Protein 7UJD (pdb70)

GO terms:
  GO:0000502 proteasome complex (C, TAS)
  GO:0005838 proteasome regulatory particle (C, TAS)
  GO:1904813 ficolin-1-rich granule lumen (C, TAS)
  GO:0034774 secretory granule lumen (C, TAS)
  GO:0005576 extracellular region (C, TAS)
  GO:0005654 nucleoplasm (C, TAS)
  GO:0005829 cytosol (C, TAS)
  GO:0005515 protein binding (F, IPI)
  GO:0000502 proteasome complex (C, IDA)
  GO:0070062 extracellular exosome (C, HDA)
  GO:0016020 membrane (C, HDA)

Radius of gyration: 24.97 Å; Cα contacts (8 Å, |Δi|>4): 1275; chains: 6; bounding box: 68×55×77 Å

B-factor: mean 35.27, std 7.43, range [24.41, 61.48]

Organism: Homo sapiens (NCBI:txid9606)

Secondary structure (DSSP, 8-state):
--HHHHHHHHHHHT-HHHHHHHHTT---HHHHHHHHHHHHHHT------TTSTTHHHHHHHHTTTTHHHHHHHHHHHHT--S---HHHH--HHHHHHHHHHHHHHTTTS---SSS-S--HHHHTTS-THHHHHHHHHHHHHTTT-HHHHHHHHGGGGG-SSHHHHHHHHHHHHHTTTTT--TT-HHHHHHTTSTT-SSHHHHHHHHHHHHHHT-SS--HHHHHHHGGGGT-TT--HHHHHHHHHHHHHHTTTS--HHHHHHHHHHHHHS-TTTTTSGGGGHHHHHHHHHTTT-GGGGHHHHHHGGGS-HHHHHHHHHHHHHHHTTTT--HHHHHHH--HHHHHHHHHHHHTTSHHHHHHHHHHHHHHHHHS-TTGGGGHHHHHHHHTTT---HHHHHHHHHHTT-SSHHHHHHHHHHHHHHTTT---HHHHHHHHHHHHHTTT-HHHHHHHHHHHHHHTGGGGTEE--SEETTTTEE-HHHHHHHHHHHHHHTTTTTIIIII-GGGGGGGGGG-EE-EEEEE-TTS-B---EEEEE---EEEESSEE--TT-EEEESSTT-EESSS--SSEEEEE--/-------SS-------TTS--/---B---EEGGGTEE---S-TTT---/--SB---TTT--BTTT--/--S-B--EETTTTEE--BTTB--/-----------S--

Solvent-accessible surface area: 28420 Å² total

Sequence (679 aa):
SRFPEALRLALMLNDMELVEDIFTSCKDVVVQKQMAFMLGRHGVFLELSEDVEEYEDLTEIMSNVQLNSNFLALARELDIMEPKVPDDIYSARMNLASSFVNGFVNAAFGQDKLLTDDGNKWLYKNKDHGMLSAAASLGMILLWDVDGGLTQIDKYLYSSEDYIKSGALLACGIVNSGVRNECDPALALLSDFVLHNSNTMRLGSIFGLGLAYAGSNREDVLTLLLPVMGDSKSSMEVAGVTALACGMIAVGSCNGDVTSTILQTIMEKSETELKDTYARWLPLGLGLNHLGKGEAIEAILAALEVVSEPFRSFANTLVDVCAYAGSGNVLKVQQLLHQGVAVLGIALIAMGEEIGAEMALRTFGHLLRYGEPTLRRAVPLALALISVSNPRLNILDTLSKFSHDADPEVSYNSIFAMGMVGSGTNNARLAAMLRQLAQYHAKDPNNLFMVRLAQGLTHLGKGTLTLCPYHSDRQLMSQVAVAGLLTVLVSFLDVRNIILGKSHYVLYGLVAAMQPRMLVTFDEELRPLPVSVRVGQAFQTHTTPVLLAHGERAELATEEFLPVTPILEGFVILRKNSDISQSVSSAVQQYYSYYYPVYYSIHASIYPYYSYTSRYQSSSYGYGSVSSAVYSASSYYYSSSLSSYSMHYIYPYSSYTYKYQWRGAFPDVLHRYWGWDCG

InterPro domains:
  IPR002015 Proteasome/cyclosome repeat [PF01851] (443-478)
  IPR002015 Proteasome/cyclosome repeat [PF01851] (480-512)
  IPR011989 Armadillo-like helical [G3DSA:1.25.10.10] (361-809)
  IPR016024 Armadillo-type fold [SSF48371] (48-773)
  IPR016643 26S proteasome regulatory complex, non-ATPase subcomplex, Rpn1 subunit [PIRSF015965] (23-907)
  IPR040892 RPN1, N-terminal [PF17781] (56-354)
  IPR041433 26S proteasome non-ATPase regulatory subunit RPN1, C-terminal [PF18051] (853-906)

Nearest PDB structures (foldseek):
  7ujd-assembly1_F  TM=1.045E+00  e=1.354E-02  Homo sapiens
  7uih-assembly1_F  TM=1.027E+00  e=3.552E-02  Homo sapiens
  7uih-assembly1_E  TM=1.049E+00  e=1.467E-01  Homo sapiens
  7ujd-assembly1_E  TM=1.059E+00  e=1.467E-01  Homo sapiens
  7ujd-assembly1_C  TM=1.050E+00  e=4.273E-02  Homo sapiens

CATH classification: 1.25.10.10

Foldseek 3Di:
DFLVVQLVVCLLVVPVVVNVVSLPPPPDVLLNLVVLLVQLVLLHDDDDDPPPPCNPNSNQSNLCLCVLVVVVVVCVVVVPLDADFLVVLAVQLVLLLRLLLRLQQLFSRLDGDQLHLPNPVSLVVHDDLSSLLSLLSNLRNLACVLVVSCVSLVVQCPDPDLSNNLSSLLSNLRNLASRNDPPPPNCVSLLVQCVPLDQSSVLSSLLSLLRNQLRAQDPVSCVSLLCSLVDPSHDLLSNLSSLLSNLSNLFQPLDPSSLVSLLVSQVPDDPVRCVPLSVLSSLLSVLRNQAQQPPVCVVVLVSLPVGDDVSNLSSNLQSRLRNQQQPLDPVLLVVLCVVLSSLLSQLSNNLNDVVSLVVNVVVLLCCCVPNDPLNNLNSLLSVLSSQFQNDDPVNLVSLLVQCPPPPVSSNLSSLLSLLRNLFLALDPVSSVSLNVQCVVCPVPSRSNSSSSSSSSRNCGNPNFKGLRQADDQRSRGRSLSVSLSCQVSSLSSPCVDQCVHSPVSSPSSSSSRIDGQWFFEAESVRHGDWFKKAKAACGDIDIPRDGDGDRIAIDGPDPQWDWSDPGRTHYIYIYGD/DQDVPDAPPQDVHPRDPPYDD/DAWDDCIADVVVRDHNRFPDRVPRND/DVAACPVNVVVAHVPVRD/DQDAPPPADPVVRDDVPPRPDND/DDQDVVRRGDDPVD

Structure (mmCIF, N/CA/C/O backbone):
data_7UJD
#
_entry.id   7UJD
#
_cell.length_a   1.00
_cell.length_b   1.00
_cell.length_c   1.00
_cell.angle_alpha   90.00
_cell.angle_beta   90.00
_cell.angle_gamma   90.00
#
_symmetry.space_group_name_H-M   'P 1'
#
loop_
_entity.id
_entity.type
_entity.pdbx_description
1 polymer '26S proteasome non-ATPase regulatory subunit 2'
2 polymer 'Fab 14 LC CDRs'
3 polymer 'Fab 14 HC CDRs'
4 polymer 'Fab 8 LC CDRs'
5 polymer 'Fab 8 HC CDRs'
6 polymer ACY-PHE-PRO-ASP-VAL-SAR-LEU-HIS-ARG-TYR-TRP-GLY-TRP-ASP-CYS-GLY-NH2
#
loop_
_atom_site.group_PDB
_atom_site.id
_atom_site.type_symbol
_atom_site.label_atom_id
_atom_site.label_alt_id
_atom_site.label_comp_id
_atom_site.label_asym_id
_atom_site.label_entity_id
_atom_site.label_seq_id
_atom_site.pdbx_PDB_ins_code
_atom_site.Cartn_x
_atom_site.Cartn_y
_atom_site.Cartn_z
_atom_site.occupancy
_atom_site.B_iso_or_equiv
_atom_site.auth_seq_id
_atom_site.auth_comp_id
_atom_site.auth_asym_id
_atom_site.auth_atom_id
_atom_site.pdbx_PDB_model_num
ATOM 1 N N . SER A 1 1 ? 241.473 226.361 189.026 1.00 56.94 260 SER A N 1
ATOM 2 C CA . SER A 1 1 ? 240.601 225.609 188.132 1.00 56.94 260 SER A CA 1
ATOM 3 C C . SER A 1 1 ? 239.920 224.473 188.880 1.00 56.94 260 SER A C 1
ATOM 4 O O . SER A 1 1 ? 240.491 223.392 189.018 1.00 56.94 260 SER A O 1
ATOM 7 N N . ARG A 1 2 ? 238.691 224.709 189.363 1.00 54.16 261 ARG A N 1
ATOM 8 C CA . ARG A 1 2 ? 237.902 223.670 190.005 1.00 54.16 261 ARG A CA 1
ATOM 9 C C . ARG A 1 2 ? 236.445 223.930 189.608 1.00 54.16 261 ARG A C 1
ATOM 10 O O . ARG A 1 2 ? 235.629 224.426 190.379 1.00 54.16 261 ARG A O 1
ATOM 18 N N . PHE A 1 3 ? 236.119 223.581 188.368 1.00 49.63 262 PHE A N 1
ATOM 19 C CA . PHE A 1 3 ? 234.747 223.693 187.892 1.00 49.63 262 PHE A CA 1
ATOM 20 C C . PHE A 1 3 ? 233.704 222.914 188.688 1.00 49.63 262 PHE A C 1
ATOM 21 O O . PHE A 1 3 ? 232.561 223.392 188.754 1.00 49.63 262 PHE A O 1
ATOM 29 N N . PRO A 1 4 ? 233.979 221.744 189.266 1.00 46.99 263 PRO A N 1
ATOM 30 C CA . PRO A 1 4 ? 232.947 221.115 190.108 1.00 46.99 263 PRO A CA 1
ATOM 31 C C . PRO A 1 4 ? 232.609 221.910 191.360 1.00 46.99 263 PRO A C 1
ATOM 32 O O . PRO A 1 4 ? 231.444 221.916 191.783 1.00 46.99 263 PRO A O 1
ATOM 36 N N . GLU A 1 5 ? 233.540 222.723 191.857 1.00 49.37 264 GLU A N 1
ATOM 37 C CA . GLU A 1 5 ? 233.222 223.621 192.961 1.00 49.37 264 GLU A CA 1
ATOM 38 C C . GLU A 1 5 ? 232.310 224.742 192.490 1.00 49.37 264 GLU A C 1
ATOM 39 O O . GLU A 1 5 ? 231.268 225.016 193.105 1.00 49.37 264 GLU A O 1
ATOM 45 N N . ALA A 1 6 ? 232.703 225.424 191.416 1.00 48.22 265 ALA A N 1
ATOM 46 C CA . ALA A 1 6 ? 231.887 226.514 190.910 1.00 48.22 265 ALA A CA 1
ATOM 47 C C . ALA A 1 6 ? 230.490 226.012 190.579 1.00 48.22 265 ALA A C 1
ATOM 48 O O . ALA A 1 6 ? 229.495 226.691 190.853 1.00 48.22 265 ALA A O 1
ATOM 50 N N . LEU A 1 7 ? 230.400 224.830 189.968 1.00 46.18 266 LEU A N 1
ATOM 51 C CA . LEU A 1 7 ? 229.098 224.270 189.627 1.00 46.18 266 LEU A CA 1
ATOM 52 C C . LEU A 1 7 ? 228.268 224.005 190.874 1.00 46.18 266 LEU A C 1
ATOM 53 O O . LEU A 1 7 ? 227.055 224.247 190.877 1.00 46.18 266 LEU A O 1
ATOM 58 N N . ARG A 1 8 ? 228.894 223.523 191.952 1.00 44.61 267 ARG A N 1
ATOM 59 C CA . ARG A 1 8 ? 228.116 223.303 193.167 1.00 44.61 267 ARG A CA 1
ATOM 60 C C . ARG A 1 8 ? 227.582 224.617 193.716 1.00 44.61 267 ARG A C 1
ATOM 61 O O . ARG A 1 8 ? 226.423 224.694 194.140 1.00 44.61 267 ARG A O 1
ATOM 69 N N . LEU A 1 9 ? 228.406 225.667 193.709 1.00 48.35 268 LEU A N 1
ATOM 70 C CA . LEU A 1 9 ? 227.926 226.960 194.198 1.00 48.35 268 LEU A CA 1
ATOM 71 C C . LEU A 1 9 ? 226.785 227.486 193.334 1.00 48.35 268 LEU A C 1
ATOM 72 O O . LEU A 1 9 ? 225.780 227.989 193.853 1.00 48.35 268 LEU A O 1
ATOM 77 N N . ALA A 1 10 ? 226.912 227.363 192.013 1.00 47.99 269 ALA A N 1
ATOM 78 C CA . ALA A 1 10 ? 225.839 227.798 191.128 1.00 47.99 269 ALA A CA 1
ATOM 79 C C . ALA A 1 10 ? 224.552 227.035 191.411 1.00 47.99 269 ALA A C 1
ATOM 80 O O . ALA A 1 10 ? 223.465 227.622 191.422 1.00 47.99 269 ALA A O 1
ATOM 82 N N . LEU A 1 11 ? 224.649 225.725 191.643 1.00 45.23 270 LEU A N 1
ATOM 83 C CA . LEU A 1 11 ? 223.453 224.952 191.961 1.00 45.23 270 LEU A CA 1
ATOM 84 C C . LEU A 1 11 ? 222.851 225.399 193.285 1.00 45.23 270 LEU A C 1
ATOM 85 O O . LEU A 1 11 ? 221.626 225.419 193.440 1.00 45.23 270 LEU A O 1
ATOM 90 N N . MET A 1 12 ? 223.695 225.751 194.256 1.00 48.64 271 MET A N 1
ATOM 91 C CA . MET A 1 12 ? 223.180 226.331 195.493 1.00 48.64 271 MET A CA 1
ATOM 92 C C . MET A 1 12 ? 222.387 227.601 195.212 1.00 48.64 271 MET A C 1
ATOM 93 O O . MET A 1 12 ? 221.305 227.804 195.775 1.00 48.64 271 MET A O 1
ATOM 98 N N . LEU A 1 13 ? 222.905 228.466 194.338 1.00 50.87 272 LEU A N 1
ATOM 99 C CA . LEU A 1 13 ? 222.177 229.668 193.945 1.00 50.87 272 LEU A CA 1
ATOM 100 C C . LEU A 1 13 ? 220.960 229.383 193.071 1.00 50.87 272 LEU A C 1
ATOM 101 O O . LEU A 1 13 ? 220.122 230.274 192.905 1.00 50.87 272 LEU A O 1
ATOM 106 N N . ASN A 1 14 ? 220.835 228.179 192.518 1.00 51.16 273 ASN A N 1
ATOM 107 C CA . ASN A 1 14 ? 219.760 227.864 191.574 1.00 51.16 273 ASN A CA 1
ATOM 108 C C . ASN A 1 14 ? 219.711 228.876 190.431 1.00 51.16 273 ASN A C 1
ATOM 109 O O . ASN A 1 14 ? 218.645 229.342 190.029 1.00 51.16 273 ASN A O 1
ATOM 114 N N . ASP A 1 15 ? 220.883 229.232 189.912 1.00 53.78 274 ASP A N 1
ATOM 115 C CA . ASP A 1 15 ? 221.028 230.248 188.871 1.00 53.78 274 ASP A CA 1
ATOM 116 C C . ASP A 1 15 ? 221.468 229.536 187.593 1.00 53.78 274 ASP A C 1
ATOM 117 O O . ASP A 1 15 ? 222.649 229.497 187.252 1.00 53.78 274 ASP A O 1
ATOM 122 N N . MET A 1 16 ? 220.494 228.965 186.880 1.00 52.39 275 MET A N 1
ATOM 123 C CA . MET A 1 16 ? 220.804 228.054 185.784 1.00 52.39 275 MET A CA 1
ATOM 124 C C . MET A 1 16 ? 221.552 228.725 184.639 1.00 52.39 275 MET A C 1
ATOM 125 O O . MET A 1 16 ? 222.240 228.033 183.881 1.00 52.39 275 MET A O 1
ATOM 130 N N . GLU A 1 17 ? 221.455 230.047 184.494 1.00 54.23 276 GLU A N 1
ATOM 131 C CA . GLU A 1 17 ? 222.268 230.727 183.490 1.00 54.23 276 GLU A CA 1
ATOM 132 C C . GLU A 1 17 ? 223.751 230.560 183.791 1.00 54.23 276 GLU A C 1
ATOM 133 O O . GLU A 1 17 ? 224.554 230.267 182.894 1.00 54.23 276 GLU A O 1
ATOM 139 N N . LEU A 1 18 ? 224.112 230.611 185.071 1.00 51.29 277 LEU A N 1
ATOM 140 C CA . LEU A 1 18 ? 225.503 230.429 185.453 1.00 51.29 277 LEU A CA 1
ATOM 141 C C . LEU A 1 18 ? 225.882 228.958 185.465 1.00 51.29 277 LEU A C 1
ATOM 142 O O . LEU A 1 18 ? 227.035 228.618 185.193 1.00 51.29 277 LEU A O 1
ATOM 147 N N . VAL A 1 19 ? 224.936 228.073 185.773 1.00 49.30 278 VAL A N 1
ATOM 148 C CA . VAL A 1 19 ? 225.214 226.644 185.698 1.00 49.30 278 VAL A CA 1
ATOM 149 C C . VAL A 1 19 ? 225.580 226.260 184.271 1.00 49.30 278 VAL A C 1
ATOM 150 O O . VAL A 1 19 ? 226.574 225.564 184.027 1.00 49.30 278 VAL A O 1
ATOM 154 N N . GLU A 1 20 ? 224.784 226.722 183.304 1.00 50.85 279 GLU A N 1
ATOM 155 C CA . GLU A 1 20 ? 225.074 226.443 181.903 1.00 50.85 279 GLU A CA 1
ATOM 156 C C . GLU A 1 20 ? 226.338 227.148 181.429 1.00 50.85 279 GLU A C 1
ATOM 157 O O . GLU A 1 20 ? 227.039 226.624 180.558 1.00 50.85 279 GLU A O 1
ATOM 163 N N . ASP A 1 21 ? 226.646 228.332 181.966 1.00 52.13 280 ASP A N 1
ATOM 164 C CA . ASP A 1 21 ? 227.880 229.002 181.571 1.00 52.13 280 ASP A CA 1
ATOM 165 C C . ASP A 1 21 ? 229.121 228.358 182.186 1.00 52.13 280 ASP A C 1
ATOM 166 O O . ASP A 1 21 ? 230.211 228.475 181.618 1.00 52.13 280 ASP A O 1
ATOM 171 N N . ILE A 1 22 ? 228.980 227.665 183.316 1.00 49.26 281 ILE A N 1
ATOM 172 C CA . ILE A 1 22 ? 230.112 226.956 183.903 1.00 49.26 281 ILE A CA 1
ATOM 173 C C . ILE A 1 22 ? 230.296 225.574 183.285 1.00 49.26 281 ILE A C 1
ATOM 174 O O . ILE A 1 22 ? 231.431 225.110 183.135 1.00 49.26 281 ILE A O 1
ATOM 179 N N . PHE A 1 23 ? 229.210 224.891 182.919 1.00 46.90 282 PHE A N 1
ATOM 180 C CA . PHE A 1 23 ? 229.359 223.568 182.322 1.00 46.90 282 PHE A CA 1
ATOM 181 C C . PHE A 1 23 ? 230.052 223.650 180.970 1.00 46.90 282 PHE A C 1
ATOM 182 O O . PHE A 1 23 ? 230.906 222.817 180.654 1.00 46.90 282 PHE A O 1
ATOM 190 N N . THR A 1 24 ? 229.691 224.636 180.159 1.00 50.60 283 THR A N 1
ATOM 191 C CA . THR A 1 24 ? 230.486 224.983 178.994 1.00 50.60 283 THR A CA 1
ATOM 192 C C . THR A 1 24 ? 231.781 225.663 179.432 1.00 50.60 283 THR A C 1
ATOM 193 O O . THR A 1 24 ? 231.911 226.143 180.560 1.00 50.60 283 THR A O 1
ATOM 197 N N . SER A 1 25 ? 232.746 225.710 178.520 1.00 51.09 284 SER A N 1
ATOM 198 C CA . SER A 1 25 ? 234.069 226.276 178.759 1.00 51.09 284 SER A CA 1
ATOM 199 C C . SER A 1 25 ? 234.903 225.462 179.738 1.00 51.09 284 SER A C 1
ATOM 200 O O . SER A 1 25 ? 235.922 225.959 180.227 1.00 51.09 284 SER A O 1
ATOM 203 N N . CYS A 1 26 ? 234.506 224.230 180.041 1.00 49.50 285 CYS A N 1
ATOM 204 C CA . CYS A 1 26 ? 235.386 223.248 180.663 1.00 49.50 285 CYS A CA 1
ATOM 205 C C . CYS A 1 26 ? 235.952 222.361 179.560 1.00 49.50 285 CYS A C 1
ATOM 206 O O . CYS A 1 26 ? 235.211 221.612 178.917 1.00 49.50 285 CYS A O 1
ATOM 209 N N . LYS A 1 27 ? 237.262 222.453 179.332 1.00 51.53 286 LYS A N 1
ATOM 210 C CA . LYS A 1 27 ? 237.871 221.734 178.222 1.00 51.53 286 LYS A CA 1
ATOM 211 C C . LYS A 1 27 ? 238.116 220.262 178.533 1.00 51.53 286 LYS A C 1
ATOM 212 O O . LYS A 1 27 ? 238.185 219.450 177.604 1.00 51.53 286 LYS A O 1
ATOM 218 N N . ASP A 1 28 ? 238.244 219.898 179.806 1.00 48.07 287 ASP A N 1
ATOM 219 C CA . ASP A 1 28 ? 238.524 218.520 180.190 1.00 48.07 287 ASP A CA 1
ATOM 220 C C . ASP A 1 28 ? 237.246 217.687 180.134 1.00 48.07 287 ASP A C 1
ATOM 221 O O . ASP A 1 28 ? 236.272 217.984 180.832 1.00 48.07 287 ASP A O 1
ATOM 226 N N . VAL A 1 29 ? 237.251 216.650 179.296 1.00 48.10 288 VAL A N 1
ATOM 227 C CA . VAL A 1 29 ? 236.063 215.819 179.106 1.00 48.10 288 VAL A CA 1
ATOM 228 C C . VAL A 1 29 ? 235.646 215.138 180.406 1.00 48.10 288 VAL A C 1
ATOM 229 O O . VAL A 1 29 ? 234.466 215.143 180.771 1.00 48.10 288 VAL A O 1
ATOM 233 N N . VAL A 1 30 ? 236.596 214.528 181.117 1.00 44.02 289 VAL A N 1
ATOM 234 C CA . VAL A 1 30 ? 236.210 213.711 182.267 1.00 44.02 289 VAL A CA 1
ATOM 235 C C . VAL A 1 30 ? 235.658 214.580 183.388 1.00 44.02 289 VAL A C 1
ATOM 236 O O . VAL A 1 30 ? 234.780 214.148 184.150 1.00 44.02 289 VAL A O 1
ATOM 240 N N . VAL A 1 31 ? 236.113 215.829 183.478 1.00 44.37 290 VAL A N 1
ATOM 241 C CA . VAL A 1 31 ? 235.516 216.764 184.423 1.00 44.37 290 VAL A CA 1
ATOM 242 C C . VAL A 1 31 ? 234.063 217.023 184.057 1.00 44.37 290 VAL A C 1
ATOM 243 O O . VAL A 1 31 ? 233.192 217.104 184.930 1.00 44.37 290 VAL A O 1
ATOM 247 N N . GLN A 1 32 ? 233.780 217.168 182.763 1.00 44.86 291 GLN A N 1
ATOM 248 C CA . GLN A 1 32 ? 232.401 217.326 182.316 1.00 44.86 291 GLN A CA 1
ATOM 249 C C . GLN A 1 32 ? 231.559 216.092 182.604 1.00 44.86 291 GLN A C 1
ATOM 250 O O . GLN A 1 32 ? 230.379 216.213 182.929 1.00 44.86 291 GLN A O 1
ATOM 256 N N . LYS A 1 33 ? 232.126 214.897 182.460 1.00 43.24 292 LYS A N 1
ATOM 257 C CA . LYS A 1 33 ? 231.391 213.694 182.847 1.00 43.24 292 LYS A CA 1
ATOM 258 C C . LYS A 1 33 ? 231.066 213.687 184.339 1.00 43.24 292 LYS A C 1
ATOM 259 O O . LYS A 1 33 ? 229.960 213.304 184.746 1.00 43.24 292 LYS A O 1
ATOM 265 N N . GLN A 1 34 ? 232.001 214.142 185.170 1.00 41.04 293 GLN A N 1
ATOM 266 C CA . GLN A 1 34 ? 231.723 214.222 186.601 1.00 41.04 293 GLN A CA 1
ATOM 267 C C . GLN A 1 34 ? 230.627 215.246 186.888 1.00 41.04 293 GLN A C 1
ATOM 268 O O . GLN A 1 34 ? 229.692 214.984 187.659 1.00 41.04 293 GLN A O 1
ATOM 274 N N . MET A 1 35 ? 230.719 216.417 186.260 1.00 43.75 294 MET A N 1
ATOM 275 C CA . MET A 1 35 ? 229.692 217.436 186.435 1.00 43.75 294 MET A CA 1
ATOM 276 C C . MET A 1 35 ? 228.343 216.956 185.922 1.00 43.75 294 MET A C 1
ATOM 277 O O . MET A 1 35 ? 227.304 217.326 186.474 1.00 43.75 294 MET A O 1
ATOM 282 N N . ALA A 1 36 ? 228.336 216.161 184.852 1.00 41.69 295 ALA A N 1
ATOM 283 C CA . ALA A 1 36 ? 227.098 215.569 184.361 1.00 41.69 295 ALA A CA 1
ATOM 284 C C . ALA A 1 36 ? 226.493 214.617 185.380 1.00 41.69 295 ALA A C 1
ATOM 285 O O . ALA A 1 36 ? 225.272 214.583 185.551 1.00 41.69 295 ALA A O 1
ATOM 287 N N . PHE A 1 37 ? 227.326 213.838 186.075 1.00 39.70 296 PHE A N 1
ATOM 288 C CA . PHE A 1 37 ? 226.788 213.012 187.156 1.00 39.70 296 PHE A CA 1
ATOM 289 C C . PHE A 1 37 ? 226.192 213.873 188.261 1.00 39.70 296 PHE A C 1
ATOM 290 O O . PHE A 1 37 ? 225.126 213.556 188.806 1.00 39.70 296 PHE A O 1
ATOM 298 N N . MET A 1 38 ? 226.844 214.988 188.579 1.00 42.59 297 MET A N 1
ATOM 299 C CA . MET A 1 38 ? 226.298 215.878 189.600 1.00 42.59 297 MET A CA 1
ATOM 300 C C . MET A 1 38 ? 224.946 216.443 189.175 1.00 42.59 297 MET A C 1
ATOM 301 O O . MET A 1 38 ? 223.977 216.412 189.944 1.00 42.59 297 MET A O 1
ATOM 306 N N . LEU A 1 39 ? 224.855 216.942 187.941 1.00 41.71 298 LEU A N 1
ATOM 307 C CA . LEU A 1 39 ? 223.592 217.483 187.444 1.00 41.71 298 LEU A CA 1
ATOM 308 C C . LEU A 1 39 ? 222.504 216.417 187.399 1.00 41.71 298 LEU A C 1
ATOM 309 O O . LEU A 1 39 ? 221.351 216.687 187.747 1.00 41.71 298 LEU A O 1
ATOM 314 N N . GLY A 1 40 ? 222.844 215.204 186.969 1.00 39.04 299 GLY A N 1
ATOM 315 C CA . GLY A 1 40 ? 221.854 214.142 186.946 1.00 39.04 299 GLY A CA 1
ATOM 316 C C . GLY A 1 40 ? 221.332 213.831 188.332 1.00 39.04 299 GLY A C 1
ATOM 317 O O . GLY A 1 40 ? 220.140 213.580 188.516 1.00 39.04 299 GLY A O 1
ATOM 318 N N . ARG A 1 41 ? 222.221 213.833 189.327 1.00 35.12 300 ARG A N 1
ATOM 319 C CA . ARG A 1 41 ? 221.787 213.623 190.704 1.00 35.12 300 ARG A CA 1
ATOM 320 C C . ARG A 1 41 ? 220.891 214.757 191.178 1.00 35.12 300 ARG A C 1
ATOM 321 O O . ARG A 1 41 ? 219.920 214.528 191.907 1.00 35.12 300 ARG A O 1
ATOM 329 N N . HIS A 1 42 ? 221.198 215.987 190.777 1.00 38.38 301 HIS A N 1
ATOM 330 C CA . HIS A 1 42 ? 220.405 217.136 191.190 1.00 38.38 301 HIS A CA 1
ATOM 331 C C . HIS A 1 42 ? 219.109 217.285 190.402 1.00 38.38 301 HIS A C 1
ATOM 332 O O . HIS A 1 42 ? 218.281 218.125 190.765 1.00 38.38 301 HIS A O 1
ATOM 339 N N . GLY A 1 43 ? 218.908 216.500 189.348 1.00 38.58 302 GLY A N 1
ATOM 340 C CA . GLY A 1 43 ? 217.693 216.588 188.565 1.00 38.58 302 GLY A CA 1
ATOM 341 C C . GLY A 1 43 ? 217.640 217.761 187.617 1.00 38.58 302 GLY A C 1
ATOM 342 O O . GLY A 1 43 ? 216.548 218.182 187.228 1.00 38.58 302 GLY A O 1
ATOM 343 N N . VAL A 1 44 ? 218.790 218.302 187.232 1.00 40.71 303 VAL A N 1
ATOM 344 C CA . VAL A 1 44 ? 218.892 219.342 186.218 1.00 40.71 303 VAL A CA 1
ATOM 345 C C . VAL A 1 44 ? 219.328 218.688 184.917 1.00 40.71 303 VAL A C 1
ATOM 346 O O . VAL A 1 44 ? 220.338 217.975 184.880 1.00 40.71 303 VAL A O 1
ATOM 350 N N . PHE A 1 45 ? 218.570 218.918 183.851 1.00 42.53 304 PHE A N 1
ATOM 351 C CA . PHE A 1 45 ? 218.947 218.495 182.508 1.00 42.53 304 PHE A CA 1
ATOM 352 C C . PHE A 1 45 ? 219.136 219.741 181.661 1.00 42.53 304 PHE A C 1
ATOM 353 O O . PHE A 1 45 ? 218.204 220.538 181.519 1.00 42.53 304 PHE A O 1
ATOM 361 N N . LEU A 1 46 ? 220.330 219.909 181.100 1.00 46.69 305 LEU A N 1
ATOM 362 C CA . LEU A 1 46 ? 220.627 221.040 180.233 1.00 46.69 305 LEU A CA 1
ATOM 363 C C . LEU A 1 46 ? 220.865 220.563 178.807 1.00 46.69 305 LEU A C 1
ATOM 364 O O . LEU A 1 46 ? 221.570 219.577 178.583 1.00 46.69 305 LEU A O 1
ATOM 369 N N . GLU A 1 47 ? 220.221 221.240 177.859 1.00 51.11 306 GLU A N 1
ATOM 370 C CA . GLU A 1 47 ? 220.299 220.902 176.443 1.00 51.11 306 GLU A CA 1
ATOM 371 C C . GLU A 1 47 ? 221.615 221.404 175.856 1.00 51.11 306 GLU A C 1
ATOM 372 O O . GLU A 1 47 ? 221.986 222.564 176.054 1.00 51.11 306 GLU A O 1
ATOM 378 N N . LEU A 1 48 ? 222.317 220.537 175.131 1.00 52.31 307 LEU A N 1
ATOM 379 C CA . LEU A 1 48 ? 223.602 220.873 174.534 1.00 52.31 307 LEU A CA 1
ATOM 380 C C . LEU A 1 48 ? 223.515 220.769 173.019 1.00 52.31 307 LEU A C 1
ATOM 381 O O . LEU A 1 48 ? 222.749 219.969 172.479 1.00 52.31 307 LEU A O 1
ATOM 386 N N . SER A 1 49 ? 224.310 221.587 172.336 1.00 58.76 308 SER A N 1
ATOM 387 C CA . SER A 1 49 ? 224.423 221.469 170.890 1.00 58.76 308 SER A CA 1
ATOM 388 C C . SER A 1 49 ? 225.138 220.176 170.529 1.00 58.76 308 SER A C 1
ATOM 389 O O . SER A 1 49 ? 226.105 219.779 171.182 1.00 58.76 308 SER A O 1
ATOM 392 N N . GLU A 1 50 ? 224.673 219.532 169.462 1.00 60.24 309 GLU A N 1
ATOM 393 C CA . GLU A 1 50 ? 225.205 218.231 169.085 1.00 60.24 309 GLU A CA 1
ATOM 394 C C . GLU A 1 50 ? 226.649 218.315 168.600 1.00 60.24 309 GLU A C 1
ATOM 395 O O . GLU A 1 50 ? 227.272 217.272 168.375 1.00 60.24 309 GLU A O 1
ATOM 401 N N . ASP A 1 51 ? 227.197 219.520 168.449 1.00 61.48 310 ASP A N 1
ATOM 402 C CA . ASP A 1 51 ? 228.593 219.719 168.079 1.00 61.48 310 ASP A CA 1
ATOM 403 C C . ASP A 1 51 ? 229.543 219.849 169.265 1.00 61.48 310 ASP A C 1
ATOM 404 O O . ASP A 1 51 ? 230.745 220.031 169.045 1.00 61.48 310 ASP A O 1
ATOM 409 N N . VAL A 1 52 ? 229.061 219.778 170.509 1.00 56.91 311 VAL A N 1
ATOM 410 C CA . VAL A 1 52 ? 230.007 219.714 171.621 1.00 56.91 311 VAL A CA 1
ATOM 411 C C . VAL A 1 52 ? 230.764 218.388 171.578 1.00 56.91 311 VAL A C 1
ATOM 412 O O . VAL A 1 52 ? 230.319 217.392 170.996 1.00 56.91 311 VAL A O 1
ATOM 416 N N . GLU A 1 53 ? 231.933 218.387 172.215 1.00 56.87 312 GLU A N 1
ATOM 417 C CA . GLU A 1 53 ? 232.933 217.357 171.951 1.00 56.87 312 GLU A CA 1
ATOM 418 C C . GLU A 1 53 ? 232.413 215.947 172.225 1.00 56.87 312 GLU A C 1
ATOM 419 O O . GLU A 1 53 ? 232.756 215.006 171.501 1.00 56.87 312 GLU A O 1
ATOM 425 N N . GLU A 1 54 ? 231.600 215.772 173.265 1.00 54.03 313 GLU A N 1
ATOM 426 C CA . GLU A 1 54 ? 231.109 214.449 173.645 1.00 54.03 313 GLU A CA 1
ATOM 427 C C . GLU A 1 54 ? 229.622 214.490 173.960 1.00 54.03 313 GLU A C 1
ATOM 428 O O . GLU A 1 54 ? 229.159 213.870 174.921 1.00 54.03 313 GLU A O 1
ATOM 434 N N . TYR A 1 55 ? 228.858 215.228 173.161 1.00 55.60 314 TYR A N 1
ATOM 435 C CA . TYR A 1 55 ? 227.418 215.361 173.350 1.00 55.60 314 TYR A CA 1
ATOM 436 C C . TYR A 1 55 ? 226.722 214.045 173.687 1.00 55.60 314 TYR A C 1
ATOM 437 O O . TYR A 1 55 ? 225.901 213.988 174.609 1.00 55.60 314 TYR A O 1
ATOM 446 N N . GLU A 1 56 ? 227.061 212.978 172.959 1.00 54.57 315 GLU A N 1
ATOM 447 C CA . GLU A 1 56 ? 226.355 211.712 173.127 1.00 54.57 315 GLU A CA 1
ATOM 448 C C . GLU A 1 56 ? 226.499 211.168 174.542 1.00 54.57 315 GLU A C 1
ATOM 449 O O . GLU A 1 56 ? 225.503 210.808 175.186 1.00 54.57 315 GLU A O 1
ATOM 455 N N . ASP A 1 57 ? 227.711 211.212 175.091 1.00 50.43 316 ASP A N 1
ATOM 456 C CA . ASP A 1 57 ? 227.936 210.617 176.402 1.00 50.43 316 ASP A CA 1
ATOM 457 C C . ASP A 1 57 ? 227.488 211.542 177.520 1.00 50.43 316 ASP A C 1
ATOM 458 O O . ASP A 1 57 ? 226.961 211.073 178.531 1.00 50.43 316 ASP A O 1
ATOM 463 N N . LEU A 1 58 ? 227.715 212.848 177.385 1.00 47.08 317 LEU A N 1
ATOM 464 C CA . LEU A 1 58 ? 227.258 213.760 178.425 1.00 47.08 317 LEU A CA 1
ATOM 465 C C . LEU A 1 58 ? 225.741 213.725 178.546 1.00 47.08 317 LEU A C 1
ATOM 466 O O . LEU A 1 58 ? 225.197 213.716 179.656 1.00 47.08 317 LEU A O 1
ATOM 471 N N . THR A 1 59 ? 225.042 213.677 177.411 1.00 47.78 318 THR A N 1
ATOM 472 C CA . THR A 1 59 ? 223.594 213.502 177.437 1.00 47.78 318 THR A CA 1
ATOM 473 C C . THR A 1 59 ? 223.207 212.165 178.054 1.00 47.78 318 THR A C 1
ATOM 474 O O . THR A 1 59 ? 222.267 212.092 178.852 1.00 47.78 318 THR A O 1
ATOM 478 N N . GLU A 1 60 ? 223.916 211.094 177.693 1.00 46.37 319 GLU A N 1
ATOM 479 C CA . GLU A 1 60 ? 223.580 209.775 178.216 1.00 46.37 319 GLU A CA 1
ATOM 480 C C . GLU A 1 60 ? 223.753 209.712 179.733 1.00 46.37 319 GLU A C 1
ATOM 481 O O . GLU A 1 60 ? 222.984 209.039 180.427 1.00 46.37 319 GLU A O 1
ATOM 487 N N . ILE A 1 61 ? 224.768 210.397 180.259 1.00 42.94 320 ILE A N 1
ATOM 488 C CA . ILE A 1 61 ? 224.970 210.478 181.706 1.00 42.94 320 ILE A CA 1
ATOM 489 C C . ILE A 1 61 ? 223.885 211.320 182.371 1.00 42.94 320 ILE A C 1
ATOM 490 O O . ILE A 1 61 ? 223.290 210.911 183.373 1.00 42.94 320 ILE A O 1
ATOM 495 N N . MET A 1 62 ? 223.618 212.513 181.832 1.00 43.21 321 MET A N 1
ATOM 496 C CA . MET A 1 62 ? 222.661 213.420 182.464 1.00 43.21 321 MET A CA 1
ATOM 497 C C . MET A 1 62 ? 221.276 212.803 182.625 1.00 43.21 321 MET A C 1
ATOM 498 O O . MET A 1 62 ? 220.551 213.156 183.560 1.00 43.21 321 MET A O 1
ATOM 503 N N . SER A 1 63 ? 220.877 211.911 181.726 1.00 40.29 322 SER A N 1
ATOM 504 C CA . SER A 1 63 ? 219.556 211.299 181.776 1.00 40.29 322 SER A CA 1
ATOM 505 C C . SER A 1 63 ? 219.478 210.034 182.631 1.00 40.29 322 SER A C 1
ATOM 506 O O . SER A 1 63 ? 218.453 209.350 182.590 1.00 40.29 322 SER A O 1
ATOM 509 N N . ASN A 1 64 ? 220.509 209.711 183.412 1.00 36.39 323 ASN A N 1
ATOM 510 C CA . ASN A 1 64 ? 220.457 208.588 184.356 1.00 36.39 323 ASN A CA 1
ATOM 511 C C . ASN A 1 64 ? 220.125 207.263 183.678 1.00 36.39 323 ASN A C 1
ATOM 512 O O . ASN A 1 64 ? 219.503 206.390 184.284 1.00 36.39 323 ASN A O 1
ATOM 517 N N . VAL A 1 65 ? 220.505 207.095 182.412 1.00 39.65 324 VAL A N 1
ATOM 518 C CA . VAL A 1 65 ? 220.138 205.877 181.692 1.00 39.65 324 VAL A CA 1
ATOM 519 C C . VAL A 1 65 ? 220.777 204.650 182.335 1.00 39.65 324 VAL A C 1
ATOM 520 O O . VAL A 1 65 ? 220.164 203.578 182.400 1.00 39.65 324 VAL A O 1
ATOM 524 N N . GLN A 1 66 ? 222.016 204.775 182.802 1.00 37.48 325 GLN A N 1
ATOM 525 C CA . GLN A 1 66 ? 222.743 203.656 183.390 1.00 37.48 325 GLN A CA 1
ATOM 526 C C . GLN A 1 66 ? 222.449 203.445 184.869 1.00 37.48 325 GLN A C 1
ATOM 527 O O . GLN A 1 66 ? 222.982 202.502 185.457 1.00 37.48 325 GLN A O 1
ATOM 533 N N . LEU A 1 67 ? 221.635 204.300 185.484 1.00 32.51 326 LEU A N 1
ATOM 534 C CA . LEU A 1 67 ? 221.392 204.202 186.920 1.00 32.51 326 LEU A CA 1
ATOM 535 C C . LEU A 1 67 ? 220.878 202.816 187.302 1.00 32.51 326 LEU A C 1
ATOM 536 O O . LEU A 1 67 ? 221.342 202.210 188.276 1.00 32.51 326 LEU A O 1
ATOM 541 N N . ASN A 1 68 ? 219.925 202.296 186.533 1.00 30.57 327 ASN A N 1
ATOM 542 C CA . ASN A 1 68 ? 219.343 200.989 186.823 1.00 30.57 327 ASN A CA 1
ATOM 543 C C . ASN A 1 68 ? 220.391 199.882 186.833 1.00 30.57 327 ASN A C 1
ATOM 544 O O . ASN A 1 68 ? 220.396 199.027 187.727 1.00 30.57 327 ASN A O 1
ATOM 549 N N . SER A 1 69 ? 221.272 199.861 185.830 1.00 32.61 328 SER A N 1
ATOM 550 C CA . SER A 1 69 ? 222.265 198.796 185.733 1.00 32.61 328 SER A CA 1
ATOM 551 C C . SER A 1 69 ? 223.272 198.826 186.878 1.00 32.61 328 SER A C 1
ATOM 552 O O . SER A 1 69 ? 223.623 197.776 187.425 1.00 32.61 328 SER A O 1
ATOM 555 N N . ASN A 1 70 ? 223.727 200.012 187.280 1.00 33.39 329 ASN A N 1
ATOM 556 C CA . ASN A 1 70 ? 224.646 200.087 188.410 1.00 33.39 329 ASN A CA 1
ATOM 557 C C . ASN A 1 70 ? 223.951 199.715 189.711 1.00 33.39 329 ASN A C 1
ATOM 558 O O . ASN A 1 70 ? 224.545 199.069 190.589 1.00 33.39 329 ASN A O 1
ATOM 563 N N . PHE A 1 71 ? 222.680 200.082 189.839 1.00 29.45 330 PHE A N 1
ATOM 564 C CA . PHE A 1 71 ? 221.926 199.719 191.029 1.00 29.45 330 PHE A CA 1
ATOM 565 C C . PHE A 1 71 ? 221.779 198.203 191.134 1.00 29.45 330 PHE A C 1
ATOM 566 O O . PHE A 1 71 ? 221.996 197.616 192.201 1.00 29.45 330 PHE A O 1
ATOM 574 N N . LEU A 1 72 ? 221.436 197.548 190.026 1.00 30.89 331 LEU A N 1
ATOM 575 C CA . LEU A 1 72 ? 221.319 196.092 190.033 1.00 30.89 331 LEU A CA 1
ATOM 576 C C . LEU A 1 72 ? 222.668 195.408 190.224 1.00 30.89 331 LEU A C 1
ATOM 577 O O . LEU A 1 72 ? 222.735 194.328 190.823 1.00 30.89 331 LEU A O 1
ATOM 582 N N . ALA A 1 73 ? 223.756 196.020 189.754 1.00 31.31 332 ALA A N 1
ATOM 583 C CA . ALA A 1 73 ? 225.078 195.466 190.024 1.00 31.31 332 ALA A CA 1
ATOM 584 C C . ALA A 1 73 ? 225.376 195.461 191.517 1.00 31.31 332 ALA A C 1
ATOM 585 O O . ALA A 1 73 ? 225.799 194.440 192.079 1.00 31.31 332 ALA A O 1
ATOM 587 N N . LEU A 1 74 ? 225.136 196.588 192.190 1.00 31.82 333 LEU A N 1
ATOM 588 C CA . LEU A 1 74 ? 225.314 196.597 193.639 1.00 31.82 333 LEU A CA 1
ATOM 589 C C . LEU A 1 74 ? 224.381 195.601 194.315 1.00 31.82 333 LEU A C 1
ATOM 590 O O . LEU A 1 74 ? 224.751 194.975 195.312 1.00 31.82 333 LEU A O 1
ATOM 595 N N . ALA A 1 75 ? 223.171 195.431 193.787 1.00 31.49 334 ALA A N 1
ATOM 596 C CA . ALA A 1 75 ? 222.279 194.416 194.336 1.00 31.49 334 ALA A CA 1
ATOM 597 C C . ALA A 1 75 ? 222.852 193.014 194.178 1.00 31.49 334 ALA A C 1
ATOM 598 O O . ALA A 1 75 ? 222.540 192.122 194.975 1.00 31.49 334 ALA A O 1
ATOM 600 N N . ARG A 1 76 ? 223.675 192.795 193.151 1.00 32.77 335 ARG A N 1
ATOM 601 C CA . ARG A 1 76 ? 224.336 191.501 192.998 1.00 32.77 335 ARG A CA 1
ATOM 602 C C . ARG A 1 76 ? 225.526 191.338 193.935 1.00 32.77 335 ARG A C 1
ATOM 603 O O . ARG A 1 76 ? 225.813 190.218 194.369 1.00 32.77 335 ARG A O 1
ATOM 611 N N . GLU A 1 77 ? 226.233 192.423 194.248 1.00 34.04 336 GLU A N 1
ATOM 612 C CA . GLU A 1 77 ? 227.300 192.331 195.243 1.00 34.04 336 GLU A CA 1
ATOM 613 C C . GLU A 1 77 ? 226.765 191.973 196.627 1.00 34.04 336 GLU A C 1
ATOM 614 O O . GLU A 1 77 ? 227.392 191.199 197.358 1.00 34.04 336 GLU A O 1
ATOM 620 N N . LEU A 1 78 ? 225.622 192.537 197.017 1.00 32.12 337 LEU A N 1
ATOM 621 C CA . LEU A 1 78 ? 225.034 192.247 198.321 1.00 32.12 337 LEU A CA 1
ATOM 622 C C . LEU A 1 78 ? 224.299 190.913 198.384 1.00 32.12 337 LEU A C 1
ATOM 623 O O . LEU A 1 78 ? 223.988 190.457 199.486 1.00 32.12 337 LEU A O 1
ATOM 628 N N . ASP A 1 79 ? 224.016 190.279 197.249 1.00 33.76 338 ASP A N 1
ATOM 629 C CA . ASP A 1 79 ? 223.252 189.029 197.206 1.00 33.76 338 ASP A CA 1
ATOM 630 C C . ASP A 1 79 ? 221.839 189.191 197.777 1.00 33.76 338 ASP A C 1
ATOM 631 O O . ASP A 1 79 ? 221.377 188.388 198.588 1.00 33.76 338 ASP A O 1
ATOM 636 N N . ILE A 1 80 ? 221.144 190.240 197.339 1.00 31.66 339 ILE A N 1
ATOM 637 C CA . ILE A 1 80 ? 219.825 190.588 197.857 1.00 31.66 339 ILE A CA 1
ATOM 638 C C . ILE A 1 80 ? 218.762 190.610 196.754 1.00 31.66 339 ILE A C 1
ATOM 639 O O . ILE A 1 80 ? 217.729 191.238 196.909 1.00 31.66 339 ILE A O 1
ATOM 644 N N . MET A 1 81 ? 219.015 189.948 195.625 1.00 33.74 340 MET A N 1
ATOM 645 C CA . MET A 1 81 ? 218.062 189.956 194.520 1.00 33.74 340 MET A CA 1
ATOM 646 C C . MET A 1 81 ? 216.791 189.160 194.794 1.00 33.74 340 MET A C 1
ATOM 647 O O . MET A 1 81 ? 215.808 189.334 194.068 1.00 33.74 340 MET A O 1
ATOM 652 N N . GLU A 1 82 ? 216.780 188.291 195.790 1.00 35.06 341 GLU A N 1
ATOM 653 C CA . GLU A 1 82 ? 215.594 187.482 196.042 1.00 35.06 341 GLU A CA 1
ATOM 654 C C . GLU A 1 82 ? 214.416 188.363 196.464 1.00 35.06 341 GLU A C 1
ATOM 655 O O . GLU A 1 82 ? 214.587 189.257 197.303 1.00 35.06 341 GLU A O 1
ATOM 661 N N . PRO A 1 83 ? 213.227 188.172 195.892 1.00 33.71 342 PRO A N 1
ATOM 662 C CA . PRO A 1 83 ? 212.060 188.942 196.343 1.00 33.71 342 PRO A CA 1
ATOM 663 C C . PRO A 1 83 ? 211.621 188.573 197.754 1.00 33.71 342 PRO A C 1
ATOM 664 O O . PRO A 1 83 ? 211.741 187.427 198.192 1.00 33.71 342 PRO A O 1
ATOM 668 N N . LYS A 1 84 ? 211.086 189.567 198.457 1.00 32.12 343 LYS A N 1
ATOM 669 C CA . LYS A 1 84 ? 210.456 189.392 199.759 1.00 32.12 343 LYS A CA 1
ATOM 670 C C . LYS A 1 84 ? 208.952 189.596 199.626 1.00 32.12 343 LYS A C 1
ATOM 671 O O . LYS A 1 84 ? 208.513 190.592 199.047 1.00 32.12 343 LYS A O 1
ATOM 677 N N . VAL A 1 85 ? 208.162 188.662 200.149 1.00 32.87 344 VAL A N 1
ATOM 678 C CA . VAL A 1 85 ? 206.714 188.864 200.224 1.00 32.87 344 VAL A CA 1
ATOM 679 C C . VAL A 1 85 ? 206.363 189.654 201.481 1.00 32.87 344 VAL A C 1
ATOM 680 O O . VAL A 1 85 ? 207.148 189.679 202.437 1.00 32.87 344 VAL A O 1
ATOM 684 N N . PRO A 1 86 ? 205.203 190.313 201.527 1.00 31.40 345 PRO A N 1
ATOM 685 C CA . PRO A 1 86 ? 204.890 191.167 202.685 1.00 31.40 345 PRO A CA 1
ATOM 686 C C . PRO A 1 86 ? 204.890 190.440 204.018 1.00 31.40 345 PRO A C 1
ATOM 687 O O . PRO A 1 86 ? 205.308 191.022 205.025 1.00 31.40 345 PRO A O 1
ATOM 691 N N . ASP A 1 87 ? 204.465 189.177 204.053 1.00 34.64 346 ASP A N 1
ATOM 692 C CA . ASP A 1 87 ? 204.407 188.442 205.311 1.00 34.64 346 ASP A CA 1
ATOM 693 C C . ASP A 1 87 ? 205.783 188.253 205.932 1.00 34.64 346 ASP A C 1
ATOM 694 O O . ASP A 1 87 ? 205.880 188.048 207.145 1.00 34.64 346 ASP A O 1
ATOM 699 N N . ASP A 1 88 ? 206.844 188.296 205.129 1.00 33.35 347 ASP A N 1
ATOM 700 C CA . ASP A 1 88 ? 208.189 188.217 205.683 1.00 33.35 347 ASP A CA 1
ATOM 701 C C . ASP A 1 88 ? 208.465 189.399 206.597 1.00 33.35 347 ASP A C 1
ATOM 702 O O . ASP A 1 88 ? 209.161 189.260 207.608 1.00 33.35 347 ASP A O 1
ATOM 707 N N . ILE A 1 89 ? 207.943 190.575 206.252 1.00 29.98 348 ILE A N 1
ATOM 708 C CA . ILE A 1 89 ? 208.179 191.756 207.071 1.00 29.98 348 ILE A CA 1
ATOM 709 C C . ILE A 1 89 ? 207.384 191.671 208.367 1.00 29.98 348 ILE A C 1
ATOM 710 O O . ILE A 1 89 ? 207.853 192.103 209.425 1.00 29.98 348 ILE A O 1
ATOM 715 N N . TYR A 1 90 ? 206.176 191.123 208.310 1.00 29.27 349 TYR A N 1
ATOM 716 C CA . TYR A 1 90 ? 205.344 190.994 209.500 1.00 29.27 349 TYR A CA 1
ATOM 717 C C . TYR A 1 90 ? 205.980 190.037 210.499 1.00 29.27 349 TYR A C 1
ATOM 718 O O . TYR A 1 90 ? 205.479 188.936 210.723 1.00 29.27 349 TYR A O 1
ATOM 727 N N . SER A 1 108 ? 190.295 191.140 204.212 1.00 31.38 367 SER A N 1
ATOM 728 C CA . SER A 1 108 ? 189.583 192.392 203.992 1.00 31.38 367 SER A CA 1
ATOM 729 C C . SER A 1 108 ? 190.336 193.281 203.010 1.00 31.38 367 SER A C 1
ATOM 730 O O . SER A 1 108 ? 191.531 193.113 202.797 1.00 31.38 367 SER A O 1
ATOM 733 N N . ALA A 1 109 ? 189.615 194.229 202.412 1.00 29.96 368 ALA A N 1
ATOM 734 C CA . ALA A 1 109 ? 190.232 195.150 201.466 1.00 29.96 368 ALA A CA 1
ATOM 735 C C . ALA A 1 109 ? 191.338 195.975 202.113 1.00 29.96 368 ALA A C 1
ATOM 736 O O . ALA A 1 109 ? 192.364 196.257 201.479 1.00 29.96 368 ALA A O 1
ATOM 738 N N . ARG A 1 110 ? 191.156 196.366 203.374 1.00 29.97 369 ARG A N 1
ATOM 739 C CA . ARG A 1 110 ? 192.148 197.203 204.040 1.00 29.97 369 ARG A CA 1
ATOM 740 C C . ARG A 1 110 ? 193.504 196.514 204.143 1.00 29.97 369 ARG A C 1
ATOM 741 O O . ARG A 1 110 ? 194.543 197.123 203.852 1.00 29.97 369 ARG A O 1
ATOM 749 N N . MET A 1 111 ? 193.521 195.227 204.482 1.00 30.59 370 MET A N 1
ATOM 750 C CA . MET A 1 111 ? 194.806 194.563 204.648 1.00 30.59 370 MET A CA 1
ATOM 751 C C . MET A 1 111 ? 195.427 194.145 203.324 1.00 30.59 370 MET A C 1
ATOM 752 O O . MET A 1 111 ? 196.654 194.124 203.214 1.00 30.59 370 MET A O 1
ATOM 757 N N . ASN A 1 112 ? 194.627 193.835 202.306 1.00 29.22 371 ASN A N 1
ATOM 758 C CA . ASN A 1 112 ? 195.206 193.610 200.987 1.00 29.22 371 ASN A CA 1
ATOM 759 C C . ASN A 1 112 ? 195.815 194.888 200.425 1.00 29.22 371 ASN A C 1
ATOM 760 O O . ASN A 1 112 ? 196.872 194.849 199.787 1.00 29.22 371 ASN A O 1
ATOM 765 N N . LEU A 1 113 ? 195.179 196.033 200.664 1.00 27.93 372 LEU A N 1
ATOM 766 C CA . LEU A 1 113 ? 195.779 197.308 200.282 1.00 27.93 372 LEU A CA 1
ATOM 767 C C . LEU A 1 113 ? 197.101 197.529 201.010 1.00 27.93 372 LEU A C 1
ATOM 768 O O . LEU A 1 113 ? 198.106 197.942 200.408 1.00 27.93 372 LEU A O 1
ATOM 773 N N . ALA A 1 114 ? 197.110 197.286 202.322 1.00 27.64 373 ALA A N 1
ATOM 774 C CA . ALA A 1 114 ? 198.349 197.381 203.085 1.00 27.64 373 ALA A CA 1
ATOM 775 C C . ALA A 1 114 ? 199.435 196.490 202.493 1.00 27.64 373 ALA A C 1
ATOM 776 O O . ALA A 1 114 ? 200.584 196.914 202.336 1.00 27.64 373 ALA A O 1
ATOM 778 N N . SER A 1 115 ? 199.091 195.237 202.184 1.00 28.15 374 SER A N 1
ATOM 779 C CA . SER A 1 115 ? 200.063 194.312 201.613 1.00 28.15 374 SER A CA 1
ATOM 780 C C . SER A 1 115 ? 200.588 194.793 200.270 1.00 28.15 374 SER A C 1
ATOM 781 O O . SER A 1 115 ? 201.774 194.638 199.976 1.00 28.15 374 SER A O 1
ATOM 784 N N . SER A 1 116 ? 199.729 195.385 199.443 1.00 27.79 375 SER A N 1
ATOM 785 C CA . SER A 1 116 ? 200.192 195.882 198.151 1.00 27.79 375 SER A CA 1
ATOM 786 C C . SER A 1 116 ? 201.199 197.009 198.323 1.00 27.79 375 SER A C 1
ATOM 787 O O . SER A 1 116 ? 202.251 197.025 197.669 1.00 27.79 375 SER A O 1
ATOM 790 N N . PHE A 1 117 ? 200.906 197.959 199.213 1.00 26.36 376 PHE A N 1
ATOM 791 C CA . PHE A 1 117 ? 201.861 199.044 199.421 1.00 26.36 376 PHE A CA 1
ATOM 792 C C . PHE A 1 117 ? 203.165 198.543 200.031 1.00 26.36 376 PHE A C 1
ATOM 793 O O . PHE A 1 117 ? 204.247 198.987 199.632 1.00 26.36 376 PHE A O 1
ATOM 801 N N . VAL A 1 118 ? 203.088 197.619 200.990 1.00 27.17 377 VAL A N 1
ATOM 802 C CA . VAL A 1 118 ? 204.298 197.024 201.559 1.00 27.17 377 VAL A CA 1
ATOM 803 C C . VAL A 1 118 ? 205.126 196.349 200.473 1.00 27.17 377 VAL A C 1
ATOM 804 O O . VAL A 1 118 ? 206.340 196.560 200.369 1.00 27.17 377 VAL A O 1
ATOM 808 N N . ASN A 1 119 ? 204.479 195.519 199.654 1.00 28.75 378 ASN A N 1
ATOM 809 C CA . ASN A 1 119 ? 205.182 194.799 198.601 1.00 28.75 378 ASN A CA 1
ATOM 810 C C . ASN A 1 119 ? 205.881 195.756 197.654 1.00 28.75 378 ASN A C 1
ATOM 811 O O . ASN A 1 119 ? 207.035 195.532 197.275 1.00 28.75 378 ASN A O 1
ATOM 816 N N . GLY A 1 120 ? 205.200 196.828 197.255 1.00 27.16 379 GLY A N 1
ATOM 817 C CA . GLY A 1 120 ? 205.839 197.797 196.383 1.00 27.16 379 GLY A CA 1
ATOM 818 C C . GLY A 1 120 ? 207.009 198.506 197.037 1.00 27.16 379 GLY A C 1
ATOM 819 O O . GLY A 1 120 ? 208.045 198.716 196.406 1.00 27.16 379 GLY A O 1
ATOM 820 N N . PHE A 1 121 ? 206.858 198.898 198.306 1.00 27.11 380 PHE A N 1
ATOM 821 C CA . PHE A 1 121 ? 207.933 199.605 199.000 1.00 27.11 380 PHE A CA 1
ATOM 822 C C . PHE A 1 121 ? 209.178 198.742 199.167 1.00 27.11 380 PHE A C 1
ATOM 823 O O . PHE A 1 121 ? 210.298 199.219 198.964 1.00 27.11 380 PHE A O 1
ATOM 831 N N . VAL A 1 122 ? 209.013 197.480 199.561 1.00 27.55 381 VAL A N 1
ATOM 832 C CA . VAL A 1 122 ? 210.186 196.671 199.880 1.00 27.55 381 VAL A CA 1
ATOM 833 C C . VAL A 1 122 ? 210.949 196.300 198.615 1.00 27.55 381 VAL A C 1
ATOM 834 O O . VAL A 1 122 ? 212.182 196.347 198.584 1.00 27.55 381 VAL A O 1
ATOM 838 N N . ASN A 1 123 ? 210.238 195.938 197.557 1.00 28.37 382 ASN A N 1
ATOM 839 C CA . ASN A 1 123 ? 210.839 195.463 196.321 1.00 28.37 382 ASN A CA 1
ATOM 840 C C . ASN A 1 123 ? 211.099 196.590 195.331 1.00 28.37 382 ASN A C 1
ATOM 841 O O . ASN A 1 123 ? 211.377 196.323 194.161 1.00 28.37 382 ASN A O 1
ATOM 846 N N . ALA A 1 124 ? 211.007 197.836 195.780 1.00 26.72 383 ALA A N 1
ATOM 847 C CA . ALA A 1 124 ? 211.227 198.990 194.923 1.00 26.72 383 ALA A CA 1
ATOM 848 C C . ALA A 1 124 ? 212.631 198.998 194.334 1.00 26.72 383 ALA A C 1
ATOM 849 O O . ALA A 1 124 ? 213.622 198.863 195.056 1.00 26.72 383 ALA A O 1
ATOM 851 N N . ALA A 1 125 ? 212.708 199.162 193.013 1.00 27.56 384 ALA A N 1
ATOM 852 C CA . ALA A 1 125 ? 213.910 199.304 192.200 1.00 27.56 384 ALA A CA 1
ATOM 853 C C . ALA A 1 125 ? 214.557 197.967 191.840 1.00 27.56 384 ALA A C 1
ATOM 854 O O . ALA A 1 125 ? 215.513 197.961 191.070 1.00 27.56 384 ALA A O 1
ATOM 856 N N . PHE A 1 126 ? 214.084 196.844 192.361 1.00 30.45 385 PHE A N 1
ATOM 857 C CA . PHE A 1 126 ? 214.459 195.525 191.870 1.00 30.45 385 PHE A CA 1
ATOM 858 C C . PHE A 1 126 ? 213.249 194.986 191.131 1.00 30.45 385 PHE A C 1
ATOM 859 O O . PHE A 1 126 ? 212.187 194.814 191.735 1.00 30.45 385 PHE A O 1
ATOM 867 N N . GLY A 1 127 ? 213.403 194.697 189.842 1.00 29.96 386 GLY A N 1
ATOM 868 C CA . GLY A 1 127 ? 212.231 194.336 189.071 1.00 29.96 386 GLY A CA 1
ATOM 869 C C . GLY A 1 127 ? 211.870 192.881 189.234 1.00 29.96 386 GLY A C 1
ATOM 870 O O . GLY A 1 127 ? 211.918 192.103 188.280 1.00 29.96 386 GLY A O 1
ATOM 871 N N . GLN A 1 128 ? 211.474 192.514 190.445 1.00 32.84 387 GLN A N 1
ATOM 872 C CA . GLN A 1 128 ? 211.107 191.147 190.768 1.00 32.84 387 GLN A CA 1
ATOM 873 C C . GLN A 1 128 ? 210.006 191.199 191.813 1.00 32.84 387 GLN A C 1
ATOM 874 O O . GLN A 1 128 ? 209.937 192.140 192.605 1.00 32.84 387 GLN A O 1
ATOM 880 N N . ASP A 1 129 ? 209.150 190.185 191.821 1.00 33.72 388 ASP A N 1
ATOM 881 C CA . ASP A 1 129 ? 208.033 190.198 192.750 1.00 33.72 388 ASP A CA 1
ATOM 882 C C . ASP A 1 129 ? 207.378 188.826 192.744 1.00 33.72 388 ASP A C 1
ATOM 883 O O . ASP A 1 129 ? 207.415 188.121 191.734 1.00 33.72 388 ASP A O 1
ATOM 888 N N . LYS A 1 130 ? 206.786 188.448 193.878 1.00 35.12 389 LYS A N 1
ATOM 889 C CA . LYS A 1 130 ? 206.013 187.215 193.965 1.00 35.12 389 LYS A CA 1
ATOM 890 C C . LYS A 1 130 ? 204.503 187.430 193.958 1.00 35.12 389 LYS A C 1
ATOM 891 O O . LYS A 1 130 ? 203.757 186.446 193.971 1.00 35.12 389 LYS A O 1
ATOM 897 N N . LEU A 1 131 ? 204.030 188.677 193.947 1.00 33.59 390 LEU A N 1
ATOM 898 C CA . LEU A 1 131 ? 202.600 188.965 193.867 1.00 33.59 390 LEU A CA 1
ATOM 899 C C . LEU A 1 131 ? 202.214 189.320 192.436 1.00 33.59 390 LEU A C 1
ATOM 900 O O . LEU A 1 131 ? 201.352 188.676 191.832 1.00 33.59 390 LEU A O 1
ATOM 905 N N . LEU A 1 132 ? 202.855 190.345 191.882 1.00 32.78 391 LEU A N 1
ATOM 906 C CA . LEU A 1 132 ? 202.683 190.740 190.487 1.00 32.78 391 LEU A CA 1
ATOM 907 C C . LEU A 1 132 ? 203.635 189.873 189.665 1.00 32.78 391 LEU A C 1
ATOM 908 O O . LEU A 1 132 ? 204.723 190.280 189.248 1.00 32.78 391 LEU A O 1
ATOM 913 N N . THR A 1 133 ? 203.189 188.647 189.431 1.00 39.56 392 THR A N 1
ATOM 914 C CA . THR A 1 133 ? 203.953 187.591 188.787 1.00 39.56 392 THR A CA 1
ATOM 915 C C . THR A 1 133 ? 203.793 187.785 187.276 1.00 39.56 392 THR A C 1
ATOM 916 O O . THR A 1 133 ? 203.549 188.905 186.820 1.00 39.56 392 THR A O 1
ATOM 920 N N . ASP A 1 134 ? 203.968 186.739 186.469 1.00 42.12 393 ASP A N 1
ATOM 921 C CA . ASP A 1 134 ? 203.667 186.882 185.050 1.00 42.12 393 ASP A CA 1
ATOM 922 C C . ASP A 1 134 ? 202.206 187.263 184.873 1.00 42.12 393 ASP A C 1
ATOM 923 O O . ASP A 1 134 ? 201.882 188.143 184.067 1.00 42.12 393 ASP A O 1
ATOM 928 N N . ASP A 1 135 ? 201.312 186.625 185.625 1.00 40.34 394 ASP A N 1
ATOM 929 C CA . ASP A 1 135 ? 199.900 186.983 185.630 1.00 40.34 394 ASP A CA 1
ATOM 930 C C . ASP A 1 135 ? 199.616 187.623 186.985 1.00 40.34 394 ASP A C 1
ATOM 931 O O . ASP A 1 135 ? 199.671 186.955 188.023 1.00 40.34 394 ASP A O 1
ATOM 936 N N . GLY A 1 136 ? 199.311 188.916 186.966 1.00 35.28 395 GLY A N 1
ATOM 937 C CA . GLY A 1 136 ? 198.940 189.693 188.127 1.00 35.28 395 GLY A CA 1
ATOM 938 C C . GLY A 1 136 ? 197.464 189.801 188.408 1.00 35.28 395 GLY A C 1
ATOM 939 O O . GLY A 1 136 ? 197.080 190.373 189.429 1.00 35.28 395 GLY A O 1
ATOM 940 N N . ASN A 1 137 ? 196.614 189.268 187.534 1.00 34.80 396 ASN A N 1
ATOM 941 C CA . ASN A 1 137 ? 195.176 189.336 187.763 1.00 34.80 396 ASN A CA 1
ATOM 942 C C . ASN A 1 137 ? 194.780 188.662 189.069 1.00 34.80 396 ASN A C 1
ATOM 943 O O . ASN A 1 137 ? 193.892 189.145 189.779 1.00 34.80 396 ASN A O 1
ATOM 948 N N . LYS A 1 138 ? 195.437 187.554 189.414 1.00 35.35 397 LYS A N 1
ATOM 949 C CA . LYS A 1 138 ? 195.109 186.859 190.654 1.00 35.35 397 LYS A CA 1
ATOM 950 C C . LYS A 1 138 ? 195.250 187.760 191.874 1.00 35.35 397 LYS A C 1
ATOM 951 O O . LYS A 1 138 ? 194.490 187.614 192.836 1.00 35.35 397 LYS A O 1
ATOM 957 N N . TRP A 1 139 ? 196.206 188.690 191.866 1.00 31.95 398 TRP A N 1
ATOM 958 C CA . TRP A 1 139 ? 196.295 189.661 192.953 1.00 31.95 398 TRP A CA 1
ATOM 959 C C . TRP A 1 139 ? 195.371 190.851 192.740 1.00 31.95 398 TRP A C 1
ATOM 960 O O . TRP A 1 139 ? 194.736 191.320 193.689 1.00 31.95 398 TRP A O 1
ATOM 971 N N . LEU A 1 140 ? 195.305 191.376 191.520 1.00 31.17 399 LEU A N 1
ATOM 972 C CA . LEU A 1 140 ? 194.518 192.580 191.286 1.00 31.17 399 LEU A CA 1
ATOM 973 C C . LEU A 1 140 ? 193.048 192.367 191.627 1.00 31.17 399 LEU A C 1
ATOM 974 O O . LEU A 1 140 ? 192.425 193.225 192.260 1.00 31.17 399 LEU A O 1
ATOM 979 N N . TYR A 1 141 ? 192.471 191.238 191.220 1.00 32.64 400 TYR A N 1
ATOM 980 C CA . TYR A 1 141 ? 191.068 190.961 191.512 1.00 32.64 400 TYR A CA 1
ATOM 981 C C . TYR A 1 141 ? 190.797 190.483 192.934 1.00 32.64 400 TYR A C 1
ATOM 982 O O . TYR A 1 141 ? 189.633 190.223 193.252 1.00 32.64 400 TYR A O 1
ATOM 991 N N . LYS A 1 142 ? 191.798 190.355 193.802 1.00 32.16 401 LYS A N 1
ATOM 992 C CA . LYS A 1 142 ? 191.474 190.246 195.220 1.00 32.16 401 LYS A CA 1
ATOM 993 C C . LYS A 1 142 ? 191.266 191.605 195.864 1.00 32.16 401 LYS A C 1
ATOM 994 O O . LYS A 1 142 ? 190.870 191.671 197.031 1.00 32.16 401 LYS A O 1
ATOM 1000 N N . ASN A 1 143 ? 191.528 192.677 195.132 1.00 31.59 402 ASN A N 1
ATOM 1001 C CA . ASN A 1 143 ? 191.277 194.046 195.544 1.00 31.59 402 ASN A CA 1
ATOM 1002 C C . ASN A 1 143 ? 190.003 194.537 194.871 1.00 31.59 402 ASN A C 1
ATOM 1003 O O . ASN A 1 143 ? 189.503 193.924 193.927 1.00 31.59 402 ASN A O 1
ATOM 1008 N N . LYS A 1 144 ? 189.458 195.636 195.384 1.00 33.75 403 LYS A N 1
ATOM 1009 C CA . LYS A 1 144 ? 188.250 196.214 194.815 1.00 33.75 403 LYS A CA 1
ATOM 1010 C C . LYS A 1 144 ? 188.400 197.723 194.720 1.00 33.75 403 LYS A C 1
ATOM 1011 O O . LYS A 1 144 ? 189.044 198.357 195.558 1.00 33.75 403 LYS A O 1
ATOM 1017 N N . ASP A 1 145 ? 187.788 198.284 193.677 1.00 32.93 404 ASP A N 1
ATOM 1018 C CA . ASP A 1 145 ? 187.678 199.729 193.446 1.00 32.93 404 ASP A CA 1
ATOM 1019 C C . ASP A 1 145 ? 189.071 200.360 193.483 1.00 32.93 404 ASP A C 1
ATOM 1020 O O . ASP A 1 145 ? 189.967 199.895 192.768 1.00 32.93 404 ASP A O 1
ATOM 1025 N N . HIS A 1 146 ? 189.287 201.409 194.275 1.00 30.87 405 HIS A N 1
ATOM 1026 C CA . HIS A 1 146 ? 190.534 202.164 194.255 1.00 30.87 405 HIS A CA 1
ATOM 1027 C C . HIS A 1 146 ? 191.723 201.352 194.749 1.00 30.87 405 HIS A C 1
ATOM 1028 O O . HIS A 1 146 ? 192.865 201.631 194.363 1.00 30.87 405 HIS A O 1
ATOM 1035 N N . GLY A 1 147 ? 191.502 200.417 195.664 1.00 30.20 406 GLY A N 1
ATOM 1036 C CA . GLY A 1 147 ? 192.602 199.585 196.102 1.00 30.20 406 GLY A CA 1
ATOM 1037 C C . GLY A 1 147 ? 193.195 198.801 194.953 1.00 30.20 406 GLY A C 1
ATOM 1038 O O . GLY A 1 147 ? 194.403 198.570 194.909 1.00 30.20 406 GLY A O 1
ATOM 1039 N N . MET A 1 148 ? 192.365 198.448 193.976 1.00 30.30 407 MET A N 1
ATOM 1040 C CA . MET A 1 148 ? 192.835 197.800 192.759 1.00 30.30 407 MET A CA 1
ATOM 1041 C C . MET A 1 148 ? 193.606 198.769 191.867 1.00 30.30 407 MET A C 1
ATOM 1042 O O . MET A 1 148 ? 194.573 198.369 191.205 1.00 30.30 407 MET A O 1
ATOM 1047 N N . LEU A 1 149 ? 193.254 200.053 191.903 1.00 27.21 408 LEU A N 1
ATOM 1048 C CA . LEU A 1 149 ? 194.035 201.061 191.194 1.00 27.21 408 LEU A CA 1
ATOM 1049 C C . LEU A 1 149 ? 195.435 201.180 191.789 1.00 27.21 408 LEU A C 1
ATOM 1050 O O . LEU A 1 149 ? 196.436 201.161 191.064 1.00 27.21 408 LEU A O 1
ATOM 1055 N N . SER A 1 150 ? 195.526 201.306 193.112 1.00 26.67 409 SER A N 1
ATOM 1056 C CA . SER A 1 150 ? 196.840 201.387 193.753 1.00 26.67 409 SER A CA 1
ATOM 1057 C C . SER A 1 150 ? 197.624 200.079 193.648 1.00 26.67 409 SER A C 1
ATOM 1058 O O . SER A 1 150 ? 198.860 200.102 193.548 1.00 26.67 409 SER A O 1
ATOM 1061 N N . ALA A 1 151 ? 196.940 198.937 193.626 1.00 27.55 410 ALA A N 1
ATOM 1062 C CA . ALA A 1 151 ? 197.629 197.680 193.376 1.00 27.55 410 ALA A CA 1
ATOM 1063 C C . ALA A 1 151 ? 198.286 197.692 192.005 1.00 27.55 410 ALA A C 1
ATOM 1064 O O . ALA A 1 151 ? 199.470 197.370 191.867 1.00 27.55 410 ALA A O 1
ATOM 1066 N N . ALA A 1 152 ? 197.529 198.057 190.971 1.00 26.45 411 ALA A N 1
ATOM 1067 C CA . ALA A 1 152 ? 198.119 198.133 189.643 1.00 26.45 411 ALA A CA 1
ATOM 1068 C C . ALA A 1 152 ? 199.245 199.158 189.580 1.00 26.45 411 ALA A C 1
ATOM 1069 O O . ALA A 1 152 ? 200.222 198.957 188.856 1.00 26.45 411 ALA A O 1
ATOM 1071 N N . ALA A 1 153 ? 199.130 200.255 190.328 1.00 25.07 412 ALA A N 1
ATOM 1072 C CA . ALA A 1 153 ? 200.196 201.253 190.346 1.00 25.07 412 ALA A CA 1
ATOM 1073 C C . ALA A 1 153 ? 201.471 200.739 191.004 1.00 25.07 412 ALA A C 1
ATOM 1074 O O . ALA A 1 153 ? 202.562 201.218 190.684 1.00 25.07 412 ALA A O 1
ATOM 1076 N N . SER A 1 154 ? 201.363 199.784 191.928 1.00 26.64 413 SER A N 1
ATOM 1077 C CA . SER A 1 154 ? 202.562 199.318 192.624 1.00 26.64 413 SER A CA 1
ATOM 1078 C C . SER A 1 154 ? 203.528 198.594 191.689 1.00 26.64 413 SER A C 1
ATOM 1079 O O . SER A 1 154 ? 204.747 198.593 191.929 1.00 26.64 413 SER A O 1
ATOM 1082 N N . LEU A 1 155 ? 203.008 197.992 190.618 1.00 27.43 414 LEU A N 1
ATOM 1083 C CA . LEU A 1 155 ? 203.863 197.329 189.643 1.00 27.43 414 LEU A CA 1
ATOM 1084 C C . LEU A 1 155 ? 204.920 198.279 189.102 1.00 27.43 414 LEU A C 1
ATOM 1085 O O . LEU A 1 155 ? 206.088 197.905 188.962 1.00 27.43 414 LEU A O 1
ATOM 1090 N N . GLY A 1 156 ? 204.531 199.514 188.789 1.00 26.08 415 GLY A N 1
ATOM 1091 C CA . GLY A 1 156 ? 205.483 200.488 188.291 1.00 26.08 415 GLY A CA 1
ATOM 1092 C C . GLY A 1 156 ? 206.487 200.945 189.321 1.00 26.08 415 GLY A C 1
ATOM 1093 O O . GLY A 1 156 ? 207.564 201.420 188.954 1.00 26.08 415 GLY A O 1
ATOM 1094 N N . MET A 1 157 ? 206.156 200.827 190.601 1.00 26.83 416 MET A N 1
ATOM 1095 C CA . MET A 1 157 ? 207.125 201.133 191.642 1.00 26.83 416 MET A CA 1
ATOM 1096 C C . MET A 1 157 ? 208.154 200.026 191.810 1.00 26.83 416 MET A C 1
ATOM 1097 O O . MET A 1 157 ? 209.312 200.305 192.131 1.00 26.83 416 MET A O 1
ATOM 1102 N N . ILE A 1 158 ? 207.752 198.773 191.624 1.00 27.79 417 ILE A N 1
ATOM 1103 C CA . ILE A 1 158 ? 208.726 197.688 191.657 1.00 27.79 417 ILE A CA 1
ATOM 1104 C C . ILE A 1 158 ? 209.714 197.804 190.497 1.00 27.79 417 ILE A C 1
ATOM 1105 O O . ILE A 1 158 ? 210.904 197.511 190.648 1.00 27.79 417 ILE A O 1
ATOM 1110 N N . LEU A 1 159 ? 209.241 198.223 189.324 1.00 27.61 418 LEU A N 1
ATOM 1111 C CA . LEU A 1 159 ? 210.058 198.360 188.125 1.00 27.61 418 LEU A CA 1
ATOM 1112 C C . LEU A 1 159 ? 210.680 199.746 187.965 1.00 27.61 418 LEU A C 1
ATOM 1113 O O . LEU A 1 159 ? 210.984 200.146 186.839 1.00 27.61 418 LEU A O 1
ATOM 1118 N N . LEU A 1 160 ? 210.874 200.480 189.054 1.00 26.53 419 LEU A N 1
ATOM 1119 C CA . LEU A 1 160 ? 211.389 201.844 188.982 1.00 26.53 419 LEU A CA 1
ATOM 1120 C C . LEU A 1 160 ? 212.721 201.928 188.236 1.00 26.53 419 LEU A C 1
ATOM 1121 O O . LEU A 1 160 ? 213.600 201.080 188.394 1.00 26.53 419 LEU A O 1
ATOM 1126 N N . TRP A 1 161 ? 212.858 202.975 187.417 1.00 27.97 420 TRP A N 1
ATOM 1127 C CA . TRP A 1 161 ? 214.029 203.253 186.582 1.00 27.97 420 TRP A CA 1
ATOM 1128 C C . TRP A 1 161 ? 214.320 202.235 185.484 1.00 27.97 420 TRP A C 1
ATOM 1129 O O . TRP A 1 161 ? 215.268 202.423 184.718 1.00 27.97 420 TRP A O 1
ATOM 1140 N N . ASP A 1 162 ? 213.543 201.160 185.388 1.00 29.64 421 ASP A N 1
ATOM 1141 C CA . ASP A 1 162 ? 213.657 200.224 184.269 1.00 29.64 421 ASP A CA 1
ATOM 1142 C C . ASP A 1 162 ? 212.557 200.558 183.263 1.00 29.64 421 ASP A C 1
ATOM 1143 O O . ASP A 1 162 ? 211.483 199.959 183.251 1.00 29.64 421 ASP A O 1
ATOM 1148 N N . VAL A 1 163 ? 212.834 201.542 182.407 1.00 30.40 422 VAL A N 1
ATOM 1149 C CA . VAL A 1 163 ? 211.809 202.035 181.490 1.00 30.40 422 VAL A CA 1
ATOM 1150 C C . VAL A 1 163 ? 211.411 200.960 180.488 1.00 30.40 422 VAL A C 1
ATOM 1151 O O . VAL A 1 163 ? 210.225 200.660 180.317 1.00 30.40 422 VAL A O 1
ATOM 1155 N N . ASP A 1 164 ? 212.391 200.363 179.810 1.00 31.19 423 ASP A N 1
ATOM 1156 C CA . ASP A 1 164 ? 212.084 199.376 178.778 1.00 31.19 423 ASP A CA 1
ATOM 1157 C C . ASP A 1 164 ? 211.399 198.147 179.367 1.00 31.19 423 ASP A C 1
ATOM 1158 O O . ASP A 1 164 ? 210.302 197.768 178.940 1.00 31.19 423 ASP A O 1
ATOM 1163 N N . GLY A 1 165 ? 212.014 197.533 180.379 1.00 29.47 424 GLY A N 1
ATOM 1164 C CA . GLY A 1 165 ? 211.411 196.372 181.008 1.00 29.47 424 GLY A CA 1
ATOM 1165 C C . GLY A 1 165 ? 210.145 196.706 181.765 1.00 29.47 424 GLY A C 1
ATOM 1166 O O . GLY A 1 165 ? 209.194 195.916 181.782 1.00 29.47 424 GLY A O 1
ATOM 1167 N N . GLY A 1 166 ? 210.095 197.890 182.363 1.00 28.51 425 GLY A N 1
ATOM 1168 C CA . GLY A 1 166 ? 208.893 198.349 183.016 1.00 28.51 425 GLY A CA 1
ATOM 1169 C C . GLY A 1 166 ? 207.716 198.401 182.071 1.00 28.51 425 GLY A C 1
ATOM 1170 O O . GLY A 1 166 ? 206.677 197.800 182.349 1.00 28.51 425 GLY A O 1
ATOM 1171 N N . LEU A 1 167 ? 207.853 199.129 180.962 1.00 29.06 426 LEU A N 1
ATOM 1172 C CA . LEU A 1 167 ? 206.762 199.210 179.999 1.00 29.06 426 LEU A CA 1
ATOM 1173 C C . LEU A 1 167 ? 206.435 197.846 179.409 1.00 29.06 426 LEU A C 1
ATOM 1174 O O . LEU A 1 167 ? 205.261 197.517 179.213 1.00 29.06 426 LEU A O 1
ATOM 1179 N N . THR A 1 168 ? 207.450 197.026 179.136 1.00 30.51 427 THR A N 1
ATOM 1180 C CA . THR A 1 168 ? 207.173 195.683 178.639 1.00 30.51 427 THR A CA 1
ATOM 1181 C C . THR A 1 168 ? 206.300 194.896 179.602 1.00 30.51 427 THR A C 1
ATOM 1182 O O . THR A 1 168 ? 205.482 194.079 179.170 1.00 30.51 427 THR A O 1
ATOM 1186 N N . GLN A 1 169 ? 206.460 195.114 180.905 1.00 29.30 428 GLN A N 1
ATOM 1187 C CA . GLN A 1 169 ? 205.624 194.400 181.864 1.00 29.30 428 GLN A CA 1
ATOM 1188 C C . GLN A 1 169 ? 204.247 195.039 182.022 1.00 29.30 428 GLN A C 1
ATOM 1189 O O . GLN A 1 169 ? 203.248 194.333 182.181 1.00 29.30 428 GLN A O 1
ATOM 1195 N N . ILE A 1 170 ? 204.184 196.370 182.002 1.00 28.10 429 ILE A N 1
ATOM 1196 C CA . ILE A 1 170 ? 202.930 197.083 182.236 1.00 28.10 429 ILE A CA 1
ATOM 1197 C C . ILE A 1 170 ? 201.969 196.956 181.057 1.00 28.10 429 ILE A C 1
ATOM 1198 O O . ILE A 1 170 ? 200.749 196.943 181.246 1.00 28.10 429 ILE A O 1
ATOM 1203 N N . ASP A 1 171 ? 202.493 196.868 179.832 1.00 30.70 430 ASP A N 1
ATOM 1204 C CA . ASP A 1 171 ? 201.684 197.077 178.633 1.00 30.70 430 ASP A CA 1
ATOM 1205 C C . ASP A 1 171 ? 200.415 196.228 178.592 1.00 30.70 430 ASP A C 1
ATOM 1206 O O . ASP A 1 171 ? 199.387 196.678 178.081 1.00 30.70 430 ASP A O 1
ATOM 1211 N N . LYS A 1 172 ? 200.455 195.001 179.111 1.00 32.70 431 LYS A N 1
ATOM 1212 C CA . LYS A 1 172 ? 199.261 194.161 179.032 1.00 32.70 431 LYS A CA 1
ATOM 1213 C C . LYS A 1 172 ? 198.066 194.776 179.755 1.00 32.70 431 LYS A C 1
ATOM 1214 O O . LYS A 1 172 ? 196.923 194.580 179.332 1.00 32.70 431 LYS A O 1
ATOM 1220 N N . TYR A 1 173 ? 198.300 195.514 180.840 1.00 30.29 432 TYR A N 1
ATOM 1221 C CA . TYR A 1 173 ? 197.211 196.076 181.630 1.00 30.29 432 TYR A CA 1
ATOM 1222 C C . TYR A 1 173 ? 196.643 197.368 181.057 1.00 30.29 432 TYR A C 1
ATOM 1223 O O . TYR A 1 173 ? 195.540 197.763 181.445 1.00 30.29 432 TYR A O 1
ATOM 1232 N N . LEU A 1 174 ? 197.356 198.033 180.148 1.00 29.30 433 LEU A N 1
ATOM 1233 C CA . LEU A 1 174 ? 196.804 199.215 179.497 1.00 29.30 433 LEU A CA 1
ATOM 1234 C C . LEU A 1 174 ? 195.592 198.910 178.636 1.00 29.30 433 LEU A C 1
ATOM 1235 O O . LEU A 1 174 ? 194.933 199.848 178.181 1.00 29.30 433 LEU A O 1
ATOM 1240 N N . TYR A 1 175 ? 195.294 197.640 178.377 1.00 33.36 434 TYR A N 1
ATOM 1241 C CA . TYR A 1 175 ? 194.179 197.253 177.528 1.00 33.36 434 TYR A CA 1
ATOM 1242 C C . TYR A 1 175 ? 193.088 196.553 178.324 1.00 33.36 434 TYR A C 1
ATOM 1243 O O . TYR A 1 175 ? 192.233 195.879 177.747 1.00 33.36 434 TYR A O 1
ATOM 1252 N N . SER A 1 176 ? 193.109 196.707 179.643 1.00 31.46 435 SER A N 1
ATOM 1253 C CA . SER A 1 176 ? 192.148 196.052 180.517 1.00 31.46 435 SER A CA 1
ATOM 1254 C C . SER A 1 176 ? 190.758 196.665 180.386 1.00 31.46 435 SER A C 1
ATOM 1255 O O . SER A 1 176 ? 190.605 197.872 180.189 1.00 31.46 435 SER A O 1
ATOM 1258 N N . SER A 1 177 ? 189.740 195.810 180.484 1.00 31.90 436 SER A N 1
ATOM 1259 C CA . SER A 1 177 ? 188.357 196.272 180.455 1.00 31.90 436 SER A CA 1
ATOM 1260 C C . SER A 1 177 ? 187.981 196.996 181.743 1.00 31.90 436 SER A C 1
ATOM 1261 O O . SER A 1 177 ? 187.058 197.817 181.745 1.00 31.90 436 SER A O 1
ATOM 1264 N N . GLU A 1 178 ? 188.666 196.690 182.843 1.00 31.03 437 GLU A N 1
ATOM 1265 C CA . GLU A 1 178 ? 188.417 197.313 184.138 1.00 31.03 437 GLU A CA 1
ATOM 1266 C C . GLU A 1 178 ? 189.122 198.664 184.195 1.00 31.03 437 GLU A C 1
ATOM 1267 O O . GLU A 1 178 ? 190.343 198.742 184.038 1.00 31.03 437 GLU A O 1
ATOM 1273 N N . ASP A 1 179 ? 188.348 199.729 184.427 1.00 31.54 438 ASP A N 1
ATOM 1274 C CA . ASP A 1 179 ? 188.884 201.088 184.394 1.00 31.54 438 ASP A CA 1
ATOM 1275 C C . ASP A 1 179 ? 189.840 201.395 185.542 1.00 31.54 438 ASP A C 1
ATOM 1276 O O . ASP A 1 179 ? 190.793 202.158 185.352 1.00 31.54 438 ASP A O 1
ATOM 1281 N N . TYR A 1 180 ? 189.614 200.842 186.732 1.00 29.86 439 TYR A N 1
ATOM 1282 C CA . TYR A 1 180 ? 190.553 201.080 187.827 1.00 29.86 439 TYR A CA 1
ATOM 1283 C C . TYR A 1 180 ? 191.916 200.458 187.547 1.00 29.86 439 TYR A C 1
ATOM 1284 O O . TYR A 1 180 ? 192.953 201.077 187.813 1.00 29.86 439 TYR A O 1
ATOM 1293 N N . ILE A 1 181 ? 191.940 199.253 186.979 1.00 28.67 440 ILE A N 1
ATOM 1294 C CA . ILE A 1 181 ? 193.214 198.634 186.626 1.00 28.67 440 ILE A CA 1
ATOM 1295 C C . ILE A 1 181 ? 193.921 199.441 185.545 1.00 28.67 440 ILE A C 1
ATOM 1296 O O . ILE A 1 181 ? 195.140 199.627 185.594 1.00 28.67 440 ILE A O 1
ATOM 1301 N N . LYS A 1 182 ? 193.184 199.906 184.539 1.00 27.78 441 LYS A N 1
ATOM 1302 C CA . LYS A 1 182 ? 193.794 200.718 183.490 1.00 27.78 441 LYS A CA 1
ATOM 1303 C C . LYS A 1 182 ? 194.341 202.031 184.038 1.00 27.78 441 LYS A C 1
ATOM 1304 O O . LYS A 1 182 ? 195.418 202.481 183.630 1.00 27.78 441 LYS A O 1
ATOM 1310 N N . SER A 1 183 ? 193.617 202.662 184.964 1.00 27.39 442 SER A N 1
ATOM 1311 C CA . SER A 1 183 ? 194.107 203.892 185.581 1.00 27.39 442 SER A CA 1
ATOM 1312 C C . SER A 1 183 ? 195.375 203.642 186.382 1.00 27.39 442 SER A C 1
ATOM 1313 O O . SER A 1 183 ? 196.317 204.448 186.348 1.00 27.39 442 SER A O 1
ATOM 1316 N N . GLY A 1 184 ? 195.432 202.514 187.088 1.00 24.68 443 GLY A N 1
ATOM 1317 C CA . GLY A 1 184 ? 196.634 202.193 187.831 1.00 24.68 443 GLY A CA 1
ATOM 1318 C C . GLY A 1 184 ? 197.809 201.883 186.926 1.00 24.68 443 GLY A C 1
ATOM 1319 O O . GLY A 1 184 ? 198.948 202.226 187.237 1.00 24.68 443 GLY A O 1
ATOM 1320 N N . ALA A 1 185 ? 197.549 201.227 185.797 1.00 26.01 444 ALA A N 1
ATOM 1321 C CA . ALA A 1 185 ? 198.599 201.001 184.812 1.00 26.01 444 ALA A CA 1
ATOM 1322 C C . ALA A 1 185 ? 199.105 202.305 184.209 1.00 26.01 444 ALA A C 1
ATOM 1323 O O . ALA A 1 185 ? 200.303 202.450 183.958 1.00 26.01 444 ALA A O 1
ATOM 1325 N N . LEU A 1 186 ? 198.215 203.269 183.971 1.00 25.41 445 LEU A N 1
ATOM 1326 C CA . LEU A 1 186 ? 198.659 204.588 183.522 1.00 25.41 445 LEU A CA 1
ATOM 1327 C C . LEU A 1 186 ? 199.568 205.257 184.547 1.00 25.41 445 LEU A C 1
ATOM 1328 O O . LEU A 1 186 ? 200.633 205.793 184.209 1.00 25.41 445 LEU A O 1
ATOM 1333 N N . LEU A 1 187 ? 199.179 205.209 185.818 1.00 25.13 446 LEU A N 1
ATOM 1334 C CA . LEU A 1 187 ? 200.027 205.785 186.855 1.00 25.13 446 LEU A CA 1
ATOM 1335 C C . LEU A 1 187 ? 201.368 205.059 186.956 1.00 25.13 446 LEU A C 1
ATOM 1336 O O . LEU A 1 187 ? 202.411 205.700 187.095 1.00 25.13 446 LEU A O 1
ATOM 1341 N N . ALA A 1 188 ? 201.358 203.726 186.921 1.00 25.17 447 ALA A N 1
ATOM 1342 C CA . ALA A 1 188 ? 202.598 202.950 186.904 1.00 25.17 447 ALA A CA 1
ATOM 1343 C C . ALA A 1 188 ? 203.503 203.339 185.738 1.00 25.17 447 ALA A C 1
ATOM 1344 O O . ALA A 1 188 ? 204.725 203.474 185.895 1.00 25.17 447 ALA A O 1
ATOM 1346 N N . CYS A 1 189 ? 202.924 203.452 184.543 1.00 27.40 448 CYS A N 1
ATOM 1347 C CA . CYS A 1 189 ? 203.677 203.879 183.373 1.00 27.40 448 CYS A CA 1
ATOM 1348 C C . CYS A 1 189 ? 204.318 205.237 183.590 1.00 27.40 448 CYS A C 1
ATOM 1349 O O . CYS A 1 189 ? 205.426 205.493 183.108 1.00 27.40 448 CYS A O 1
ATOM 1352 N N . GLY A 1 190 ? 203.634 206.128 184.302 1.00 25.64 449 GLY A N 1
ATOM 1353 C CA . GLY A 1 190 ? 204.278 207.368 184.706 1.00 25.64 449 GLY A CA 1
ATOM 1354 C C . GLY A 1 190 ? 205.397 207.176 185.718 1.00 25.64 449 GLY A C 1
ATOM 1355 O O . GLY A 1 190 ? 206.451 207.806 185.615 1.00 25.64 449 GLY A O 1
ATOM 1356 N N . ILE A 1 191 ? 205.177 206.317 186.714 1.00 25.83 450 ILE A N 1
ATOM 1357 C CA . ILE A 1 191 ? 206.157 206.120 187.785 1.00 25.83 450 ILE A CA 1
ATOM 1358 C C . ILE A 1 191 ? 207.480 205.604 187.233 1.00 25.83 450 ILE A C 1
ATOM 1359 O O . ILE A 1 191 ? 208.556 206.071 187.621 1.00 25.83 450 ILE A O 1
ATOM 1364 N N . VAL A 1 192 ? 207.426 204.612 186.343 1.00 26.40 451 VAL A N 1
ATOM 1365 C CA . VAL A 1 192 ? 208.663 204.041 185.813 1.00 26.40 451 VAL A CA 1
ATOM 1366 C C . VAL A 1 192 ? 209.494 205.051 185.035 1.00 26.40 451 VAL A C 1
ATOM 1367 O O . VAL A 1 192 ? 210.668 204.794 184.761 1.00 26.40 451 VAL A O 1
ATOM 1371 N N . ASN A 1 193 ? 208.918 206.182 184.648 1.00 27.45 452 ASN A N 1
ATOM 1372 C CA . ASN A 1 193 ? 209.643 207.220 183.930 1.00 27.45 452 ASN A CA 1
ATOM 1373 C C . ASN A 1 193 ? 210.191 208.318 184.831 1.00 27.45 452 ASN A C 1
ATOM 1374 O O . ASN A 1 193 ? 210.823 209.249 184.332 1.00 27.45 452 ASN A O 1
ATOM 1379 N N . SER A 1 194 ? 209.947 208.246 186.134 1.00 26.91 453 SER A N 1
ATOM 1380 C CA . SER A 1 194 ? 210.459 209.246 187.059 1.00 26.91 453 SER A CA 1
ATOM 1381 C C . SER A 1 194 ? 211.979 209.173 187.168 1.00 26.91 453 SER A C 1
ATOM 1382 O O . SER A 1 194 ? 212.552 208.093 187.316 1.00 26.91 453 SER A O 1
ATOM 1385 N N . GLY A 1 195 ? 212.630 210.333 187.110 1.00 30.71 454 GLY A N 1
ATOM 1386 C CA . GLY A 1 195 ? 214.061 210.446 187.294 1.00 30.71 454 GLY A CA 1
ATOM 1387 C C . GLY A 1 195 ? 214.948 209.960 186.168 1.00 30.71 454 GLY A C 1
ATOM 1388 O O . GLY A 1 195 ? 216.159 210.194 186.227 1.00 30.71 454 GLY A O 1
ATOM 1389 N N . VAL A 1 196 ? 214.412 209.293 185.146 1.00 33.27 455 VAL A N 1
ATOM 1390 C CA . VAL A 1 196 ? 215.238 208.609 184.156 1.00 33.27 455 VAL A CA 1
ATOM 1391 C C . VAL A 1 196 ? 215.222 209.282 182.790 1.00 33.27 455 VAL A C 1
ATOM 1392 O O . VAL A 1 196 ? 215.972 208.858 181.902 1.00 33.27 455 VAL A O 1
ATOM 1396 N N . ARG A 1 197 ? 214.422 210.323 182.598 1.00 38.30 456 ARG A N 1
ATOM 1397 C CA . ARG A 1 197 ? 214.577 211.278 181.492 1.00 38.30 456 ARG A CA 1
ATOM 1398 C C . ARG A 1 197 ? 214.896 210.590 180.159 1.00 38.30 456 ARG A C 1
ATOM 1399 O O . ARG A 1 197 ? 215.777 211.007 179.408 1.00 38.30 456 ARG A O 1
ATOM 1407 N N . ASN A 1 198 ? 214.167 209.517 179.866 1.00 37.72 457 ASN A N 1
ATOM 1408 C CA . ASN A 1 198 ? 214.436 208.709 178.679 1.00 37.72 457 ASN A CA 1
ATOM 1409 C C . ASN A 1 198 ? 214.118 209.484 177.400 1.00 37.72 457 ASN A C 1
ATOM 1410 O O . ASN A 1 198 ? 213.037 210.063 177.269 1.00 37.72 457 ASN A O 1
ATOM 1415 N N . GLU A 1 199 ? 215.057 209.492 176.449 1.00 44.58 458 GLU A N 1
ATOM 1416 C CA . GLU A 1 199 ? 214.934 210.313 175.240 1.00 44.58 458 GLU A CA 1
ATOM 1417 C C . GLU A 1 199 ? 213.997 209.688 174.201 1.00 44.58 458 GLU A C 1
ATOM 1418 O O . GLU A 1 199 ? 214.374 209.406 173.066 1.00 44.58 458 GLU A O 1
ATOM 1424 N N . CYS A 1 200 ? 212.740 209.503 174.589 1.00 39.21 459 CYS A N 1
ATOM 1425 C CA . CYS A 1 200 ? 211.757 208.964 173.654 1.00 39.21 459 CYS A CA 1
ATOM 1426 C C . CYS A 1 200 ? 210.367 209.520 173.951 1.00 39.21 459 CYS A C 1
ATOM 1427 O O . CYS A 1 200 ? 209.475 209.463 173.099 1.00 39.21 459 CYS A O 1
ATOM 1430 N N . ASP A 1 201 ? 210.184 210.087 175.141 1.00 33.13 460 ASP A N 1
ATOM 1431 C CA . ASP A 1 201 ? 208.885 210.529 175.629 1.00 33.13 460 ASP A CA 1
ATOM 1432 C C . ASP A 1 201 ? 207.811 209.445 175.487 1.00 33.13 460 ASP A C 1
ATOM 1433 O O . ASP A 1 201 ? 206.705 209.719 175.017 1.00 33.13 460 ASP A O 1
ATOM 1438 N N . PRO A 1 202 ? 208.103 208.206 175.883 1.00 31.57 461 PRO A N 1
ATOM 1439 C CA . PRO A 1 202 ? 207.069 207.170 175.793 1.00 31.57 461 PRO A CA 1
ATOM 1440 C C . PRO A 1 202 ? 205.877 207.435 176.692 1.00 31.57 461 PRO A C 1
ATOM 1441 O O . PRO A 1 202 ? 204.747 207.072 176.338 1.00 31.57 461 PRO A O 1
ATOM 1445 N N . ALA A 1 203 ? 206.097 208.067 177.847 1.00 29.15 462 ALA A N 1
ATOM 1446 C CA . ALA A 1 203 ? 204.999 208.385 178.754 1.00 29.15 462 ALA A CA 1
ATOM 1447 C C . ALA A 1 203 ? 204.031 209.395 178.149 1.00 29.15 462 ALA A C 1
ATOM 1448 O O . ALA A 1 203 ? 202.813 209.245 178.282 1.00 29.15 462 ALA A O 1
ATOM 1450 N N . LEU A 1 204 ? 204.541 210.439 177.499 1.00 29.27 463 LEU A N 1
ATOM 1451 C CA . LEU A 1 204 ? 203.645 211.413 176.885 1.00 29.27 463 LEU A CA 1
ATOM 1452 C C . LEU A 1 204 ? 202.812 210.775 175.784 1.00 29.27 463 LEU A C 1
ATOM 1453 O O . LEU A 1 204 ? 201.621 211.072 175.643 1.00 29.27 463 LEU A O 1
ATOM 1458 N N . ALA A 1 205 ? 203.426 209.909 174.981 1.00 31.05 464 ALA A N 1
ATOM 1459 C CA . ALA A 1 205 ? 202.689 209.202 173.940 1.00 31.05 464 ALA A CA 1
ATOM 1460 C C . ALA A 1 205 ? 201.639 208.261 174.519 1.00 31.05 464 ALA A C 1
ATOM 1461 O O . ALA A 1 205 ? 200.544 208.133 173.963 1.00 31.05 464 ALA A O 1
ATOM 1463 N N . LEU A 1 206 ? 201.943 207.593 175.631 1.00 29.01 465 LEU A N 1
ATOM 1464 C CA . LEU A 1 206 ? 201.004 206.601 176.151 1.00 29.01 465 LEU A CA 1
ATOM 1465 C C . LEU A 1 206 ? 199.870 207.220 176.960 1.00 29.01 465 LEU A C 1
ATOM 1466 O O . LEU A 1 206 ? 198.734 206.742 176.891 1.00 29.01 465 LEU A O 1
ATOM 1471 N N . LEU A 1 207 ? 200.151 208.254 177.748 1.00 26.67 466 LEU A N 1
ATOM 1472 C CA . LEU A 1 207 ? 199.185 208.777 178.708 1.00 26.67 466 LEU A CA 1
ATOM 1473 C C . LEU A 1 207 ? 198.322 209.916 178.185 1.00 26.67 466 LEU A C 1
ATOM 1474 O O . LEU A 1 207 ? 197.228 210.130 178.713 1.00 26.67 466 LEU A O 1
ATOM 1479 N N . SER A 1 208 ? 198.782 210.651 177.174 1.00 28.67 467 SER A N 1
ATOM 1480 C CA . SER A 1 208 ? 198.183 211.937 176.825 1.00 28.67 467 SER A CA 1
ATOM 1481 C C . SER A 1 208 ? 196.770 211.852 176.254 1.00 28.67 467 SER A C 1
ATOM 1482 O O . SER A 1 208 ? 196.096 212.882 176.188 1.00 28.67 467 SER A O 1
ATOM 1485 N N . ASP A 1 209 ? 196.300 210.684 175.820 1.00 30.15 468 ASP A N 1
ATOM 1486 C CA . ASP A 1 209 ? 194.915 210.579 175.363 1.00 30.15 468 ASP A CA 1
ATOM 1487 C C . ASP A 1 209 ? 193.880 210.509 176.478 1.00 30.15 468 ASP A C 1
ATOM 1488 O O . ASP A 1 209 ? 192.688 210.648 176.187 1.00 30.15 468 ASP A O 1
ATOM 1493 N N . PHE A 1 210 ? 194.271 210.282 177.727 1.00 27.31 469 PHE A N 1
ATOM 1494 C CA . PHE A 1 210 ? 193.295 210.119 178.797 1.00 27.31 469 PHE A CA 1
ATOM 1495 C C . PHE A 1 210 ? 193.147 211.341 179.690 1.00 27.31 469 PHE A C 1
ATOM 1496 O O . PHE A 1 210 ? 192.316 211.320 180.599 1.00 27.31 469 PHE A O 1
ATOM 1504 N N . VAL A 1 211 ? 193.914 212.406 179.460 1.00 27.75 470 VAL A N 1
ATOM 1505 C CA . VAL A 1 211 ? 193.808 213.563 180.341 1.00 27.75 470 VAL A CA 1
ATOM 1506 C C . VAL A 1 211 ? 192.440 214.230 180.228 1.00 27.75 470 VAL A C 1
ATOM 1507 O O . VAL A 1 211 ? 191.986 214.879 181.175 1.00 27.75 470 VAL A O 1
ATOM 1511 N N . LEU A 1 212 ? 191.755 214.081 179.095 1.00 28.43 471 LEU A N 1
ATOM 1512 C CA . LEU A 1 212 ? 190.370 214.519 178.9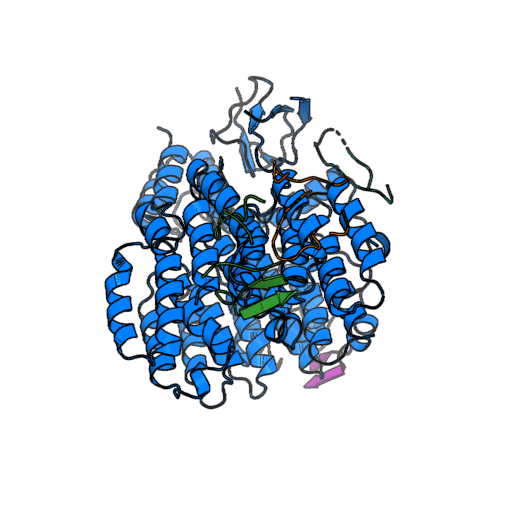54 1.00 28.43 471 LEU A CA 1
ATOM 1513 C C . LEU A 1 212 ? 189.438 213.346 178.673 1.00 28.43 471 LEU A C 1
ATOM 1514 O O . LEU A 1 212 ? 188.417 213.501 178.007 1.00 28.43 471 LEU A O 1
ATOM 1519 N N . HIS A 1 213 ? 189.772 212.170 179.189 1.00 30.84 472 HIS A N 1
ATOM 1520 C CA . HIS A 1 213 ? 188.889 211.024 179.072 1.00 30.84 472 HIS A CA 1
ATOM 1521 C C . HIS A 1 213 ? 187.562 211.306 179.769 1.00 30.84 472 HIS A C 1
ATOM 1522 O O . HIS A 1 213 ? 187.451 212.183 180.627 1.00 30.84 472 HIS A O 1
ATOM 1529 N N . ASN A 1 214 ? 186.537 210.550 179.373 1.00 33.69 473 ASN A N 1
ATOM 1530 C CA . ASN A 1 214 ? 185.212 210.714 179.962 1.00 33.69 473 ASN A CA 1
ATOM 1531 C C . ASN A 1 214 ? 185.198 210.315 181.435 1.00 33.69 473 ASN A C 1
ATOM 1532 O O . ASN A 1 214 ? 184.548 210.972 182.255 1.00 33.69 473 ASN A O 1
ATOM 1537 N N . SER A 1 215 ? 185.906 209.246 181.788 1.00 31.97 474 SER A N 1
ATOM 1538 C CA . SER A 1 215 ? 186.025 208.805 183.174 1.00 31.97 474 SER A CA 1
ATOM 1539 C C . SER A 1 215 ? 187.007 209.680 183.946 1.00 31.97 474 SER A C 1
ATOM 1540 O O . SER A 1 215 ? 188.148 209.872 183.518 1.00 31.97 474 SER A O 1
ATOM 1543 N N . ASN A 1 216 ? 186.559 210.214 185.087 1.00 30.54 475 ASN A N 1
ATOM 1544 C CA . ASN A 1 216 ? 187.445 211.011 185.931 1.00 30.54 475 ASN A CA 1
ATOM 1545 C C . ASN A 1 216 ? 188.560 210.179 186.553 1.00 30.54 475 ASN A C 1
ATOM 1546 O O . ASN A 1 216 ? 189.651 210.704 186.800 1.00 30.54 475 ASN A O 1
ATOM 1551 N N . THR A 1 217 ? 188.314 208.897 186.828 1.00 29.30 476 THR A N 1
ATOM 1552 C CA . THR A 1 217 ? 189.372 208.066 187.395 1.00 29.30 476 THR A CA 1
ATOM 1553 C C . THR A 1 217 ? 190.523 207.924 186.413 1.00 29.30 476 THR A C 1
ATOM 1554 O O . THR A 1 217 ? 191.703 207.953 186.800 1.00 29.30 476 THR A O 1
ATOM 1558 N N . MET A 1 218 ? 190.196 207.823 185.128 1.00 29.50 477 MET A N 1
ATOM 1559 C CA . MET A 1 218 ? 191.238 207.758 184.122 1.00 29.50 477 MET A CA 1
ATOM 1560 C C . MET A 1 218 ? 192.016 209.058 184.104 1.00 29.50 477 MET A C 1
ATOM 1561 O O . MET A 1 218 ? 193.239 209.058 183.925 1.00 29.50 477 MET A O 1
ATOM 1566 N N . ARG A 1 219 ? 191.314 210.180 184.273 1.00 29.71 478 ARG A N 1
ATOM 1567 C CA . ARG A 1 219 ? 191.977 211.475 184.283 1.00 29.71 478 ARG A CA 1
ATOM 1568 C C . ARG A 1 219 ? 192.951 211.566 185.439 1.00 29.71 478 ARG A C 1
ATOM 1569 O O . ARG A 1 219 ? 194.070 212.058 185.277 1.00 29.71 478 ARG A O 1
ATOM 1577 N N . LEU A 1 220 ? 192.553 211.070 186.610 1.00 28.23 479 LEU A N 1
ATOM 1578 C CA . LEU A 1 220 ? 193.449 211.114 187.755 1.00 28.23 479 LEU A CA 1
ATOM 1579 C C . LEU A 1 220 ? 194.697 210.298 187.484 1.00 28.23 479 LEU A C 1
ATOM 1580 O O . LEU A 1 220 ? 195.820 210.764 187.712 1.00 28.23 479 LEU A O 1
ATOM 1585 N N . GLY A 1 221 ? 194.524 209.086 186.956 1.00 25.97 480 GLY A N 1
ATOM 1586 C CA . GLY A 1 221 ? 195.689 208.247 186.727 1.00 25.97 480 GLY A CA 1
ATOM 1587 C C . GLY A 1 221 ? 196.637 208.846 185.708 1.00 25.97 480 GLY A C 1
ATOM 1588 O O . GLY A 1 221 ? 197.843 208.950 185.948 1.00 25.97 480 GLY A O 1
ATOM 1589 N N . SER A 1 222 ? 196.090 209.326 184.592 1.00 26.99 481 SER A N 1
ATOM 1590 C CA . SER A 1 222 ? 196.921 209.901 183.542 1.00 26.99 481 SER A CA 1
ATOM 1591 C C . SER A 1 222 ? 197.617 211.173 184.004 1.00 26.99 481 SER A C 1
ATOM 1592 O O . SER A 1 222 ? 198.803 211.372 183.721 1.00 26.99 481 SER A O 1
ATOM 1595 N N . ILE A 1 223 ? 196.919 212.031 184.746 1.00 27.25 482 ILE A N 1
ATOM 1596 C CA . ILE A 1 223 ? 197.501 213.314 185.117 1.00 27.25 482 ILE A CA 1
ATOM 1597 C C . ILE A 1 223 ? 198.545 213.142 186.207 1.00 27.25 482 ILE A C 1
ATOM 1598 O O . ILE A 1 223 ? 199.607 213.767 186.160 1.00 27.25 482 ILE A O 1
ATOM 1603 N N . PHE A 1 224 ? 198.287 212.289 187.198 1.00 25.32 483 PHE A N 1
ATOM 1604 C CA . PHE A 1 224 ? 199.292 212.064 188.229 1.00 25.32 483 PHE A CA 1
ATOM 1605 C C . PHE A 1 224 ? 200.517 211.356 187.652 1.00 25.32 483 PHE A C 1
ATOM 1606 O O . PHE A 1 224 ? 201.657 211.695 187.999 1.00 25.32 483 PHE A O 1
ATOM 1614 N N . GLY A 1 225 ? 200.306 210.395 186.744 1.00 24.91 484 GLY A N 1
ATOM 1615 C CA . GLY A 1 225 ? 201.426 209.776 186.051 1.00 24.91 484 GLY A CA 1
ATOM 1616 C C . GLY A 1 225 ? 202.267 210.755 185.253 1.00 24.91 484 GLY A C 1
ATOM 1617 O O . GLY A 1 225 ? 203.495 210.731 185.323 1.00 24.91 484 GLY A O 1
ATOM 1618 N N . LEU A 1 226 ? 201.620 211.621 184.468 1.00 25.82 485 LEU A N 1
ATOM 1619 C CA . LEU A 1 226 ? 202.364 212.630 183.719 1.00 25.82 485 LEU A CA 1
ATOM 1620 C C . LEU A 1 226 ? 203.086 213.600 184.640 1.00 25.82 485 LEU A C 1
ATOM 1621 O O . LEU A 1 226 ? 204.195 214.044 184.333 1.00 25.82 485 LEU A O 1
ATOM 1626 N N . GLY A 1 227 ? 202.466 213.965 185.761 1.00 25.71 486 GLY A N 1
ATOM 1627 C CA . GLY A 1 227 ? 203.137 214.825 186.720 1.00 25.71 486 GLY A CA 1
ATOM 1628 C C . GLY A 1 227 ? 204.392 214.208 187.305 1.00 25.71 486 GLY A C 1
ATOM 1629 O O . GLY A 1 227 ? 205.396 214.893 187.500 1.00 25.71 486 GLY A O 1
ATOM 1630 N N . LEU A 1 228 ? 204.346 212.913 187.613 1.00 25.46 487 LEU A N 1
ATOM 1631 C CA . LEU A 1 228 ? 205.532 212.247 188.145 1.00 25.46 487 LEU A CA 1
ATOM 1632 C C . LEU A 1 228 ? 206.588 212.004 187.070 1.00 25.46 487 LEU A C 1
ATOM 1633 O O . LEU A 1 228 ? 207.789 212.087 187.348 1.00 25.46 487 LEU A O 1
ATOM 1638 N N . ALA A 1 229 ? 206.169 211.702 185.841 1.00 25.05 488 ALA A N 1
ATOM 1639 C CA . ALA A 1 229 ? 207.132 211.440 184.778 1.00 25.05 488 ALA A CA 1
ATOM 1640 C C . ALA A 1 229 ? 207.903 212.683 184.360 1.00 25.05 488 ALA A C 1
ATOM 1641 O O . ALA A 1 229 ? 209.022 212.566 183.855 1.00 25.05 488 ALA A O 1
ATOM 1643 N N . TYR A 1 230 ? 207.330 213.873 184.533 1.00 26.81 489 TYR A N 1
ATOM 1644 C CA . TYR A 1 230 ? 207.940 215.104 184.043 1.00 26.81 489 TYR A CA 1
ATOM 1645 C C . TYR A 1 230 ? 208.210 216.113 185.152 1.00 26.81 489 TYR A C 1
ATOM 1646 O O . TYR A 1 230 ? 208.316 217.310 184.881 1.00 26.81 489 TYR A O 1
ATOM 1655 N N . ALA A 1 231 ? 208.344 215.653 186.393 1.00 26.06 490 ALA A N 1
ATOM 1656 C CA . ALA A 1 231 ? 208.492 216.573 187.513 1.00 26.06 490 ALA A CA 1
ATOM 1657 C C . ALA A 1 231 ? 209.741 217.436 187.399 1.00 26.06 490 ALA A C 1
ATOM 1658 O O . ALA A 1 231 ? 209.776 218.548 187.934 1.00 26.06 490 ALA A O 1
ATOM 1660 N N . GLY A 1 232 ? 210.767 216.967 186.698 1.00 30.07 491 GLY A N 1
ATOM 1661 C CA . GLY A 1 232 ? 212.009 217.720 186.660 1.00 30.07 491 GLY A CA 1
ATOM 1662 C C . GLY A 1 232 ? 211.893 219.047 185.933 1.00 30.07 491 GLY A C 1
ATOM 1663 O O . GLY A 1 232 ? 212.224 220.099 186.483 1.00 30.07 491 GLY A O 1
ATOM 1664 N N . SER A 1 233 ? 211.399 219.023 184.700 1.00 32.73 492 SER A N 1
ATOM 1665 C CA . SER A 1 233 ? 211.501 220.164 183.807 1.00 32.73 492 SER A CA 1
ATOM 1666 C C . SER A 1 233 ? 210.124 220.705 183.484 1.00 32.73 492 SER A C 1
ATOM 1667 O O . SER A 1 233 ? 209.161 219.949 183.352 1.00 32.73 492 SER A O 1
ATOM 1670 N N . ASN A 1 234 ? 210.048 222.025 183.333 1.00 31.21 493 ASN A N 1
ATOM 1671 C CA . ASN A 1 234 ? 208.800 222.681 182.962 1.00 31.21 493 ASN A CA 1
ATOM 1672 C C . ASN A 1 234 ? 208.649 222.620 181.446 1.00 31.21 493 ASN A C 1
ATOM 1673 O O . ASN A 1 234 ? 208.847 223.593 180.715 1.00 31.21 493 ASN A O 1
ATOM 1678 N N . ARG A 1 235 ? 208.282 221.435 180.972 1.00 30.82 494 ARG A N 1
ATOM 1679 C CA . ARG A 1 235 ? 208.046 221.236 179.554 1.00 30.82 494 ARG A CA 1
ATOM 1680 C C . ARG A 1 235 ? 206.857 222.079 179.126 1.00 30.82 494 ARG A C 1
ATOM 1681 O O . ARG A 1 235 ? 205.800 222.043 179.759 1.00 30.82 494 ARG A O 1
ATOM 1689 N N . GLU A 1 236 ? 207.022 222.837 178.042 1.00 33.16 495 GLU A N 1
ATOM 1690 C CA . GLU A 1 236 ? 205.928 223.687 177.594 1.00 33.16 495 GLU A CA 1
ATOM 1691 C C . GLU A 1 236 ? 204.800 222.875 176.974 1.00 33.16 495 GLU A C 1
ATOM 1692 O O . GLU A 1 236 ? 203.629 223.234 177.122 1.00 33.16 495 GLU A O 1
ATOM 1698 N N . ASP A 1 237 ? 205.123 221.782 176.285 1.00 32.14 496 ASP A N 1
ATOM 1699 C CA . ASP A 1 237 ? 204.079 220.967 175.674 1.00 32.14 496 ASP A CA 1
ATOM 1700 C C . ASP A 1 237 ? 203.262 220.218 176.721 1.00 32.14 496 ASP A C 1
ATOM 1701 O O . ASP A 1 237 ? 202.032 220.161 176.626 1.00 32.14 496 ASP A O 1
ATOM 1706 N N . VAL A 1 238 ? 203.916 219.631 177.723 1.00 28.90 497 VAL A N 1
ATOM 1707 C CA . VAL A 1 238 ? 203.177 218.905 178.753 1.00 28.90 497 VAL A CA 1
ATOM 1708 C C . VAL A 1 238 ? 202.296 219.858 179.554 1.00 28.90 497 VAL A C 1
ATOM 1709 O O . VAL A 1 238 ? 201.151 219.536 179.894 1.00 28.90 497 VAL A O 1
ATOM 1713 N N . LEU A 1 239 ? 202.802 221.056 179.844 1.00 30.00 498 LEU A N 1
ATOM 1714 C CA . LEU A 1 239 ? 201.999 222.055 180.541 1.00 30.00 498 LEU A CA 1
ATOM 1715 C C . LEU A 1 239 ? 200.840 222.552 179.688 1.00 30.00 498 LEU A C 1
ATOM 1716 O O . LEU A 1 239 ? 199.733 222.740 180.197 1.00 30.00 498 LEU A O 1
ATOM 1721 N N . THR A 1 240 ? 201.065 222.794 178.397 1.00 30.48 499 THR A N 1
ATOM 1722 C CA . THR A 1 240 ? 199.955 223.187 177.536 1.00 30.48 499 THR A CA 1
ATOM 1723 C C . THR A 1 240 ? 198.907 222.088 177.430 1.00 30.48 499 THR A C 1
ATOM 1724 O O . THR A 1 240 ? 197.711 222.379 177.331 1.00 30.48 499 THR A O 1
ATOM 1728 N N . LEU A 1 241 ? 199.332 220.825 177.451 1.00 28.15 500 LEU A N 1
ATOM 1729 C CA . LEU A 1 241 ? 198.388 219.714 177.478 1.00 28.15 500 LEU A CA 1
ATOM 1730 C C . L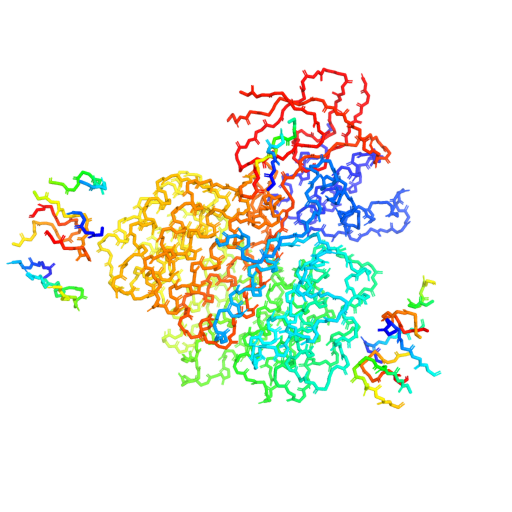EU A 1 241 ? 197.562 219.712 178.759 1.00 28.15 500 LEU A C 1
ATOM 1731 O O . LEU A 1 241 ? 196.342 219.522 178.721 1.00 28.15 500 LEU A O 1
ATOM 1736 N N . LEU A 1 242 ? 198.213 219.908 179.910 1.00 28.68 501 LEU A N 1
ATOM 1737 C CA . LEU A 1 242 ? 197.526 219.711 181.186 1.00 28.68 501 LEU A CA 1
ATOM 1738 C C . LEU A 1 242 ? 196.708 220.920 181.633 1.00 28.68 501 LEU A C 1
ATOM 1739 O O . LEU A 1 242 ? 195.617 220.753 182.182 1.00 28.68 501 LEU A O 1
ATOM 1744 N N . LEU A 1 243 ? 197.201 222.135 181.422 1.00 29.95 502 LEU A N 1
ATOM 1745 C CA . LEU A 1 243 ? 196.542 223.312 181.985 1.00 29.95 502 LEU A CA 1
ATOM 1746 C C . LEU A 1 243 ? 195.069 223.446 181.619 1.00 29.95 502 LEU A C 1
ATOM 1747 O O . LEU A 1 243 ? 194.296 223.921 182.467 1.00 29.95 502 LEU A O 1
ATOM 1752 N N . PRO A 1 244 ? 194.618 223.084 180.419 1.00 29.44 503 PRO A N 1
ATOM 1753 C CA . PRO A 1 244 ? 193.171 223.102 180.145 1.00 29.44 503 PRO A CA 1
ATOM 1754 C C . PRO A 1 244 ? 192.320 222.263 181.089 1.00 29.44 503 PRO A C 1
ATOM 1755 O O . PRO A 1 244 ? 191.129 222.556 181.238 1.00 29.44 503 PRO A O 1
ATOM 1759 N N . VAL A 1 245 ? 192.869 221.224 181.722 1.00 29.89 504 VAL A N 1
ATOM 1760 C CA . VAL A 1 245 ? 192.026 220.311 182.489 1.00 29.89 504 VAL A CA 1
ATOM 1761 C C . VAL A 1 245 ? 191.492 220.911 183.789 1.00 29.89 504 VAL A C 1
ATOM 1762 O O . VAL A 1 245 ? 190.492 220.412 184.315 1.00 29.89 504 VAL A O 1
ATOM 1766 N N . MET A 1 246 ? 192.129 221.940 184.355 1.00 30.39 505 MET A N 1
ATOM 1767 C CA . MET A 1 246 ? 191.528 222.609 185.509 1.00 30.39 505 MET A CA 1
ATOM 1768 C C . MET A 1 246 ? 190.296 223.425 185.146 1.00 30.39 505 MET A C 1
ATOM 1769 O O . MET A 1 246 ? 189.502 223.746 186.036 1.00 30.39 505 MET A O 1
ATOM 1774 N N . GLY A 1 247 ? 190.122 223.784 183.881 1.00 31.62 506 GLY A N 1
ATOM 1775 C CA . GLY A 1 247 ? 188.983 224.590 183.500 1.00 31.62 506 GLY A CA 1
ATOM 1776 C C . GLY A 1 247 ? 187.862 223.775 182.892 1.00 31.62 506 GLY A C 1
ATOM 1777 O O . GLY A 1 247 ? 186.783 224.308 182.618 1.00 31.62 506 GLY A O 1
ATOM 1778 N N . ASP A 1 248 ? 188.096 222.483 182.684 1.00 33.38 507 ASP A N 1
ATOM 1779 C CA . ASP A 1 248 ? 187.073 221.625 182.104 1.00 33.38 507 ASP A CA 1
ATOM 1780 C C . ASP A 1 248 ? 185.895 221.506 183.062 1.00 33.38 507 ASP A C 1
ATOM 1781 O O . ASP A 1 248 ? 186.071 221.232 184.251 1.00 33.38 507 ASP A O 1
ATOM 1786 N N . SER A 1 249 ? 184.688 221.735 182.541 1.00 35.48 508 SER A N 1
ATOM 1787 C CA . SER A 1 249 ? 183.483 221.641 183.354 1.00 35.48 508 SER 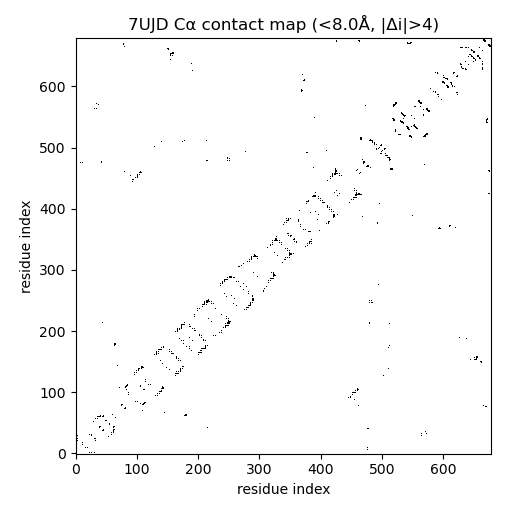A CA 1
ATOM 1788 C C . SER A 1 249 ? 183.202 220.226 183.843 1.00 35.48 508 SER A C 1
ATOM 1789 O O . SER A 1 249 ? 182.482 220.060 184.833 1.00 35.48 508 SER A O 1
ATOM 1792 N N . LYS A 1 250 ? 183.743 219.208 183.180 1.00 33.91 509 LYS A N 1
ATOM 1793 C CA . LYS A 1 250 ? 183.609 217.834 183.642 1.00 33.91 509 LYS A CA 1
ATOM 1794 C C . LYS A 1 250 ? 184.611 217.451 184.726 1.00 33.91 509 LYS A C 1
ATOM 1795 O O . LYS A 1 250 ? 184.432 216.409 185.362 1.00 33.91 509 LYS A O 1
ATOM 1801 N N . SER A 1 251 ? 185.648 218.253 184.954 1.00 32.58 510 SER A N 1
ATOM 1802 C CA . SER A 1 251 ? 186.644 217.951 185.977 1.00 32.58 510 SER A CA 1
ATOM 1803 C C . SER A 1 251 ? 186.062 218.097 187.380 1.00 32.58 510 SER A C 1
ATOM 1804 O O . SER A 1 251 ? 185.524 219.151 187.734 1.00 32.58 510 SER A O 1
ATOM 1807 N N . SER A 1 252 ? 186.174 217.036 188.175 1.00 32.46 511 SER A N 1
ATOM 1808 C CA . SER A 1 252 ? 185.909 217.104 189.603 1.00 32.46 511 SER A CA 1
ATOM 1809 C C . SER A 1 252 ? 186.924 218.000 190.306 1.00 32.46 511 SER A C 1
ATOM 1810 O O . SER A 1 252 ? 187.972 218.351 189.759 1.00 32.46 511 SER A O 1
ATOM 1813 N N . MET A 1 253 ? 186.590 218.383 191.539 1.00 33.84 512 MET A N 1
ATOM 1814 C CA . MET A 1 253 ? 187.555 219.085 192.375 1.00 33.84 512 MET A CA 1
ATOM 1815 C C . MET A 1 253 ? 188.795 218.239 192.625 1.00 33.84 512 MET A C 1
ATOM 1816 O O . MET A 1 253 ? 189.902 218.778 192.736 1.00 33.84 512 MET A O 1
ATOM 1821 N N . GLU A 1 254 ? 188.638 216.918 192.717 1.00 30.40 513 GLU A N 1
ATOM 1822 C CA . GLU A 1 254 ? 189.804 216.050 192.81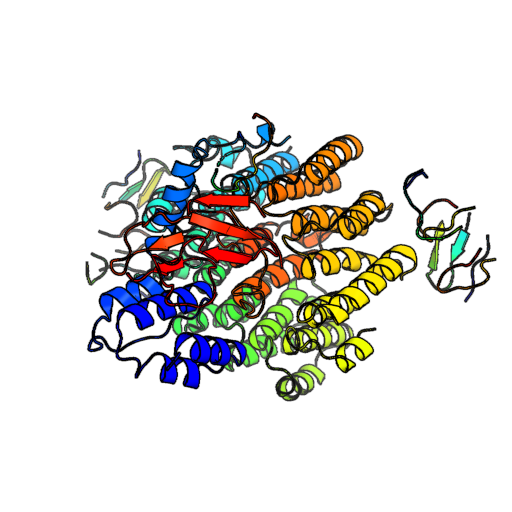9 1.00 30.40 513 GLU A CA 1
ATOM 1823 C C . GLU A 1 254 ? 190.662 216.130 191.565 1.00 30.40 513 GLU A C 1
ATOM 1824 O O . GLU A 1 254 ? 191.893 216.144 191.648 1.00 30.40 513 GLU A O 1
ATOM 1830 N N . VAL A 1 255 ? 190.031 216.227 190.396 1.00 29.86 514 VAL A N 1
ATOM 1831 C CA . VAL A 1 255 ? 190.786 216.312 189.152 1.00 29.86 514 VAL A CA 1
ATOM 1832 C C . VAL A 1 255 ? 191.455 217.673 189.013 1.00 29.86 514 VAL A C 1
ATOM 1833 O O . VAL A 1 255 ? 192.601 217.768 188.565 1.00 29.86 514 VAL A O 1
ATOM 1837 N N . ALA A 1 256 ? 190.768 218.745 189.401 1.00 29.80 515 ALA A N 1
ATOM 1838 C CA . ALA A 1 256 ? 191.408 220.057 189.392 1.00 29.80 515 ALA A CA 1
ATOM 1839 C C . ALA A 1 256 ? 192.606 220.096 190.334 1.00 29.80 515 ALA A C 1
ATOM 1840 O O . ALA A 1 256 ? 193.668 220.626 189.986 1.00 29.80 515 ALA A O 1
ATOM 1842 N N . GLY A 1 257 ? 192.451 219.543 191.537 1.00 28.38 516 GLY A N 1
ATOM 1843 C CA . GLY A 1 257 ? 193.566 219.492 192.467 1.00 28.38 516 GLY A CA 1
ATOM 1844 C C . GLY A 1 257 ? 194.737 218.683 191.946 1.00 28.38 516 GLY A C 1
ATOM 1845 O O . GLY A 1 257 ? 195.888 219.117 192.023 1.00 28.38 516 GLY A O 1
ATOM 1846 N N . VAL A 1 258 ? 194.465 217.474 191.453 1.00 27.58 517 VAL A N 1
ATOM 1847 C CA . VAL A 1 258 ? 195.522 216.650 190.875 1.00 27.58 517 VAL A CA 1
ATOM 1848 C C . VAL A 1 258 ? 196.208 217.369 189.721 1.00 27.58 517 VAL A C 1
ATOM 1849 O O . VAL A 1 258 ? 197.426 217.263 189.546 1.00 27.58 517 VAL A O 1
ATOM 1853 N N . THR A 1 259 ? 195.448 218.112 188.917 1.00 28.64 518 THR A N 1
ATOM 1854 C CA . THR A 1 259 ? 196.055 218.858 187.822 1.00 28.64 518 THR A CA 1
ATOM 1855 C C . THR A 1 259 ? 196.967 219.958 188.337 1.00 28.64 518 THR A C 1
ATOM 1856 O O . THR A 1 259 ? 198.048 220.180 187.783 1.00 28.64 518 THR A O 1
ATOM 1860 N N . ALA A 1 260 ? 196.557 220.660 189.391 1.00 27.95 519 ALA A N 1
ATOM 1861 C CA . ALA A 1 260 ? 197.438 221.674 189.963 1.00 27.95 519 ALA A CA 1
ATOM 1862 C C . ALA A 1 260 ? 198.694 221.053 190.562 1.00 27.95 519 ALA A C 1
ATOM 1863 O O . ALA A 1 260 ? 199.789 221.605 190.420 1.00 27.95 519 ALA A O 1
ATOM 1865 N N . LEU A 1 261 ? 198.567 219.884 191.194 1.00 26.94 520 LEU A N 1
ATOM 1866 C CA . LEU A 1 261 ? 199.745 219.178 191.694 1.00 26.94 520 LEU A CA 1
ATOM 1867 C C . LEU A 1 261 ? 200.699 218.815 190.569 1.00 26.94 520 LEU A C 1
ATOM 1868 O O . LEU A 1 261 ? 201.907 219.039 190.670 1.00 26.94 520 LEU A O 1
ATOM 1873 N N . ALA A 1 262 ? 200.176 218.214 189.503 1.00 26.33 521 ALA A N 1
ATOM 1874 C CA . ALA A 1 262 ? 201.014 217.824 188.376 1.00 26.33 521 ALA A CA 1
ATOM 1875 C C . ALA A 1 262 ? 201.704 219.028 187.756 1.00 26.33 521 ALA A C 1
ATOM 1876 O O . ALA A 1 262 ? 202.911 219.001 187.504 1.00 26.33 521 ALA A O 1
ATOM 1878 N N . CYS A 1 263 ? 200.949 220.091 187.483 1.00 28.69 522 CYS A N 1
ATOM 1879 C CA . CYS A 1 263 ? 201.540 221.281 186.881 1.00 28.69 522 CYS A CA 1
ATOM 1880 C C . CYS A 1 263 ? 202.585 221.928 187.781 1.00 28.69 522 CYS A C 1
ATOM 1881 O O . CYS A 1 263 ? 203.618 222.399 187.294 1.00 28.69 522 CYS A O 1
ATOM 1884 N N . GLY A 1 264 ? 202.337 221.980 189.092 1.00 27.71 523 GLY A N 1
ATOM 1885 C CA . GLY A 1 264 ? 203.327 222.528 190.004 1.00 27.71 523 GLY A CA 1
ATOM 1886 C C . GLY A 1 264 ? 204.564 221.671 190.167 1.00 27.71 523 GLY A C 1
ATOM 1887 O O . GLY A 1 264 ? 205.667 222.198 190.323 1.00 27.71 523 GLY A O 1
ATOM 1888 N N . MET A 1 265 ? 204.408 220.347 190.119 1.00 26.46 524 MET A N 1
ATOM 1889 C CA . MET A 1 265 ? 205.567 219.461 190.099 1.00 26.46 524 MET A CA 1
ATOM 1890 C C . MET A 1 265 ? 206.389 219.653 188.832 1.00 26.46 524 MET A C 1
ATOM 1891 O O . MET A 1 265 ? 207.614 219.792 188.888 1.00 26.46 524 MET A O 1
ATOM 1896 N N . ILE A 1 266 ? 205.732 219.631 187.673 1.00 27.87 525 ILE A N 1
ATOM 1897 C CA . ILE A 1 266 ? 206.435 219.846 186.414 1.00 27.87 525 ILE A CA 1
ATOM 1898 C C . ILE A 1 266 ? 207.101 221.217 186.393 1.00 27.87 525 ILE A C 1
ATOM 1899 O O . ILE A 1 266 ? 208.246 221.358 185.953 1.00 27.87 525 ILE A O 1
ATOM 1904 N N . ALA A 1 267 ? 206.405 222.246 186.874 1.00 28.94 526 ALA A N 1
ATOM 1905 C CA . ALA A 1 267 ? 206.916 223.611 186.875 1.00 28.94 526 ALA A CA 1
ATOM 1906 C C . ALA A 1 267 ? 207.591 224.011 188.184 1.00 28.94 526 ALA A C 1
ATOM 1907 O O . ALA A 1 267 ? 207.774 225.208 188.427 1.00 28.94 526 ALA A O 1
ATOM 1909 N N . VAL A 1 268 ? 207.970 223.049 189.025 1.00 27.65 527 VAL A N 1
ATOM 1910 C CA . VAL A 1 268 ? 208.473 223.362 190.357 1.00 27.65 527 VAL A CA 1
ATOM 1911 C C . VAL A 1 268 ? 209.613 224.365 190.276 1.00 27.65 527 VAL A C 1
ATOM 1912 O O . VAL A 1 268 ? 210.559 224.195 189.501 1.00 27.65 527 VAL A O 1
ATOM 1916 N N . GLY A 1 269 ? 209.517 225.422 191.081 1.00 29.10 528 GLY A N 1
ATOM 1917 C CA . GLY A 1 269 ? 210.526 226.458 191.177 1.00 29.10 528 GLY A CA 1
ATOM 1918 C C . GLY A 1 269 ? 210.749 227.313 189.951 1.00 29.10 528 GLY A C 1
ATOM 1919 O O . GLY A 1 269 ? 211.687 228.113 189.944 1.00 29.10 528 GLY A O 1
ATOM 1920 N N . SER A 1 270 ? 209.930 227.182 188.913 1.00 31.26 529 SER A N 1
ATOM 1921 C CA . SER A 1 270 ? 210.210 227.840 187.644 1.00 31.26 529 SER A CA 1
ATOM 1922 C C . SER A 1 270 ? 209.628 229.243 187.529 1.00 31.26 529 SER A C 1
ATOM 1923 O O . SER A 1 270 ? 210.045 229.993 186.642 1.00 31.26 529 SER A O 1
ATOM 1926 N N . CYS A 1 271 ? 208.692 229.624 188.398 1.00 34.29 530 CYS A N 1
ATOM 1927 C CA . CYS A 1 271 ? 207.938 230.871 188.241 1.00 34.29 530 CYS A CA 1
ATOM 1928 C C . CYS A 1 271 ? 207.234 230.944 186.888 1.00 34.29 530 CYS A C 1
ATOM 1929 O O . CYS A 1 271 ? 207.139 232.008 186.277 1.00 34.29 530 CYS A O 1
ATOM 1932 N N . ASN A 1 272 ? 206.732 229.812 186.411 1.00 32.31 531 ASN A N 1
ATOM 1933 C CA . ASN A 1 272 ? 206.010 229.798 185.148 1.00 32.31 531 ASN A CA 1
ATOM 1934 C C . ASN A 1 272 ? 204.736 230.624 185.286 1.00 32.31 531 ASN A C 1
ATOM 1935 O O . ASN A 1 272 ? 203.906 230.354 186.157 1.00 32.31 531 ASN A O 1
ATOM 1940 N N . GLY A 1 273 ? 204.579 231.632 184.425 1.00 32.07 532 GLY A N 1
ATOM 1941 C CA . GLY A 1 273 ? 203.442 232.531 184.545 1.00 32.07 532 GLY A CA 1
ATOM 1942 C C . GLY A 1 273 ? 202.111 231.917 184.158 1.00 32.07 532 GLY A C 1
ATOM 1943 O O . GLY A 1 273 ? 201.072 232.273 184.726 1.00 32.07 532 GLY A O 1
ATOM 1944 N N . ASP A 1 274 ? 202.116 230.980 183.209 1.00 32.15 533 ASP A N 1
ATOM 1945 C CA . ASP A 1 274 ? 200.859 230.376 182.784 1.00 32.15 533 ASP A CA 1
ATOM 1946 C C . ASP A 1 274 ? 200.274 229.475 183.857 1.00 32.15 533 ASP A C 1
ATOM 1947 O O . ASP A 1 274 ? 199.053 229.456 184.046 1.00 32.15 533 ASP A O 1
ATOM 1952 N N . VAL A 1 275 ? 201.120 228.791 184.624 1.00 29.93 534 VAL A N 1
ATOM 1953 C CA . VAL A 1 275 ? 200.624 228.002 185.745 1.00 29.93 534 VAL A CA 1
ATOM 1954 C C . VAL A 1 275 ? 200.016 228.919 186.798 1.00 29.93 534 VAL A C 1
ATOM 1955 O O . VAL A 1 275 ? 198.914 228.672 187.303 1.00 29.93 534 VAL A O 1
ATOM 1959 N N . THR A 1 276 ? 200.732 229.989 187.143 1.00 31.67 535 THR A N 1
ATOM 1960 C CA . THR A 1 276 ? 200.237 230.950 188.119 1.00 31.67 535 THR A CA 1
ATOM 1961 C C . THR A 1 276 ? 198.853 231.455 187.738 1.00 31.67 535 THR A C 1
ATOM 1962 O O . THR A 1 276 ? 197.902 231.366 188.524 1.00 31.67 535 THR A O 1
ATOM 1966 N N . SER A 1 277 ? 198.730 232.001 186.525 1.00 31.00 536 SER A N 1
ATOM 1967 C CA . SER A 1 277 ? 197.461 232.584 186.105 1.00 31.00 536 SER A CA 1
ATOM 1968 C C . SER A 1 277 ? 196.352 231.542 186.014 1.00 31.00 536 SER A C 1
ATOM 1969 O O . SER A 1 277 ? 195.215 231.809 186.417 1.00 31.00 536 SER A O 1
ATOM 1972 N N . THR A 1 278 ? 196.645 230.353 185.482 1.00 31.09 537 THR A N 1
ATOM 1973 C CA . THR A 1 278 ? 195.605 229.334 185.388 1.00 31.09 537 THR A CA 1
ATOM 1974 C C . THR A 1 278 ? 195.103 228.914 186.766 1.00 31.09 537 THR A C 1
ATOM 1975 O O . THR A 1 278 ? 193.892 228.761 186.973 1.00 31.09 537 THR A O 1
ATOM 1979 N N . ILE A 1 279 ? 196.008 228.752 187.734 1.00 31.53 538 ILE A N 1
ATOM 1980 C CA . ILE A 1 279 ? 195.575 228.375 189.076 1.00 31.53 538 ILE A CA 1
ATOM 1981 C C . ILE A 1 279 ? 194.761 229.493 189.710 1.00 31.53 538 ILE A C 1
ATOM 1982 O O . ILE A 1 279 ? 193.741 229.240 190.360 1.00 31.53 538 ILE A O 1
ATOM 1987 N N . LEU A 1 280 ? 195.216 230.738 189.575 1.00 33.76 539 LEU A N 1
ATOM 1988 C CA . LEU A 1 280 ? 194.468 231.844 190.162 1.00 33.76 539 LEU A CA 1
ATOM 1989 C C . LEU A 1 280 ? 193.073 231.949 189.561 1.00 33.76 539 LEU A C 1
ATOM 1990 O O . LEU A 1 280 ? 192.101 232.203 190.279 1.00 33.76 539 LEU A O 1
ATOM 1995 N N . GLN A 1 281 ? 192.950 231.762 188.246 1.00 35.48 540 GLN A N 1
ATOM 1996 C CA . GLN A 1 281 ? 191.627 231.718 187.630 1.00 35.48 540 GLN A CA 1
ATOM 1997 C C . GLN A 1 281 ? 190.772 230.599 188.200 1.00 35.48 540 GLN A C 1
ATOM 1998 O O . GLN A 1 281 ? 189.582 230.793 188.462 1.00 35.48 540 GLN A O 1
ATOM 2004 N N . THR A 1 282 ? 191.352 229.416 188.390 1.00 34.32 541 THR A N 1
ATOM 2005 C CA . THR A 1 282 ? 190.571 228.309 188.936 1.00 34.32 541 THR A CA 1
ATOM 2006 C C . THR A 1 282 ? 190.131 228.571 190.373 1.00 34.32 541 THR A C 1
ATOM 2007 O O . THR A 1 282 ? 189.070 228.093 190.784 1.00 34.32 541 THR A O 1
ATOM 2011 N N . ILE A 1 283 ? 190.928 229.302 191.156 1.00 36.15 542 ILE A N 1
ATOM 2012 C CA . ILE A 1 283 ? 190.475 229.727 192.482 1.00 36.15 542 ILE A CA 1
ATOM 2013 C C . ILE A 1 283 ? 189.337 230.733 192.369 1.00 36.15 542 ILE A C 1
ATOM 2014 O O . ILE A 1 283 ? 188.301 230.599 193.027 1.00 36.15 542 ILE A O 1
ATOM 2019 N N . MET A 1 284 ? 189.516 231.760 191.540 1.00 40.83 543 MET A N 1
ATOM 2020 C CA . MET A 1 284 ? 188.534 232.837 191.471 1.00 40.83 543 MET A CA 1
ATOM 2021 C C . MET A 1 284 ? 187.169 232.361 190.988 1.00 40.83 543 MET A C 1
ATOM 2022 O O . MET A 1 284 ? 186.154 232.990 191.301 1.00 40.83 543 MET A O 1
ATOM 2027 N N . GLU A 1 285 ? 187.115 231.272 190.221 1.00 39.11 544 GLU A N 1
ATOM 2028 C CA . GLU A 1 285 ? 185.835 230.741 189.761 1.00 39.11 544 GLU A CA 1
ATOM 2029 C C . GLU A 1 285 ? 185.068 229.978 190.827 1.00 39.11 544 GLU A C 1
ATOM 2030 O O . GLU A 1 285 ? 183.844 229.874 190.724 1.00 39.11 544 GLU A O 1
ATOM 2036 N N . LYS A 1 286 ? 185.741 229.444 191.837 1.00 38.59 545 LYS A N 1
ATOM 2037 C CA . LYS A 1 286 ? 185.110 228.482 192.729 1.00 38.59 545 LYS A CA 1
ATOM 2038 C C . LYS A 1 286 ? 184.244 229.175 193.772 1.00 38.59 545 LYS A C 1
ATOM 2039 O O . LYS A 1 286 ? 184.614 230.215 194.323 1.00 38.59 545 LYS A O 1
ATOM 2045 N N . SER A 1 287 ? 183.088 228.576 194.044 1.00 42.71 546 SER A N 1
ATOM 2046 C CA . SER A 1 287 ? 182.182 229.097 195.056 1.00 42.71 546 SER A CA 1
ATOM 2047 C C . SER A 1 287 ? 182.802 229.027 196.447 1.00 42.71 546 SER A C 1
ATOM 2048 O O . SER A 1 287 ? 183.626 228.161 196.747 1.00 42.71 546 SER A O 1
ATOM 2051 N N . GLU A 1 288 ? 182.380 229.954 197.305 1.00 44.26 547 GLU A N 1
ATOM 2052 C CA . GLU A 1 288 ? 182.723 229.897 198.721 1.00 44.26 547 GLU A CA 1
ATOM 2053 C C . GLU A 1 288 ? 182.247 228.602 199.371 1.00 44.26 547 GLU A C 1
ATOM 2054 O O . GLU A 1 288 ? 182.782 228.207 200.411 1.00 44.26 547 GLU A O 1
ATOM 2060 N N . THR A 1 289 ? 181.254 227.934 198.781 1.00 42.89 548 THR A N 1
ATOM 2061 C CA . THR A 1 289 ? 180.824 226.629 199.271 1.00 42.89 548 THR A CA 1
ATOM 2062 C C . THR A 1 289 ? 181.730 225.500 198.796 1.00 42.89 548 THR A C 1
ATOM 2063 O O . THR A 1 289 ? 181.846 224.480 199.482 1.00 42.89 548 THR A O 1
ATOM 2067 N N . GLU A 1 290 ? 182.358 225.646 197.631 1.00 41.01 549 GLU A N 1
ATOM 2068 C CA . GLU A 1 290 ? 183.200 224.588 197.084 1.00 41.01 549 GLU A CA 1
ATOM 2069 C C . GLU A 1 290 ? 184.626 224.632 197.610 1.00 41.01 549 GLU A C 1
ATOM 2070 O O . GLU A 1 290 ? 185.246 223.580 197.784 1.00 41.01 549 GLU A O 1
ATOM 2076 N N . LEU A 1 291 ? 185.157 225.820 197.874 1.00 39.35 550 LEU A N 1
ATOM 2077 C CA . LEU A 1 291 ? 186.482 225.956 198.464 1.00 39.35 550 LEU A CA 1
ATOM 2078 C C . LEU A 1 291 ? 186.569 225.371 199.866 1.00 39.35 550 LEU A C 1
ATOM 2079 O O . LEU A 1 291 ? 187.644 225.392 200.472 1.00 39.35 550 LEU A O 1
ATOM 2084 N N . LYS A 1 292 ? 185.458 224.873 200.409 1.00 41.58 551 LYS A N 1
ATOM 2085 C CA . LYS A 1 292 ? 185.536 224.075 201.627 1.00 41.58 551 LYS A CA 1
ATOM 2086 C C . LYS A 1 292 ? 185.973 222.641 201.371 1.00 41.58 551 LYS A C 1
ATOM 2087 O O . LYS A 1 292 ? 186.433 221.978 202.304 1.00 41.58 551 LYS A O 1
ATOM 2093 N N . ASP A 1 293 ? 185.832 222.142 200.147 1.00 36.69 552 ASP A N 1
ATOM 2094 C CA . ASP A 1 293 ? 186.267 220.785 199.838 1.00 36.69 552 ASP A CA 1
ATOM 2095 C C . ASP A 1 293 ? 187.783 220.678 199.948 1.00 36.69 552 ASP A C 1
ATOM 2096 O O . ASP A 1 293 ? 188.515 221.492 199.379 1.00 36.69 552 ASP A O 1
ATOM 2101 N N . THR A 1 294 ? 188.257 219.660 200.669 1.00 33.54 553 THR A N 1
ATOM 2102 C CA . THR A 1 294 ? 189.668 219.621 201.038 1.00 33.54 553 THR A CA 1
ATOM 2103 C C . THR A 1 294 ? 190.590 219.270 199.875 1.00 33.54 553 THR A C 1
ATOM 2104 O O . THR A 1 294 ? 191.791 219.554 199.957 1.00 33.54 553 THR A O 1
ATOM 2108 N N . TYR A 1 295 ? 190.069 218.720 198.777 1.00 30.87 554 TYR A N 1
ATOM 2109 C CA . TYR A 1 295 ? 190.874 218.677 197.563 1.00 30.87 554 TYR A CA 1
ATOM 2110 C C . TYR A 1 295 ? 191.224 220.070 197.072 1.00 30.87 554 TYR A C 1
ATOM 2111 O O . TYR A 1 295 ? 192.212 220.231 196.347 1.00 30.87 554 TYR A O 1
ATOM 2120 N N . ALA A 1 296 ? 190.485 221.088 197.503 1.00 32.60 555 ALA A N 1
ATOM 2121 C CA . ALA A 1 296 ? 190.850 222.448 197.147 1.00 32.60 555 ALA A CA 1
ATOM 2122 C C . ALA A 1 296 ? 192.187 222.835 197.751 1.00 32.60 555 ALA A C 1
ATOM 2123 O O . ALA A 1 296 ? 192.852 223.734 197.231 1.00 32.60 555 ALA A O 1
ATOM 2125 N N . ARG A 1 297 ? 192.605 222.161 198.821 1.00 31.43 556 ARG A N 1
ATOM 2126 C CA . ARG A 1 297 ? 193.912 222.450 199.393 1.00 31.43 556 ARG A CA 1
ATOM 2127 C C . ARG A 1 297 ? 195.025 222.119 198.415 1.00 31.43 556 ARG A C 1
ATOM 2128 O O . ARG A 1 297 ? 196.115 222.693 198.500 1.00 31.43 556 ARG A O 1
ATOM 2136 N N . TRP A 1 298 ? 194.779 221.191 197.489 1.00 28.08 557 TRP A N 1
ATOM 2137 C CA . TRP A 1 298 ? 195.762 220.902 196.454 1.00 28.08 557 TRP A CA 1
ATOM 2138 C C . TRP A 1 298 ? 195.914 222.029 195.441 1.00 28.08 557 TRP A C 1
ATOM 2139 O O . TRP A 1 298 ? 196.908 222.049 194.712 1.00 28.08 557 TRP A O 1
ATOM 2150 N N . LEU A 1 299 ? 194.955 222.961 195.360 1.00 31.20 558 LEU A N 1
ATOM 2151 C CA . LEU A 1 299 ? 195.107 224.073 194.421 1.00 31.20 558 LEU A CA 1
ATOM 2152 C C . LEU A 1 299 ? 196.236 225.018 194.804 1.00 31.20 558 LEU A C 1
ATOM 2153 O O . LEU A 1 299 ? 197.114 225.275 193.963 1.00 31.20 558 LEU A O 1
ATOM 2158 N N . PRO A 1 300 ? 196.275 225.590 196.009 1.00 31.21 559 PRO A N 1
ATOM 2159 C CA . PRO A 1 300 ? 197.425 226.432 196.365 1.00 31.21 559 PRO A CA 1
ATOM 2160 C C . PRO A 1 300 ? 198.721 225.673 196.602 1.00 31.21 559 PRO A C 1
ATOM 2161 O O . PRO A 1 300 ? 199.789 226.276 196.457 1.00 31.21 559 PRO A O 1
ATOM 2165 N N . LEU A 1 301 ? 198.687 224.366 196.866 1.00 28.97 560 LEU A N 1
ATOM 2166 C CA . LEU A 1 301 ? 199.940 223.624 196.968 1.00 28.97 560 LEU A CA 1
ATOM 2167 C C . LEU A 1 301 ? 200.687 223.653 195.644 1.00 28.97 560 LEU A C 1
ATOM 2168 O O . LEU A 1 301 ? 201.862 224.036 195.587 1.00 28.97 560 LEU A O 1
ATOM 2173 N N . GLY A 1 302 ? 199.999 223.311 194.561 1.00 28.71 561 GLY A N 1
ATOM 2174 C CA . GLY A 1 302 ? 200.580 223.477 193.248 1.00 28.71 561 GLY A CA 1
ATOM 2175 C C . GLY A 1 302 ? 201.061 224.889 193.007 1.00 28.71 561 GLY A C 1
ATOM 2176 O O . GLY A 1 302 ? 202.053 225.101 192.308 1.00 28.71 561 GLY A O 1
ATOM 2177 N N . LEU A 1 303 ? 200.359 225.878 193.556 1.00 31.15 562 LEU A N 1
ATOM 2178 C CA . LEU A 1 303 ? 200.816 227.252 193.409 1.00 31.15 562 LEU A CA 1
ATOM 2179 C C . LEU A 1 303 ? 202.131 227.468 194.144 1.00 31.15 562 LEU A C 1
ATOM 2180 O O . LEU A 1 303 ? 203.102 227.972 193.566 1.00 31.15 562 LEU A O 1
ATOM 2185 N N . GLY A 1 304 ? 202.220 226.980 195.381 1.00 30.76 563 GLY A N 1
ATOM 2186 C CA . GLY A 1 304 ? 203.450 227.144 196.134 1.00 30.76 563 GLY A CA 1
ATOM 2187 C C . GLY A 1 304 ? 204.614 226.423 195.494 1.00 30.76 563 GLY A C 1
ATOM 2188 O O . GLY A 1 304 ? 205.723 226.954 195.423 1.00 30.76 563 GLY A O 1
ATOM 2189 N N . LEU A 1 305 ? 204.374 225.208 195.011 1.00 28.68 564 LEU A N 1
ATOM 2190 C CA . LEU A 1 305 ? 205.418 224.476 194.312 1.00 28.68 564 LEU A CA 1
ATOM 2191 C C . LEU A 1 305 ? 205.957 225.281 193.140 1.00 28.68 564 LEU A C 1
ATOM 2192 O O . LEU A 1 305 ? 207.157 225.241 192.851 1.00 28.68 564 LEU A O 1
ATOM 2197 N N . ASN A 1 306 ? 205.087 226.019 192.449 1.00 30.52 565 ASN A N 1
ATOM 2198 C CA . ASN A 1 306 ? 205.545 226.834 191.333 1.00 30.52 565 ASN A CA 1
ATOM 2199 C C . ASN A 1 306 ? 206.510 227.937 191.751 1.00 30.52 565 ASN A C 1
ATOM 2200 O O . ASN A 1 306 ? 207.299 228.393 190.920 1.00 30.52 565 ASN A O 1
ATOM 2205 N N . HIS A 1 307 ? 206.470 228.384 193.006 1.00 32.43 566 HIS A N 1
ATOM 2206 C CA . HIS A 1 307 ? 207.363 229.433 193.492 1.00 32.43 566 HIS A CA 1
ATOM 2207 C C . HIS A 1 307 ? 208.282 228.963 194.612 1.00 32.43 566 HIS A C 1
ATOM 2208 O O . HIS A 1 307 ? 208.846 229.792 195.328 1.00 32.43 566 HIS A O 1
ATOM 2215 N N . LEU A 1 308 ? 208.447 227.656 194.776 1.00 30.75 567 LEU A N 1
ATOM 2216 C CA . LEU A 1 308 ? 209.251 227.116 195.862 1.00 30.75 567 LEU A CA 1
ATOM 2217 C C . LEU A 1 308 ? 210.630 227.760 195.915 1.00 30.75 567 LEU A C 1
ATOM 2218 O O . LEU A 1 308 ? 211.356 227.792 194.920 1.00 30.75 567 LEU A O 1
ATOM 2223 N N . GLY A 1 309 ? 210.981 228.279 197.091 1.00 34.21 568 GLY A N 1
ATOM 2224 C CA . GLY A 1 309 ? 212.285 228.857 197.342 1.00 34.21 568 GLY A CA 1
ATOM 2225 C C . GLY A 1 309 ? 212.586 230.190 196.697 1.00 34.21 568 GLY A C 1
ATOM 2226 O O . GLY A 1 309 ? 213.739 230.625 196.742 1.00 34.21 568 GLY A O 1
ATOM 2227 N N . LYS A 1 310 ? 211.610 230.858 196.091 1.00 36.26 569 LYS A N 1
ATOM 2228 C CA . LYS A 1 310 ? 211.884 232.126 195.428 1.00 36.26 569 LYS A CA 1
ATOM 2229 C C . LYS A 1 310 ? 211.828 233.325 196.367 1.00 36.26 569 LYS A C 1
ATOM 2230 O O . LYS A 1 310 ? 212.177 234.433 195.952 1.00 36.26 569 LYS A O 1
ATOM 2236 N N . GLY A 1 311 ? 211.404 233.134 197.609 1.00 38.69 570 GLY A N 1
ATOM 2237 C CA . GLY A 1 311 ? 211.550 234.172 198.620 1.00 38.69 570 GLY A CA 1
ATOM 2238 C C . GLY A 1 311 ? 210.730 235.421 198.365 1.00 38.69 570 GLY A C 1
ATOM 2239 O O . GLY A 1 311 ? 209.550 235.370 198.003 1.00 38.69 570 GLY A O 1
ATOM 2240 N N . GLU A 1 312 ? 211.382 236.571 198.546 1.00 42.40 571 GLU A N 1
ATOM 2241 C CA . GLU A 1 312 ? 210.683 237.850 198.627 1.00 42.40 571 GLU A CA 1
ATOM 2242 C C . GLU A 1 312 ? 209.890 238.176 197.371 1.00 42.40 571 GLU A C 1
ATOM 2243 O O . GLU A 1 312 ? 209.047 239.079 197.404 1.00 42.40 571 GLU A O 1
ATOM 2249 N N . ALA A 1 313 ? 210.141 237.478 196.265 1.00 41.05 572 ALA A N 1
ATOM 2250 C CA . ALA A 1 313 ? 209.358 237.705 195.058 1.00 41.05 572 ALA A CA 1
ATOM 2251 C C . ALA A 1 313 ? 207.890 237.343 195.228 1.00 41.05 572 ALA A C 1
ATOM 2252 O O . ALA A 1 313 ? 207.068 237.761 194.409 1.00 41.05 572 ALA A O 1
ATOM 2254 N N . ILE A 1 314 ? 207.536 236.584 196.267 1.00 39.36 573 ILE A N 1
ATOM 2255 C CA . ILE A 1 314 ? 206.173 236.076 196.387 1.00 39.36 573 ILE A CA 1
ATOM 2256 C C . ILE A 1 314 ? 205.139 237.144 196.717 1.00 39.36 573 ILE A C 1
ATOM 2257 O O . ILE A 1 314 ? 203.942 236.911 196.513 1.00 39.36 573 ILE A O 1
ATOM 2262 N N . GLU A 1 315 ? 205.558 238.336 197.139 1.00 43.03 574 GLU A N 1
ATOM 2263 C CA . GLU A 1 315 ? 204.579 239.343 197.537 1.00 43.03 574 GLU A CA 1
ATOM 2264 C C . GLU A 1 315 ? 203.603 239.661 196.414 1.00 43.03 574 GLU A C 1
ATOM 2265 O O . GLU A 1 315 ? 202.400 239.817 196.663 1.00 43.03 574 GLU A O 1
ATOM 2271 N N . ALA A 1 316 ? 204.075 239.647 195.167 1.00 41.64 575 ALA A N 1
ATOM 2272 C CA . ALA A 1 316 ? 203.209 239.995 194.047 1.00 41.64 575 ALA A CA 1
ATOM 2273 C C . ALA A 1 316 ? 201.983 239.100 194.001 1.00 41.64 575 ALA A C 1
ATOM 2274 O O . ALA A 1 316 ? 200.882 239.560 193.675 1.00 41.64 575 ALA A O 1
ATOM 2276 N N . ILE A 1 317 ? 202.147 237.820 194.327 1.00 38.83 576 ILE A N 1
ATOM 2277 C CA . ILE A 1 317 ? 201.002 236.920 194.283 1.00 38.83 576 ILE A CA 1
ATOM 2278 C C . ILE A 1 317 ? 200.160 237.025 195.552 1.00 38.83 576 ILE A C 1
ATOM 2279 O O . ILE A 1 317 ? 198.934 236.889 195.493 1.00 38.83 576 ILE A O 1
ATOM 2284 N N . LEU A 1 318 ? 200.778 237.294 196.704 1.00 39.93 577 LEU A N 1
ATOM 2285 C CA . LEU A 1 318 ? 199.996 237.477 197.924 1.00 39.93 577 LEU A CA 1
ATOM 2286 C C . LEU A 1 318 ? 198.943 238.568 197.790 1.00 39.93 577 LEU A C 1
ATOM 2287 O O . LEU A 1 318 ? 197.875 238.473 198.405 1.00 39.93 577 LEU A O 1
ATOM 2292 N N . ALA A 1 319 ? 199.219 239.619 197.019 1.00 42.34 578 ALA A N 1
ATOM 2293 C CA . ALA A 1 319 ? 198.202 240.640 196.789 1.00 42.34 578 ALA A CA 1
ATOM 2294 C C . ALA A 1 319 ? 197.057 240.140 195.918 1.00 42.34 578 ALA A C 1
ATOM 2295 O O . ALA A 1 319 ? 195.894 240.467 196.183 1.00 42.34 578 ALA A O 1
ATOM 2297 N N . ALA A 1 320 ? 197.339 239.265 194.951 1.00 42.18 579 ALA A N 1
ATOM 2298 C CA . ALA A 1 320 ? 196.266 238.765 194.098 1.00 42.18 579 ALA A CA 1
ATOM 2299 C C . ALA A 1 320 ? 195.318 237.855 194.859 1.00 42.18 579 ALA A C 1
ATOM 2300 O O . ALA A 1 320 ? 194.123 237.815 194.552 1.00 42.18 579 ALA A O 1
ATOM 2302 N N . LEU A 1 321 ? 195.822 237.120 195.842 1.00 39.76 580 LEU A N 1
ATOM 2303 C CA . LEU A 1 321 ? 194.965 236.298 196.682 1.00 39.76 580 LEU A CA 1
ATOM 2304 C C . LEU A 1 321 ? 194.094 237.113 197.627 1.00 39.76 580 LEU A C 1
ATOM 2305 O O . LEU A 1 321 ? 193.295 236.512 198.352 1.00 39.76 580 LEU A O 1
ATOM 2310 N N . GLU A 1 322 ? 194.223 238.445 197.662 1.00 43.91 581 GLU A N 1
ATOM 2311 C CA . GLU A 1 322 ? 193.446 239.221 198.627 1.00 43.91 581 GLU A CA 1
ATOM 2312 C C . GLU A 1 322 ? 191.945 239.129 198.381 1.00 43.91 581 GLU A C 1
ATOM 2313 O O . GLU A 1 322 ? 191.158 239.295 199.319 1.00 43.91 581 GLU A O 1
ATOM 2319 N N . VAL A 1 323 ? 191.522 238.870 197.143 1.00 44.36 582 VAL A N 1
ATOM 2320 C CA . VAL A 1 323 ? 190.092 238.829 196.834 1.00 44.36 582 VAL A CA 1
ATOM 2321 C C . VAL A 1 323 ? 189.419 237.523 197.257 1.00 44.36 582 VAL A C 1
ATOM 2322 O O . VAL A 1 323 ? 188.187 237.473 197.348 1.00 44.36 582 VAL A O 1
ATOM 2326 N N . VAL A 1 324 ? 190.191 236.475 197.540 1.00 42.18 583 VAL A N 1
ATOM 2327 C CA . VAL A 1 324 ? 189.633 235.156 197.823 1.00 42.18 583 VAL A CA 1
ATOM 2328 C C . VAL A 1 324 ? 188.921 235.138 199.172 1.00 42.18 583 VAL A C 1
ATOM 2329 O O . VAL A 1 324 ? 189.260 235.887 200.095 1.00 42.18 583 VAL A O 1
ATOM 2333 N N . SER A 1 325 ? 187.898 234.288 199.271 1.00 42.97 584 SER A N 1
ATOM 2334 C CA . SER A 1 325 ? 187.109 234.153 200.490 1.00 42.97 584 SER A CA 1
ATOM 2335 C C . SER A 1 325 ? 188.003 234.047 201.721 1.00 42.97 584 SER A C 1
ATOM 2336 O O . SER A 1 325 ? 189.089 233.464 201.682 1.00 42.97 584 SER A O 1
ATOM 2339 N N . GLU A 1 326 ? 187.519 234.604 202.831 1.00 44.48 585 GLU A N 1
ATOM 2340 C CA . GLU A 1 326 ? 188.342 234.720 204.034 1.00 44.48 585 GLU A CA 1
ATOM 2341 C C . GLU A 1 326 ? 188.814 233.393 204.622 1.00 44.48 585 GLU A C 1
ATOM 2342 O O . GLU A 1 326 ? 189.994 233.315 205.008 1.00 44.48 585 GLU A O 1
ATOM 2348 N N . PRO A 1 327 ? 187.992 232.347 204.747 1.00 41.22 586 PRO A N 1
ATOM 2349 C CA . PRO A 1 327 ? 188.493 231.099 205.349 1.00 41.22 586 PRO A CA 1
ATOM 2350 C C . PRO A 1 327 ? 189.572 230.420 204.516 1.00 41.22 586 PRO A C 1
ATOM 2351 O O . PRO A 1 327 ? 190.587 229.973 205.054 1.00 41.22 586 PRO A O 1
ATOM 2355 N N . PHE A 1 328 ? 189.351 230.330 203.203 1.00 38.34 587 PHE A N 1
ATOM 2356 C CA . PHE A 1 328 ? 190.332 229.734 202.298 1.00 38.34 587 PHE A CA 1
ATOM 2357 C C . PHE A 1 328 ? 191.583 230.596 202.193 1.00 38.34 587 PHE A C 1
ATOM 2358 O O . PHE A 1 328 ? 192.681 230.073 201.958 1.00 38.34 587 PHE A O 1
ATOM 2366 N N . ARG A 1 329 ? 191.417 231.914 202.318 1.00 41.62 588 ARG A N 1
ATOM 2367 C CA . ARG A 1 329 ? 192.527 232.846 202.158 1.00 41.62 588 ARG A CA 1
ATOM 2368 C C . ARG A 1 329 ? 193.654 232.564 203.138 1.00 41.62 588 ARG A C 1
ATOM 2369 O O . ARG A 1 329 ? 194.829 232.602 202.764 1.00 41.62 588 ARG A O 1
ATOM 2377 N N . SER A 1 330 ? 193.322 232.309 204.405 1.00 37.93 589 SER A N 1
ATOM 2378 C CA . SER A 1 330 ? 194.367 232.060 205.392 1.00 37.93 589 SER A CA 1
ATOM 2379 C C . SER A 1 330 ? 195.222 230.864 205.001 1.00 37.93 589 SER A C 1
ATOM 2380 O O . SER A 1 330 ? 196.459 230.936 205.026 1.00 37.93 589 SER A O 1
ATOM 2383 N N . PHE A 1 331 ? 194.581 229.797 204.529 1.00 34.58 590 PHE A N 1
ATOM 2384 C CA . PHE A 1 331 ? 195.316 228.594 204.163 1.00 34.58 590 PHE A CA 1
ATOM 2385 C C . PHE A 1 331 ? 196.169 228.844 202.929 1.00 34.58 590 PHE A C 1
ATOM 2386 O O . PHE A 1 331 ? 197.358 228.504 202.905 1.00 34.58 590 PHE A O 1
ATOM 2394 N N . ALA A 1 332 ? 195.570 229.407 201.879 1.00 35.31 591 ALA A N 1
ATOM 2395 C CA . ALA A 1 332 ? 196.315 229.636 200.646 1.00 35.31 591 ALA A CA 1
ATOM 2396 C C . ALA A 1 332 ? 197.503 230.556 200.887 1.00 35.31 591 ALA A C 1
ATOM 2397 O O . ALA A 1 332 ? 198.629 230.266 200.460 1.00 35.31 591 ALA A O 1
ATOM 2399 N N . ASN A 1 333 ? 197.275 231.671 201.581 1.00 36.44 592 ASN A N 1
ATOM 2400 C CA . ASN A 1 333 ? 198.352 232.615 201.843 1.00 36.44 592 ASN A CA 1
ATOM 2401 C C . ASN A 1 333 ? 199.472 231.969 202.643 1.00 36.44 592 ASN A C 1
ATOM 2402 O O . ASN A 1 333 ? 200.650 232.087 202.282 1.00 36.44 592 ASN A O 1
ATOM 2407 N N . THR A 1 334 ? 199.124 231.218 203.690 1.00 34.71 593 THR A N 1
ATOM 2408 C CA . THR A 1 334 ? 200.153 230.605 204.518 1.00 34.71 593 THR A CA 1
ATOM 2409 C C . THR A 1 334 ? 200.959 229.591 203.721 1.00 34.71 593 THR A C 1
ATOM 2410 O O . THR A 1 334 ? 202.195 229.599 203.757 1.00 34.71 593 THR A O 1
ATOM 2414 N N . LEU A 1 335 ? 200.277 228.694 203.005 1.00 32.30 594 LEU A N 1
ATOM 2415 C CA . LEU A 1 335 ? 200.989 227.638 202.296 1.00 32.30 594 LEU A CA 1
ATOM 2416 C C . LEU A 1 335 ? 201.888 228.204 201.204 1.00 32.30 594 LEU A C 1
ATOM 2417 O O . LEU A 1 335 ? 203.052 227.804 201.085 1.00 32.30 594 LEU A O 1
ATOM 2422 N N . VAL A 1 336 ? 201.392 229.171 200.429 1.00 33.70 595 VAL A N 1
ATOM 2423 C CA . VAL A 1 336 ? 202.209 229.724 199.355 1.00 33.70 595 VAL A CA 1
ATOM 2424 C C . VAL A 1 336 ? 203.404 230.480 199.922 1.00 33.70 595 VAL A C 1
ATOM 2425 O O . VAL A 1 336 ? 204.521 230.407 199.385 1.00 33.70 595 VAL A O 1
ATOM 2429 N N . ASP A 1 337 ? 203.211 231.171 201.045 1.00 36.13 596 ASP A N 1
ATOM 2430 C CA . ASP A 1 337 ? 204.307 231.937 201.617 1.00 36.13 596 ASP A CA 1
ATOM 2431 C C . ASP A 1 337 ? 205.386 231.018 202.181 1.00 36.13 596 ASP A C 1
ATOM 2432 O O . ASP A 1 337 ? 206.580 231.243 201.958 1.00 36.13 596 ASP A O 1
ATOM 2437 N N . VAL A 1 338 ? 204.993 229.977 202.918 1.00 33.20 597 VAL A N 1
ATOM 2438 C CA . VAL A 1 338 ? 206.001 229.071 203.466 1.00 33.20 597 VAL A CA 1
ATOM 2439 C C . VAL A 1 338 ? 206.668 228.239 202.375 1.00 33.20 597 VAL A C 1
ATOM 2440 O O . VAL A 1 338 ? 207.810 227.800 202.547 1.00 33.20 597 VAL A O 1
ATOM 2444 N N . CYS A 1 339 ? 205.990 227.989 201.251 1.00 32.75 598 CYS A N 1
ATOM 2445 C CA . CYS A 1 339 ? 206.683 227.392 200.110 1.00 32.75 598 CYS A CA 1
ATOM 2446 C C . CYS A 1 339 ? 207.741 228.325 199.537 1.00 32.75 598 CYS A C 1
ATOM 2447 O O . CYS A 1 339 ? 208.828 227.874 199.165 1.00 32.75 598 CYS A O 1
ATOM 2450 N N . ALA A 1 340 ? 207.455 229.625 199.454 1.00 34.39 599 ALA A N 1
ATOM 2451 C CA . ALA A 1 340 ? 208.440 230.539 198.876 1.00 34.39 599 ALA A CA 1
ATOM 2452 C C . ALA A 1 340 ? 209.743 230.572 199.673 1.00 34.39 599 ALA A C 1
ATOM 2453 O O . ALA A 1 340 ? 210.807 230.844 199.110 1.00 34.39 599 ALA A O 1
ATOM 2455 N N . TYR A 1 341 ? 209.677 230.321 200.976 1.00 35.92 600 TYR A N 1
ATOM 2456 C CA . TYR A 1 341 ? 210.813 230.379 201.889 1.00 35.92 600 TYR A CA 1
ATOM 2457 C C . TYR A 1 341 ? 211.353 229.009 202.306 1.00 35.92 600 TYR A C 1
ATOM 2458 O O . TYR A 1 341 ? 212.200 228.944 203.199 1.00 35.92 600 TYR A O 1
ATOM 2467 N N . ALA A 1 342 ? 210.895 227.922 201.681 1.00 33.68 601 ALA A N 1
ATOM 2468 C CA . ALA A 1 342 ? 211.201 226.579 202.170 1.00 33.68 601 ALA A CA 1
ATOM 2469 C C . ALA A 1 342 ? 212.682 226.351 202.464 1.00 33.68 601 ALA A C 1
ATOM 2470 O O . ALA A 1 342 ? 213.020 225.675 203.441 1.00 33.68 601 ALA A O 1
ATOM 2472 N N . GLY A 1 343 ? 213.580 226.867 201.644 1.00 35.55 602 GLY A N 1
ATOM 2473 C CA . GLY A 1 343 ? 214.975 226.614 201.949 1.00 35.55 602 GLY A CA 1
ATOM 2474 C C . GLY A 1 343 ? 215.655 227.695 202.759 1.00 35.55 602 GLY A C 1
ATOM 2475 O O . GLY A 1 343 ? 216.803 227.526 203.177 1.00 35.55 602 GLY A O 1
ATOM 2476 N N . SER A 1 344 ? 214.949 228.796 203.023 1.00 36.78 603 SER A N 1
ATOM 2477 C CA . SER A 1 344 ? 215.576 230.005 203.548 1.00 36.78 603 SER A CA 1
ATOM 2478 C C . SER A 1 344 ? 216.203 229.810 204.921 1.00 36.78 603 SER A C 1
ATOM 2479 O O . SER A 1 344 ? 217.314 230.291 205.173 1.00 36.78 603 SER A O 1
ATOM 2482 N N . GLY A 1 345 ? 215.522 229.112 205.823 1.00 38.16 604 GLY A N 1
ATOM 2483 C CA . GLY A 1 345 ? 215.984 229.069 207.196 1.00 38.16 604 GLY A CA 1
ATOM 2484 C C . GLY A 1 345 ? 215.976 230.487 207.734 1.00 38.16 604 GLY A C 1
ATOM 2485 O O . GLY A 1 345 ? 216.927 230.951 208.366 1.00 38.16 604 GLY A O 1
ATOM 2486 N N . ASN A 1 346 ? 214.871 231.177 207.458 1.00 38.84 605 ASN A N 1
ATOM 2487 C CA . ASN A 1 346 ? 214.673 232.578 207.816 1.00 38.84 605 ASN A CA 1
ATOM 2488 C C . ASN A 1 346 ? 214.192 232.696 209.258 1.00 38.84 605 ASN A C 1
ATOM 2489 O O . ASN A 1 346 ? 213.166 232.115 209.627 1.00 38.84 605 ASN A O 1
ATOM 2494 N N . VAL A 1 347 ? 214.926 233.457 210.071 1.00 40.93 606 VAL A N 1
ATOM 2495 C CA . VAL A 1 347 ? 214.596 233.570 211.488 1.00 40.93 606 VAL A CA 1
ATOM 2496 C C . VAL A 1 347 ? 213.287 234.322 211.712 1.00 40.93 606 VAL A C 1
ATOM 2497 O O . VAL A 1 347 ? 212.561 234.026 212.663 1.00 40.93 606 VAL A O 1
ATOM 2501 N N . LEU A 1 348 ? 212.949 235.289 210.856 1.00 41.49 607 LEU A N 1
ATOM 2502 C CA . LEU A 1 348 ? 211.784 236.133 211.113 1.00 41.49 607 LEU A CA 1
ATOM 2503 C C . LEU A 1 348 ? 210.481 235.470 210.677 1.00 41.49 607 LEU A C 1
ATOM 2504 O O . LEU A 1 348 ? 209.461 235.593 211.365 1.00 41.49 607 LEU A O 1
ATOM 2509 N N . LYS A 1 349 ? 210.489 234.759 209.551 1.00 38.75 608 LYS A N 1
ATOM 2510 C CA . LYS A 1 349 ? 209.301 234.009 209.157 1.00 38.75 608 LYS A CA 1
ATOM 2511 C C . LYS A 1 349 ? 208.961 232.918 210.164 1.00 38.75 608 LYS A C 1
ATOM 2512 O O . LYS A 1 349 ? 207.780 232.633 210.392 1.00 38.75 608 LYS A O 1
ATOM 2518 N N . VAL A 1 350 ? 209.969 232.302 210.781 1.00 37.58 609 VAL A N 1
ATOM 2519 C CA . VAL A 1 350 ? 209.697 231.310 211.815 1.00 37.58 609 VAL A CA 1
ATOM 2520 C C . VAL A 1 350 ? 209.059 231.964 213.034 1.00 37.58 609 VAL A C 1
ATOM 2521 O O . VAL A 1 350 ? 208.179 231.380 213.674 1.00 37.58 609 VAL A O 1
ATOM 2525 N N . GLN A 1 351 ? 209.495 233.175 213.386 1.00 39.81 610 GLN A N 1
ATOM 2526 C CA . GLN A 1 351 ? 208.815 233.921 214.441 1.00 39.81 610 GLN A CA 1
ATOM 2527 C C . GLN A 1 351 ? 207.365 234.209 214.074 1.00 39.81 610 GLN A C 1
ATOM 2528 O O . GLN A 1 351 ? 206.468 234.076 214.911 1.00 39.81 610 GLN A O 1
ATOM 2534 N N . GLN A 1 352 ? 207.115 234.595 212.823 1.00 40.11 611 GLN A N 1
ATOM 2535 C CA . GLN A 1 352 ? 205.743 234.860 212.400 1.00 40.11 611 GLN A CA 1
ATOM 2536 C C . GLN A 1 352 ? 204.879 233.607 212.474 1.00 40.11 611 GLN A C 1
ATOM 2537 O O . GLN A 1 352 ? 203.692 233.683 212.808 1.00 40.11 611 GLN A O 1
ATOM 2543 N N . LEU A 1 353 ? 205.450 232.447 212.158 1.00 35.86 612 LEU A N 1
ATOM 2544 C CA . LEU A 1 353 ? 204.676 231.212 212.194 1.00 35.86 612 LEU A CA 1
ATOM 2545 C C . LEU A 1 353 ? 204.439 230.702 213.610 1.00 35.86 612 LEU A C 1
ATOM 2546 O O . LEU A 1 353 ? 203.394 230.100 213.875 1.00 35.86 612 LEU A O 1
ATOM 2551 N N . LEU A 1 354 ? 205.377 230.917 214.521 1.00 36.84 613 LEU A N 1
ATOM 2552 C CA . LEU A 1 354 ? 205.127 230.667 215.935 1.00 36.84 613 LEU A CA 1
ATOM 2553 C C . LEU A 1 354 ? 204.120 231.665 216.485 1.00 36.84 613 LEU A C 1
ATOM 2554 O O . LEU A 1 354 ? 202.999 231.298 216.831 1.00 36.84 613 LEU A O 1
ATOM 2559 N N . HIS A 1 390 ? 194.919 225.680 208.831 1.00 36.99 649 HIS A N 1
ATOM 2560 C CA . HIS A 1 390 ? 195.656 226.936 208.823 1.00 36.99 649 HIS A CA 1
ATOM 2561 C C . HIS A 1 390 ? 196.828 226.890 209.800 1.00 36.99 649 HIS A C 1
ATOM 2562 O O . HIS A 1 390 ? 197.944 227.272 209.462 1.00 36.99 649 HIS A O 1
ATOM 2569 N N . GLN A 1 391 ? 196.563 226.451 211.030 1.00 35.86 650 GLN A N 1
ATOM 2570 C CA . GLN A 1 391 ? 197.646 226.254 211.985 1.00 35.86 650 GLN A CA 1
ATOM 2571 C C . GLN A 1 391 ? 198.513 225.051 211.623 1.00 35.86 650 GLN A C 1
ATOM 2572 O O . GLN A 1 391 ? 199.737 225.079 211.822 1.00 35.86 650 GLN A O 1
ATOM 2578 N N . GLY A 1 392 ? 197.903 224.007 211.061 1.00 32.88 651 GLY A N 1
ATOM 2579 C CA . GLY A 1 392 ? 198.675 222.865 210.602 1.00 32.88 651 GLY A CA 1
ATOM 2580 C C . GLY A 1 392 ? 199.689 223.235 209.541 1.00 32.88 651 GLY A C 1
ATOM 2581 O O . GLY A 1 392 ? 200.858 222.847 209.612 1.00 32.88 651 GLY A O 1
ATOM 2582 N N . VAL A 1 393 ? 199.251 223.979 208.529 1.00 32.74 652 VAL A N 1
ATOM 2583 C CA . VAL A 1 393 ? 200.186 224.410 207.502 1.00 32.74 652 VAL A CA 1
ATOM 2584 C C . VAL A 1 393 ? 201.222 225.354 208.090 1.00 32.74 652 VAL A C 1
ATOM 2585 O O . VAL A 1 393 ? 202.348 225.421 207.599 1.00 32.74 652 VAL A O 1
ATOM 2589 N N . ALA A 1 394 ? 200.892 226.044 209.180 1.00 33.38 653 ALA A N 1
ATOM 2590 C CA . ALA A 1 394 ? 201.868 226.907 209.837 1.00 33.38 653 ALA A CA 1
ATOM 2591 C C . ALA A 1 394 ? 203.004 226.098 210.455 1.00 33.38 653 ALA A C 1
ATOM 2592 O O . ALA A 1 394 ? 204.183 226.423 210.274 1.00 33.38 653 ALA A O 1
ATOM 2594 N N . VAL A 1 395 ? 202.677 225.032 211.183 1.00 31.53 654 VAL A N 1
ATOM 2595 C CA . VAL A 1 395 ? 203.732 224.246 211.821 1.00 31.53 654 VAL A CA 1
ATOM 2596 C C . VAL A 1 395 ? 204.505 223.427 210.788 1.00 31.53 654 VAL A C 1
ATOM 2597 O O . VAL A 1 395 ? 205.737 223.269 210.879 1.00 31.53 654 VAL A O 1
ATOM 2601 N N . LEU A 1 396 ? 203.815 222.946 209.756 1.00 31.19 655 LEU A N 1
ATOM 2602 C CA . LEU A 1 396 ? 204.517 222.301 208.655 1.00 31.19 655 LEU A CA 1
ATOM 2603 C C . LEU A 1 396 ? 205.451 223.274 207.940 1.00 31.19 655 LEU A C 1
ATOM 2604 O O . LEU A 1 396 ? 206.555 222.896 207.540 1.00 31.19 655 LEU A O 1
ATOM 2609 N N . GLY A 1 397 ? 205.038 224.532 207.782 1.00 32.35 656 GLY A N 1
ATOM 2610 C CA . GLY A 1 397 ? 205.932 225.544 207.250 1.00 32.35 656 GLY A CA 1
ATOM 2611 C C . GLY A 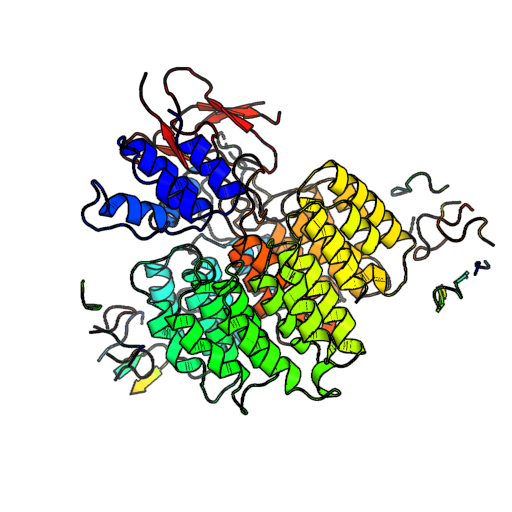1 397 ? 207.109 225.860 208.144 1.00 32.35 656 GLY A C 1
ATOM 2612 O O . GLY A 1 397 ? 208.199 226.161 207.651 1.00 32.35 656 GLY A O 1
ATOM 2613 N N . ILE A 1 398 ? 206.921 225.789 209.461 1.00 33.09 657 ILE A N 1
ATOM 2614 C CA . ILE A 1 398 ? 208.058 225.952 210.365 1.00 33.09 657 ILE A CA 1
ATOM 2615 C C . ILE A 1 398 ? 209.103 224.890 210.072 1.00 33.09 657 ILE A C 1
ATOM 2616 O O . ILE A 1 398 ? 210.293 225.187 209.934 1.00 33.09 657 ILE A O 1
ATOM 2621 N N . ALA A 1 399 ? 208.670 223.633 209.968 1.00 32.19 658 ALA A N 1
ATOM 2622 C CA . ALA A 1 399 ? 209.625 222.573 209.646 1.00 32.19 658 ALA A CA 1
ATOM 2623 C C . ALA A 1 399 ? 210.245 222.769 208.266 1.00 32.19 658 ALA A C 1
ATOM 2624 O O . ALA A 1 399 ? 211.463 222.613 208.089 1.00 32.19 658 ALA A O 1
ATOM 2626 N N . LEU A 1 400 ? 209.421 223.130 207.280 1.00 31.72 659 LEU A N 1
ATOM 2627 C CA . LEU A 1 400 ? 209.895 223.295 205.912 1.00 31.72 659 LEU A CA 1
ATOM 2628 C C . LEU A 1 400 ? 210.946 224.389 205.802 1.00 31.72 659 LEU A C 1
ATOM 2629 O O . LEU A 1 400 ? 211.873 224.271 204.998 1.00 31.72 659 LEU A O 1
ATOM 2634 N N . ILE A 1 401 ? 210.827 225.452 206.594 1.00 34.44 660 ILE A N 1
ATOM 2635 C CA . ILE A 1 401 ? 211.835 226.508 206.569 1.00 34.44 660 ILE A CA 1
ATOM 2636 C C . ILE A 1 401 ? 213.054 226.118 207.399 1.00 34.44 660 ILE A C 1
ATOM 2637 O O . ILE A 1 401 ? 214.195 226.346 206.986 1.00 34.44 660 ILE A O 1
ATOM 2642 N N . ALA A 1 402 ? 212.839 225.545 208.588 1.00 35.62 661 ALA A N 1
ATOM 2643 C CA . ALA A 1 402 ? 213.941 225.277 209.507 1.00 35.62 661 ALA A CA 1
ATOM 2644 C C . ALA A 1 402 ? 214.880 224.183 209.017 1.00 35.62 661 ALA A C 1
ATOM 2645 O O . ALA A 1 402 ? 216.056 224.179 209.393 1.00 35.62 661 ALA A O 1
ATOM 2647 N N . MET A 1 403 ? 214.406 223.246 208.194 1.00 34.66 662 MET A N 1
ATOM 2648 C CA . MET A 1 403 ? 215.270 222.124 207.829 1.00 34.66 662 MET A CA 1
ATOM 2649 C C . MET A 1 403 ? 216.554 222.544 207.114 1.00 34.66 662 MET A C 1
ATOM 2650 O O . MET A 1 403 ? 217.453 221.709 206.965 1.00 34.66 662 MET A O 1
ATOM 2655 N N . GLY A 1 404 ? 216.667 223.796 206.662 1.00 38.47 663 GLY A N 1
ATOM 2656 C CA . GLY A 1 404 ? 217.857 224.220 205.938 1.00 38.47 663 GLY A CA 1
ATOM 2657 C C . GLY A 1 404 ? 219.112 224.414 206.772 1.00 38.47 663 GLY A C 1
ATOM 2658 O O . GLY A 1 404 ? 220.206 224.476 206.203 1.00 38.47 663 GLY A O 1
ATOM 2659 N N . GLU A 1 405 ? 218.994 224.510 208.095 1.00 42.60 664 GLU A N 1
ATOM 2660 C CA . GLU A 1 405 ? 220.175 224.660 208.939 1.00 42.60 664 GLU A CA 1
ATOM 2661 C C . GLU A 1 405 ? 219.898 224.019 210.294 1.00 42.60 664 GLU A C 1
ATOM 2662 O O . GLU A 1 405 ? 218.750 223.944 210.738 1.00 42.60 664 GLU A O 1
ATOM 2668 N N . GLU A 1 406 ? 220.969 223.534 210.932 1.00 43.81 665 GLU A N 1
ATOM 2669 C CA . GLU A 1 406 ? 220.832 222.608 212.057 1.00 43.81 665 GLU A CA 1
ATOM 2670 C C . GLU A 1 406 ? 220.412 223.270 213.369 1.00 43.81 665 GLU A C 1
ATOM 2671 O O . GLU A 1 406 ? 219.659 222.668 214.140 1.00 43.81 665 GLU A O 1
ATOM 2677 N N . ILE A 1 407 ? 220.870 224.489 213.657 1.00 42.72 666 ILE A N 1
ATOM 2678 C CA . ILE A 1 407 ? 220.471 225.132 214.909 1.00 42.72 666 ILE A CA 1
ATOM 2679 C C . ILE A 1 407 ? 218.974 225.418 214.914 1.00 42.72 666 ILE A C 1
ATOM 2680 O O . ILE A 1 407 ? 218.270 225.155 215.904 1.00 42.72 666 ILE A O 1
ATOM 2685 N N . GLY A 1 408 ? 218.462 225.938 213.804 1.00 39.66 667 GLY A N 1
ATOM 2686 C CA . GLY A 1 408 ? 217.033 226.145 213.690 1.00 39.66 667 GLY A CA 1
ATOM 2687 C C . GLY A 1 408 ? 216.270 224.842 213.775 1.00 39.66 667 GLY A C 1
ATOM 2688 O O . GLY A 1 408 ? 215.181 224.787 214.341 1.00 39.66 667 GLY A O 1
ATOM 2689 N N . ALA A 1 409 ? 216.825 223.780 213.196 1.00 37.78 668 ALA A N 1
ATOM 2690 C CA . ALA A 1 409 ? 216.189 222.472 213.289 1.00 37.78 668 ALA A CA 1
ATOM 2691 C C . ALA A 1 409 ? 216.118 221.961 214.727 1.00 37.78 668 ALA A C 1
ATOM 2692 O O . ALA A 1 409 ? 215.121 221.345 215.117 1.00 37.78 668 ALA A O 1
ATOM 2694 N N . GLU A 1 410 ? 217.153 222.197 215.538 1.00 39.21 669 GLU A N 1
ATOM 2695 C CA . GLU A 1 410 ? 217.079 221.773 216.937 1.00 39.21 669 GLU A CA 1
ATOM 2696 C C . GLU A 1 410 ? 216.068 222.597 217.727 1.00 39.21 669 GLU A C 1
ATOM 2697 O O . GLU A 1 410 ? 215.328 222.056 218.565 1.00 39.21 669 GLU A O 1
ATOM 2703 N N . MET A 1 411 ? 215.979 223.895 217.440 1.00 40.09 670 MET A N 1
ATOM 2704 C CA . MET A 1 411 ? 214.947 224.693 218.094 1.00 40.09 670 MET A CA 1
ATOM 2705 C C . MET A 1 411 ? 213.553 224.257 217.658 1.00 40.09 670 MET A C 1
ATOM 2706 O O . MET A 1 411 ? 212.621 224.216 218.473 1.00 40.09 670 MET A O 1
ATOM 2711 N N . ALA A 1 412 ? 213.401 223.896 216.385 1.00 35.12 671 ALA A N 1
ATOM 2712 C CA . ALA A 1 412 ? 212.146 223.334 215.903 1.00 35.12 671 ALA A CA 1
ATOM 2713 C C . ALA A 1 412 ? 211.805 222.031 216.608 1.00 35.12 671 ALA A C 1
ATOM 2714 O O . ALA A 1 412 ? 210.642 221.785 216.929 1.00 35.12 671 ALA A O 1
ATOM 2716 N N . LEU A 1 413 ? 212.788 221.153 216.794 1.00 34.16 672 LEU A N 1
ATOM 2717 C CA . LEU A 1 413 ? 212.533 219.898 217.497 1.00 34.16 672 LEU A CA 1
ATOM 2718 C C . LEU A 1 413 ? 212.028 220.141 218.913 1.00 34.16 672 LEU A C 1
ATOM 2719 O O . LEU A 1 413 ? 211.065 219.498 219.363 1.00 34.16 672 LEU A O 1
ATOM 2724 N N . ARG A 1 414 ? 212.637 221.097 219.617 1.00 37.97 673 ARG A N 1
ATOM 2725 C CA . ARG A 1 414 ? 212.140 221.448 220.945 1.00 37.97 673 ARG A CA 1
ATOM 2726 C C . ARG A 1 414 ? 210.705 221.973 220.881 1.00 37.97 673 ARG A C 1
ATOM 2727 O O . ARG A 1 414 ? 209.842 221.570 221.677 1.00 37.97 673 ARG A O 1
ATOM 2735 N N . THR A 1 415 ? 210.426 222.861 219.924 1.00 33.71 674 THR A N 1
ATOM 2736 C CA . THR A 1 415 ? 209.069 223.376 219.757 1.00 33.71 674 THR A CA 1
ATOM 2737 C C . THR A 1 415 ? 208.069 222.254 219.500 1.00 33.71 674 THR A C 1
ATOM 2738 O O . THR A 1 415 ? 206.966 222.256 220.053 1.00 33.71 674 THR A O 1
ATOM 2742 N N . PHE A 1 416 ? 208.409 221.324 218.610 1.00 31.76 675 PHE A N 1
ATOM 2743 C CA . PHE A 1 416 ? 207.470 220.267 218.251 1.00 31.76 675 PHE A CA 1
ATOM 2744 C C . PHE A 1 416 ? 207.180 219.357 219.432 1.00 31.76 675 PHE A C 1
ATOM 2745 O O . PHE A 1 416 ? 206.039 218.919 219.617 1.00 31.76 675 PHE A O 1
ATOM 2753 N N . GLY A 1 417 ? 208.190 219.073 220.256 1.00 32.22 676 GLY A N 1
ATOM 2754 C CA . GLY A 1 417 ? 207.925 218.323 221.474 1.00 32.22 676 GLY A CA 1
ATOM 2755 C C . GLY A 1 417 ? 206.994 219.063 222.415 1.00 32.22 676 GLY A C 1
ATOM 2756 O O . GLY A 1 417 ? 206.048 218.483 222.961 1.00 32.22 676 GLY A O 1
ATOM 2757 N N . HIS A 1 418 ? 207.228 220.365 222.590 1.00 34.38 677 HIS A N 1
ATOM 2758 C CA . HIS A 1 418 ? 206.336 221.164 223.424 1.00 34.38 677 HIS A CA 1
ATOM 2759 C C . HIS A 1 418 ? 204.905 221.154 222.902 1.00 34.38 677 HIS A C 1
ATOM 2760 O O . HIS A 1 418 ? 203.955 221.057 223.684 1.00 34.38 677 HIS A O 1
ATOM 2767 N N . LEU A 1 419 ? 204.728 221.291 221.589 1.00 32.39 678 LEU A N 1
ATOM 2768 C CA . LEU A 1 419 ? 203.384 221.288 221.019 1.00 32.39 678 LEU A CA 1
ATOM 2769 C C . LEU A 1 419 ? 202.703 219.934 221.160 1.00 32.39 678 LEU A C 1
ATOM 2770 O O . LEU A 1 419 ? 201.497 219.872 221.413 1.00 32.39 678 LEU A O 1
ATOM 2775 N N . LEU A 1 420 ? 203.439 218.838 220.996 1.00 30.50 679 LEU A N 1
ATOM 2776 C CA . LEU A 1 420 ? 202.816 217.535 221.197 1.00 30.50 679 LEU A CA 1
ATOM 2777 C C . LEU A 1 420 ? 202.413 217.314 222.644 1.00 30.50 679 LEU A C 1
ATOM 2778 O O . LEU A 1 420 ? 201.427 216.622 222.908 1.00 30.50 679 LEU A O 1
ATOM 2783 N N . ARG A 1 421 ? 203.159 217.878 223.592 1.00 33.77 680 ARG A N 1
ATOM 2784 C CA . ARG A 1 421 ? 202.814 217.680 224.996 1.00 33.77 680 ARG A CA 1
ATOM 2785 C C . ARG A 1 421 ? 201.683 218.601 225.457 1.00 33.77 680 ARG A C 1
ATOM 2786 O O . ARG A 1 421 ? 200.751 218.152 226.129 1.00 33.77 680 ARG A O 1
ATOM 2794 N N . TYR A 1 422 ? 201.737 219.890 225.108 1.00 34.73 681 TYR A N 1
ATOM 2795 C CA . TYR A 1 422 ? 200.872 220.892 225.718 1.00 34.73 681 TYR A CA 1
ATOM 2796 C C . TYR A 1 422 ? 200.126 221.773 224.717 1.00 34.73 681 TYR A C 1
ATOM 2797 O O . TYR A 1 422 ? 199.424 222.696 225.139 1.00 34.73 681 TYR A O 1
ATOM 2806 N N . GLY A 1 423 ? 200.262 221.523 223.421 1.00 33.69 682 GLY A N 1
ATOM 2807 C CA . GLY A 1 423 ? 199.632 222.321 222.386 1.00 33.69 682 GLY A CA 1
ATOM 2808 C C . GLY A 1 423 ? 198.111 222.226 222.304 1.00 33.69 682 GLY A C 1
ATOM 2809 O O . GLY A 1 423 ? 197.442 221.496 223.033 1.00 33.69 682 GLY A O 1
ATOM 2810 N N . GLU A 1 424 ? 197.570 223.008 221.371 1.00 36.60 683 GLU A N 1
ATOM 2811 C CA . GLU A 1 424 ? 196.137 223.019 221.106 1.00 36.60 683 GLU A CA 1
ATOM 2812 C C . GLU A 1 424 ? 195.688 221.643 220.623 1.00 36.60 683 GLU A C 1
ATOM 2813 O O . GLU A 1 424 ? 196.391 221.009 219.830 1.00 36.60 683 GLU A O 1
ATOM 2819 N N . PRO A 1 425 ? 194.524 221.152 221.053 1.00 35.72 684 PRO A N 1
ATOM 2820 C CA . PRO A 1 425 ? 194.154 219.785 220.664 1.00 35.72 684 PRO A CA 1
ATOM 2821 C C . PRO A 1 425 ? 194.066 219.610 219.161 1.00 35.72 684 PRO A C 1
ATOM 2822 O O . PRO A 1 425 ? 194.375 218.530 218.644 1.00 35.72 684 PRO A O 1
ATOM 2826 N N . THR A 1 426 ? 193.640 220.651 218.445 1.00 34.77 685 THR A N 1
ATOM 2827 C CA . THR A 1 426 ? 193.573 220.614 216.989 1.00 34.77 685 THR A CA 1
ATOM 2828 C C . THR A 1 426 ? 194.942 220.800 216.344 1.00 34.77 685 THR A C 1
ATOM 2829 O O . THR A 1 426 ? 195.236 220.190 215.313 1.00 34.77 685 THR A O 1
ATOM 2833 N N . LEU A 1 427 ? 195.786 221.639 216.939 1.00 33.57 686 LEU A N 1
ATOM 2834 C CA . LEU A 1 427 ? 197.070 221.967 216.334 1.00 33.57 686 LEU A CA 1
ATOM 2835 C C . LEU A 1 427 ? 198.044 220.798 216.350 1.00 33.57 686 LEU A C 1
ATOM 2836 O O . LEU A 1 427 ? 198.895 220.698 215.461 1.00 33.57 686 LEU A O 1
ATOM 2841 N N . ARG A 1 428 ? 197.944 219.909 217.336 1.00 30.86 687 ARG A N 1
ATOM 2842 C CA . ARG A 1 428 ? 198.938 218.849 217.462 1.00 30.86 687 ARG A CA 1
ATOM 2843 C C . ARG A 1 428 ? 198.823 217.772 216.391 1.00 30.86 687 ARG A C 1
ATOM 2844 O O . ARG A 1 428 ? 199.800 217.050 216.170 1.00 30.86 687 ARG A O 1
ATOM 2852 N N . ARG A 1 429 ? 197.712 217.698 215.659 1.00 31.56 688 ARG A N 1
ATOM 2853 C CA . ARG A 1 429 ? 197.583 216.659 214.643 1.00 31.56 688 ARG A CA 1
ATOM 2854 C C . ARG A 1 429 ? 198.665 216.778 213.581 1.00 31.56 688 ARG A C 1
ATOM 2855 O O . ARG A 1 429 ? 199.130 215.768 213.043 1.00 31.56 688 ARG A O 1
ATOM 2863 N N . ALA A 1 430 ? 199.058 217.999 213.243 1.00 29.50 689 ALA A N 1
ATOM 2864 C CA . ALA A 1 430 ? 200.091 218.197 212.241 1.00 29.50 689 ALA A CA 1
ATOM 2865 C C . ALA A 1 430 ? 201.499 218.099 212.811 1.00 29.50 689 ALA A C 1
ATOM 2866 O O . ALA A 1 430 ? 202.450 217.952 212.041 1.00 29.50 689 ALA A O 1
ATOM 2868 N N . VAL A 1 431 ? 201.656 218.182 214.134 1.00 30.48 690 VAL A N 1
ATOM 2869 C CA . VAL A 1 431 ? 202.999 218.247 214.717 1.00 30.48 690 VAL A CA 1
ATOM 2870 C C . VAL A 1 431 ? 203.870 217.050 214.368 1.00 30.48 690 VAL A C 1
ATOM 2871 O O . VAL A 1 431 ? 205.056 217.247 214.068 1.00 30.48 690 VAL A O 1
ATOM 2875 N N . PRO A 1 432 ? 203.393 215.804 214.406 1.00 28.31 691 PRO A N 1
ATOM 2876 C CA . PRO A 1 432 ? 204.265 214.697 213.979 1.00 28.31 691 PRO A CA 1
ATOM 2877 C C . PRO A 1 432 ? 204.664 214.720 212.512 1.00 28.31 691 PRO A C 1
ATOM 2878 O O . PRO A 1 432 ? 205.796 214.336 212.196 1.00 28.31 691 PRO A O 1
ATOM 2882 N N . LEU A 1 433 ? 203.843 215.274 211.620 1.00 28.18 692 LEU A N 1
ATOM 2883 C CA . LEU A 1 433 ? 204.241 215.313 210.219 1.00 28.18 692 LEU A CA 1
ATOM 2884 C C . LEU A 1 433 ? 205.396 216.266 210.004 1.00 28.18 692 LEU A C 1
ATOM 2885 O O . LEU A 1 433 ? 206.307 215.970 209.224 1.00 28.18 692 LEU A O 1
ATOM 2890 N N . ALA A 1 434 ? 205.425 217.363 210.752 1.00 29.92 693 ALA A N 1
ATOM 2891 C CA . ALA A 1 434 ? 206.579 218.243 210.704 1.00 29.92 693 ALA A CA 1
ATOM 2892 C C . ALA A 1 434 ? 207.833 217.520 211.176 1.00 29.92 693 ALA A C 1
ATOM 2893 O O . ALA A 1 434 ? 208.897 217.642 210.556 1.00 29.92 693 ALA A O 1
ATOM 2895 N N . LEU A 1 435 ? 207.702 216.665 212.194 1.00 29.53 694 LEU A N 1
ATOM 2896 C CA . LEU A 1 435 ? 208.843 215.858 212.604 1.00 29.53 694 LEU A CA 1
ATOM 2897 C C . LEU A 1 435 ? 209.311 214.950 211.480 1.00 29.53 694 LEU A C 1
ATOM 2898 O O . LEU A 1 435 ? 210.514 214.714 211.328 1.00 29.53 694 LEU A O 1
ATOM 2903 N N . ALA A 1 436 ? 208.386 214.413 210.688 1.00 28.01 695 ALA A N 1
ATOM 2904 C CA . ALA A 1 436 ? 208.818 213.651 209.526 1.00 28.01 695 ALA A CA 1
ATOM 2905 C C . ALA A 1 436 ? 209.633 214.521 208.580 1.00 28.01 695 ALA A C 1
ATOM 2906 O O . ALA A 1 436 ? 210.773 214.187 208.237 1.00 28.01 695 ALA A O 1
ATOM 2908 N N . LEU A 1 437 ? 209.117 215.707 208.251 1.00 30.18 696 LEU A N 1
ATOM 2909 C CA . LEU A 1 437 ? 209.765 216.519 207.230 1.00 30.18 696 LEU A CA 1
ATOM 2910 C C . LEU A 1 437 ? 211.183 216.887 207.632 1.00 30.18 696 LEU A C 1
ATOM 2911 O O . LEU A 1 437 ? 212.095 216.880 206.799 1.00 30.18 696 LEU A O 1
ATOM 2916 N N . ILE A 1 438 ? 211.388 217.221 208.902 1.00 30.97 697 ILE A N 1
ATOM 2917 C CA . ILE A 1 438 ? 212.698 217.682 209.342 1.00 30.97 697 ILE A CA 1
ATOM 2918 C C . ILE A 1 438 ? 213.699 216.550 209.507 1.00 30.97 697 ILE A C 1
ATOM 2919 O O . ILE A 1 438 ? 214.901 216.818 209.610 1.00 30.97 697 ILE A O 1
ATOM 2924 N N . SER A 1 439 ? 213.244 215.287 209.527 1.00 28.70 698 SER A N 1
ATOM 2925 C CA . SER A 1 439 ? 214.126 214.180 209.881 1.00 28.70 698 SER A CA 1
ATOM 2926 C C . SER A 1 439 ? 213.832 212.931 209.062 1.00 28.70 698 SER A C 1
ATOM 2927 O O . SER A 1 439 ? 213.941 211.814 209.573 1.00 28.70 698 SER A O 1
ATOM 2930 N N . VAL A 1 440 ? 213.436 213.096 207.801 1.00 27.00 699 VAL A N 1
ATOM 2931 C CA . VAL A 1 440 ? 213.214 211.947 206.932 1.00 27.00 699 VAL A CA 1
ATOM 2932 C C . VAL A 1 440 ? 214.513 211.172 206.717 1.00 27.00 699 VAL A C 1
ATOM 2933 O O . VAL A 1 440 ? 215.589 211.752 206.535 1.00 27.00 699 VAL A O 1
ATOM 2937 N N . SER A 1 441 ? 214.403 209.840 206.747 1.00 27.42 700 SER A N 1
ATOM 2938 C CA . SER A 1 441 ? 215.536 208.918 206.594 1.00 27.42 700 SER A CA 1
ATOM 2939 C C . SER A 1 441 ? 216.689 209.220 207.551 1.00 27.42 700 SER A C 1
ATOM 2940 O O . SER A 1 441 ? 217.862 209.099 207.198 1.00 27.42 700 SER A O 1
ATOM 2943 N N . ASN A 1 442 ? 216.357 209.614 208.777 1.00 29.09 701 ASN A N 1
AT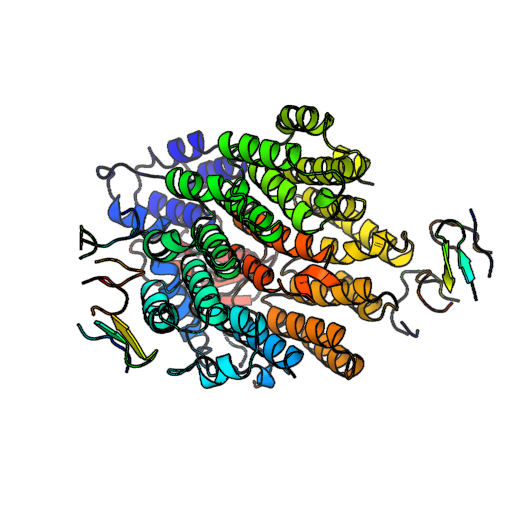OM 2944 C CA . ASN A 1 442 ? 217.356 209.982 209.778 1.00 29.09 701 ASN A CA 1
ATOM 2945 C C . ASN A 1 442 ? 216.872 209.445 211.116 1.00 29.09 701 ASN A C 1
ATOM 2946 O O . ASN A 1 442 ? 216.173 210.141 211.863 1.00 29.09 701 ASN A O 1
ATOM 2951 N N . PRO A 1 443 ? 217.217 208.196 211.455 1.00 28.84 702 PRO A N 1
ATOM 2952 C CA . PRO A 1 443 ? 216.599 207.587 212.651 1.00 28.84 702 PRO A CA 1
ATOM 2953 C C . PRO A 1 443 ? 217.214 208.024 213.978 1.00 28.84 702 PRO A C 1
ATOM 2954 O O . PRO A 1 443 ? 217.956 207.308 214.642 1.00 28.84 702 PRO A O 1
ATOM 2958 N N . ARG A 1 444 ? 216.885 209.243 214.389 1.00 31.60 703 ARG A N 1
ATOM 2959 C CA . ARG A 1 444 ? 217.312 209.728 215.690 1.00 31.60 703 ARG A CA 1
ATOM 2960 C C . ARG A 1 444 ? 216.478 209.061 216.781 1.00 31.60 703 ARG A C 1
ATOM 2961 O O . ARG A 1 444 ? 215.294 208.770 216.599 1.00 31.60 703 ARG A O 1
ATOM 2969 N N . LEU A 1 445 ? 217.111 208.819 217.929 1.00 32.12 704 LEU A N 1
ATOM 2970 C CA . LEU A 1 445 ? 216.438 208.099 219.003 1.00 32.12 704 LEU A CA 1
ATOM 2971 C C . LEU A 1 445 ? 215.425 208.961 219.749 1.00 32.12 704 LEU A C 1
ATOM 2972 O O . LEU A 1 445 ? 214.359 208.471 220.131 1.00 32.12 704 LEU A O 1
ATOM 2977 N N . ASN A 1 446 ? 215.733 210.234 219.980 1.00 32.19 705 ASN A N 1
ATOM 2978 C CA . ASN A 1 446 ? 214.790 211.097 220.684 1.00 32.19 705 ASN A CA 1
ATOM 2979 C C . ASN A 1 446 ? 213.497 211.277 219.896 1.00 32.19 705 ASN A C 1
ATOM 2980 O O . ASN A 1 446 ? 212.396 211.212 220.462 1.00 32.19 705 ASN A O 1
ATOM 2985 N N . ILE A 1 447 ? 213.610 211.466 218.582 1.00 30.64 706 ILE A N 1
ATOM 2986 C CA . ILE A 1 447 ? 212.431 211.660 217.746 1.00 30.64 706 ILE A CA 1
ATOM 2987 C C . ILE A 1 447 ? 211.566 210.410 217.765 1.00 30.64 706 ILE A C 1
ATOM 2988 O O . ILE A 1 447 ? 210.337 210.480 217.896 1.00 30.64 706 ILE A O 1
ATOM 2993 N N . LEU A 1 448 ? 212.197 209.248 217.609 1.00 29.77 707 LEU A N 1
ATOM 2994 C CA . LEU A 1 448 ? 211.454 207.995 217.596 1.00 29.77 707 LEU A CA 1
ATOM 2995 C C . LEU A 1 448 ? 210.821 207.709 218.948 1.00 29.77 707 LEU A C 1
ATOM 2996 O O . LEU A 1 448 ? 209.714 207.174 219.012 1.00 29.77 707 LEU A O 1
ATOM 3001 N N . ASP A 1 449 ? 211.495 208.066 220.041 1.00 31.98 708 ASP A N 1
ATOM 3002 C CA . ASP A 1 449 ? 210.898 207.915 221.365 1.00 31.98 708 ASP A CA 1
ATOM 3003 C C . ASP A 1 449 ? 209.652 208.785 221.521 1.00 31.98 708 ASP A C 1
ATOM 3004 O O . ASP A 1 449 ? 208.611 208.319 222.000 1.00 31.98 708 ASP A O 1
ATOM 3009 N N . THR A 1 450 ? 209.738 210.053 221.113 1.00 30.53 709 THR A N 1
ATOM 3010 C CA . THR A 1 450 ? 208.569 210.932 221.150 1.00 30.53 709 THR A CA 1
ATOM 3011 C C . THR A 1 450 ? 207.410 210.364 220.333 1.00 30.53 709 THR A C 1
ATOM 3012 O O . THR A 1 450 ? 206.263 210.290 220.805 1.00 30.53 709 THR A O 1
ATOM 3016 N N . LEU A 1 451 ? 207.692 209.960 219.092 1.00 28.47 710 LEU A N 1
ATOM 3017 C CA . LEU A 1 451 ? 206.631 209.447 218.236 1.00 28.47 710 LEU A CA 1
ATOM 3018 C C . LEU A 1 451 ? 206.056 208.143 218.767 1.00 28.47 710 LEU A C 1
ATOM 3019 O O . LEU A 1 451 ? 204.850 207.904 218.645 1.00 28.47 710 LEU A O 1
ATOM 3024 N N . SER A 1 452 ? 206.886 207.298 219.375 1.00 31.17 711 SER A N 1
ATOM 3025 C CA . SER A 1 452 ? 206.379 206.070 219.969 1.00 31.17 711 SER A CA 1
ATOM 3026 C C . SER A 1 452 ? 205.471 206.378 221.148 1.00 31.17 711 SER A C 1
ATOM 3027 O O . SER A 1 452 ? 204.462 205.696 221.357 1.00 31.17 711 SER A O 1
ATOM 3030 N N . LYS A 1 453 ? 205.819 207.397 221.936 1.00 33.50 712 LYS A N 1
ATOM 3031 C CA . LYS A 1 453 ? 204.945 207.805 223.026 1.00 33.50 712 LYS A CA 1
ATOM 3032 C C . LYS A 1 453 ? 203.575 208.202 222.506 1.00 33.50 712 LYS A C 1
ATOM 3033 O O . LYS A 1 453 ? 202.548 207.737 223.012 1.00 33.50 712 LYS A O 1
ATOM 3039 N N . PHE A 1 454 ? 203.534 209.057 221.495 1.00 30.60 713 PHE A N 1
ATOM 3040 C CA . PHE A 1 454 ? 202.247 209.567 221.029 1.00 30.60 713 PHE A CA 1
ATOM 3041 C C . PHE A 1 454 ? 201.554 208.673 220.010 1.00 30.60 713 PHE A C 1
ATOM 3042 O O . PHE A 1 454 ? 200.479 209.036 219.528 1.00 30.60 713 PHE A O 1
ATOM 3050 N N . SER A 1 455 ? 202.126 207.517 219.678 1.00 29.97 714 SER A N 1
ATOM 3051 C CA . SER A 1 455 ? 201.427 206.533 218.857 1.00 29.97 714 SER A CA 1
ATOM 3052 C C . SER A 1 455 ? 200.259 205.861 219.569 1.00 29.97 714 SER A C 1
ATOM 3053 O O . SER A 1 455 ? 199.655 204.949 218.997 1.00 29.97 714 SER A O 1
ATOM 3056 N N . HIS A 1 456 ? 199.930 206.272 220.792 1.00 34.02 715 HIS A N 1
ATOM 3057 C CA . HIS A 1 456 ? 198.786 205.742 221.524 1.00 34.02 715 HIS A CA 1
ATOM 3058 C C . HIS A 1 456 ? 197.761 206.819 221.854 1.00 34.02 715 HIS A C 1
ATOM 3059 O O . HIS A 1 456 ? 196.860 206.569 222.660 1.00 34.02 715 HIS A O 1
ATOM 3066 N N . ASP A 1 457 ? 197.869 208.004 221.259 1.00 31.60 716 ASP A N 1
ATOM 3067 C CA . ASP A 1 457 ? 196.986 209.103 221.623 1.00 31.60 716 ASP A CA 1
ATOM 3068 C C . ASP A 1 457 ? 195.534 208.738 221.353 1.00 31.60 716 ASP A C 1
ATOM 3069 O O . ASP A 1 457 ? 195.213 208.075 220.365 1.00 31.60 716 ASP A O 1
ATOM 3074 N N . ALA A 1 458 ? 194.656 209.160 222.265 1.00 31.99 717 ALA A N 1
ATOM 3075 C CA . ALA A 1 458 ? 193.228 208.921 222.115 1.00 31.99 717 ALA A CA 1
ATOM 3076 C C . ALA A 1 458 ? 192.616 209.729 220.983 1.00 31.99 717 ALA A C 1
ATOM 3077 O O . ALA A 1 4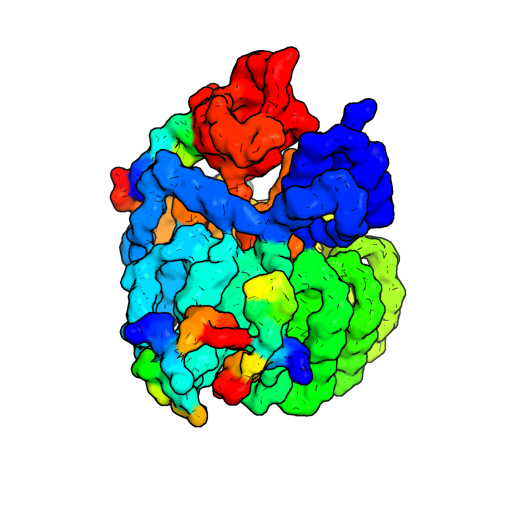58 ? 191.504 209.417 220.551 1.00 31.99 717 ALA A O 1
ATOM 3079 N N . ASP A 1 459 ? 193.297 210.762 220.508 1.00 31.63 718 ASP A N 1
ATOM 3080 C CA . ASP A 1 459 ? 192.919 211.390 219.253 1.00 31.63 718 ASP A CA 1
ATOM 3081 C C . ASP A 1 459 ? 193.385 210.513 218.098 1.00 31.63 718 ASP A C 1
ATOM 3082 O O . ASP A 1 459 ? 194.590 210.289 217.956 1.00 31.63 718 ASP A O 1
ATOM 3087 N N . PRO A 1 460 ? 192.483 209.998 217.260 1.00 29.82 719 PRO A N 1
ATOM 3088 C CA . PRO A 1 460 ? 192.927 209.080 216.197 1.00 29.82 719 PRO A CA 1
ATOM 3089 C C . PRO A 1 460 ? 193.917 209.686 215.216 1.00 29.82 719 PRO A C 1
ATOM 3090 O O . PRO A 1 460 ? 194.804 208.972 214.733 1.00 29.82 719 PRO A O 1
ATOM 3094 N N . GLU A 1 461 ? 193.804 210.976 214.907 1.00 30.51 720 GLU A N 1
ATOM 3095 C CA . GLU A 1 461 ? 194.669 211.570 213.894 1.00 30.51 720 GLU A CA 1
ATOM 3096 C C . GLU A 1 461 ? 196.085 211.813 214.397 1.00 30.51 720 GLU A C 1
ATOM 3097 O O . GLU A 1 461 ? 197.043 211.662 213.630 1.00 30.51 720 GLU A O 1
ATOM 3103 N N . VAL A 1 462 ? 196.251 212.136 215.679 1.00 29.49 721 VAL A N 1
ATOM 3104 C CA . VAL A 1 462 ? 197.594 212.215 216.243 1.00 29.49 721 VAL A CA 1
ATOM 3105 C C . VAL A 1 462 ? 198.277 210.860 216.153 1.00 29.49 721 VAL A C 1
ATOM 3106 O O . VAL A 1 462 ? 199.452 210.761 215.781 1.00 29.49 721 VAL A O 1
ATOM 3110 N N . SER A 1 463 ? 197.544 209.794 216.469 1.00 28.79 722 SER A N 1
ATOM 3111 C CA . SER A 1 463 ? 198.089 208.445 216.376 1.00 28.79 722 SER A CA 1
ATOM 3112 C C . SER A 1 463 ? 198.490 208.109 214.944 1.00 28.79 722 SER A C 1
ATOM 3113 O O . SER A 1 463 ? 199.616 207.652 214.692 1.00 28.79 722 SER A O 1
ATOM 3116 N N . TYR A 1 464 ? 197.565 208.295 213.994 1.00 27.58 723 TYR A N 1
ATOM 3117 C CA . TYR A 1 464 ? 197.862 208.003 212.595 1.00 27.58 723 TYR A CA 1
ATOM 3118 C C . TYR A 1 464 ? 199.121 208.724 212.136 1.00 27.58 723 TYR A C 1
ATOM 3119 O O . TYR A 1 464 ? 200.026 208.119 211.540 1.00 27.58 723 TYR A O 1
ATOM 3128 N N . ASN A 1 465 ? 199.201 210.025 212.417 1.00 27.34 724 ASN A N 1
ATOM 3129 C CA . ASN A 1 465 ? 200.323 210.798 211.915 1.00 27.34 724 ASN A CA 1
ATOM 3130 C C . ASN A 1 465 ? 201.621 210.436 212.613 1.00 27.34 724 ASN A C 1
ATOM 3131 O O . ASN A 1 465 ? 202.672 210.438 211.975 1.00 27.34 724 ASN A O 1
ATOM 3136 N N . SER A 1 466 ? 201.580 210.099 213.903 1.00 27.37 725 SER A N 1
ATOM 3137 C CA . SER A 1 466 ? 202.797 209.664 214.582 1.00 27.37 725 SER A CA 1
ATOM 3138 C C . SER A 1 466 ? 203.324 208.349 214.019 1.00 27.37 725 SER A C 1
ATOM 3139 O O . SER A 1 466 ? 204.538 208.184 213.854 1.00 27.37 725 SER A O 1
ATOM 3142 N N . ILE A 1 467 ? 202.441 207.400 213.711 1.00 26.82 726 ILE A N 1
ATOM 3143 C CA . ILE A 1 467 ? 202.913 206.132 213.156 1.00 26.82 726 ILE A CA 1
ATOM 3144 C C . ILE A 1 467 ? 203.510 206.348 211.768 1.00 26.82 726 ILE A C 1
ATOM 3145 O O . ILE A 1 467 ? 204.603 205.850 211.448 1.00 26.82 726 ILE A O 1
ATOM 3150 N N . PHE A 1 468 ? 202.806 207.095 210.919 1.00 26.22 727 PHE A N 1
ATOM 3151 C CA . PHE A 1 468 ? 203.362 207.397 209.607 1.00 26.22 727 PHE A CA 1
ATOM 3152 C C . PHE A 1 468 ? 204.693 208.134 209.730 1.00 26.22 727 PHE A C 1
ATOM 3153 O O . PHE A 1 468 ? 205.612 207.903 208.938 1.00 26.22 727 PHE A O 1
ATOM 3161 N N . ALA A 1 469 ? 204.801 209.060 210.685 1.00 26.66 728 ALA A N 1
ATOM 3162 C CA . ALA A 1 469 ? 206.056 209.769 210.902 1.00 26.66 728 ALA A CA 1
ATOM 3163 C C . ALA A 1 469 ? 207.180 208.841 211.343 1.00 26.66 728 ALA A C 1
ATOM 3164 O O . ALA A 1 469 ? 208.341 209.076 210.998 1.00 26.66 728 ALA A O 1
ATOM 3166 N N . MET A 1 470 ? 206.874 207.795 212.116 1.00 27.52 729 MET A N 1
ATOM 3167 C CA . MET A 1 470 ? 207.921 206.827 212.431 1.00 27.52 729 MET A CA 1
ATOM 3168 C C . MET A 1 470 ? 208.384 206.118 211.174 1.00 27.52 729 MET A C 1
ATOM 3169 O O . MET A 1 470 ? 209.587 205.923 210.967 1.00 27.52 729 MET A O 1
ATOM 3174 N N . GLY A 1 471 ? 207.444 205.722 210.323 1.00 25.98 730 GLY A N 1
ATOM 3175 C CA . GLY A 1 471 ? 207.830 205.113 209.058 1.00 25.98 730 GLY A CA 1
ATOM 3176 C C . GLY A 1 471 ? 208.662 206.022 208.169 1.00 25.98 730 GLY A C 1
ATOM 3177 O O . GLY A 1 471 ? 209.579 205.566 207.489 1.00 25.98 730 GLY A O 1
ATOM 3178 N N . MET A 1 472 ? 208.339 207.314 208.144 1.00 26.37 731 MET A N 1
ATOM 3179 C CA . MET A 1 472 ? 209.117 208.270 207.355 1.00 26.37 731 MET A CA 1
ATOM 3180 C C . MET A 1 472 ? 210.516 208.479 207.922 1.00 26.37 731 MET A C 1
ATOM 3181 O O . MET A 1 472 ? 211.502 208.498 207.179 1.00 26.37 731 MET A O 1
ATOM 3186 N N . VAL A 1 473 ? 210.617 208.677 209.235 1.00 27.67 732 VAL A N 1
ATOM 3187 C CA . VAL A 1 473 ? 211.910 208.923 209.867 1.00 27.67 732 VAL A CA 1
ATOM 3188 C C . VAL A 1 473 ? 212.856 207.745 209.664 1.00 27.67 732 VAL A C 1
ATOM 3189 O O . VAL A 1 473 ? 214.045 207.930 209.390 1.00 27.67 732 VAL A O 1
ATOM 3193 N N . GLY A 1 474 ? 212.358 206.525 209.810 1.00 26.89 733 GLY A N 1
ATOM 3194 C CA . GLY A 1 474 ? 213.154 205.334 209.607 1.00 26.89 733 GLY A CA 1
ATOM 3195 C C . GLY A 1 474 ? 213.233 204.803 208.193 1.00 26.89 733 GLY A C 1
ATOM 3196 O O . GLY A 1 474 ? 213.767 203.709 207.994 1.00 26.89 733 GLY A O 1
ATOM 3197 N N . SER A 1 475 ? 212.704 205.517 207.208 1.00 26.28 734 SER A N 1
ATOM 3198 C CA . SER A 1 475 ? 212.610 204.978 205.859 1.00 26.28 734 SER A CA 1
ATOM 3199 C C . SER A 1 475 ? 213.990 204.681 205.279 1.00 26.28 734 SER A C 1
ATOM 3200 O O . SER A 1 475 ? 214.923 205.475 205.407 1.00 26.28 734 SER A O 1
ATOM 3203 N N . GLY A 1 476 ? 214.108 203.527 204.626 1.00 27.02 735 GLY A N 1
ATOM 3204 C CA . GLY A 1 476 ? 215.335 203.157 203.953 1.00 27.02 735 GLY A CA 1
ATOM 3205 C C . GLY A 1 476 ? 216.441 202.719 204.874 1.00 27.02 735 GLY A C 1
ATOM 3206 O O . GLY A 1 476 ? 217.607 202.700 204.471 1.00 27.02 735 GLY A O 1
ATOM 3207 N N . THR A 1 477 ? 216.103 202.359 206.102 1.00 28.31 736 THR A N 1
ATOM 3208 C CA . THR A 1 477 ? 217.042 201.907 207.112 1.00 28.31 736 THR A CA 1
ATOM 3209 C C . THR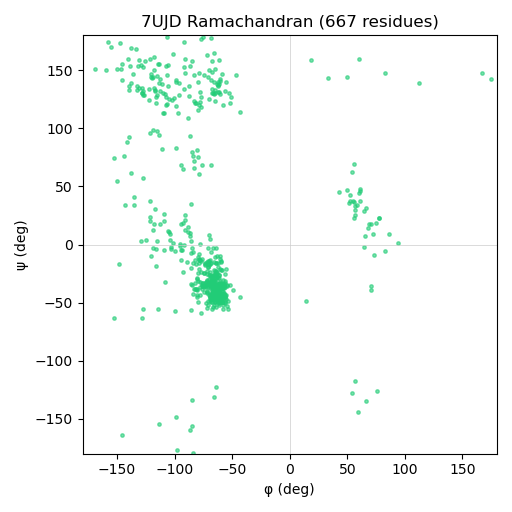 A 1 477 ? 216.463 200.646 207.719 1.00 28.31 736 THR A C 1
ATOM 3210 O O . THR A 1 477 ? 215.265 200.586 207.999 1.00 28.31 736 THR A O 1
ATOM 3214 N N . ASN A 1 478 ? 217.296 199.633 207.911 1.00 29.49 737 ASN A N 1
ATOM 3215 C CA . ASN A 1 478 ? 216.835 198.388 208.505 1.00 29.49 737 ASN A CA 1
ATOM 3216 C C . ASN A 1 478 ? 216.872 198.434 210.022 1.00 29.49 737 ASN A C 1
ATOM 3217 O O . ASN A 1 478 ? 217.125 197.414 210.672 1.00 29.49 737 ASN A O 1
ATOM 3222 N N . ASN A 1 479 ? 216.602 199.603 210.593 1.00 29.76 738 ASN A N 1
ATOM 3223 C CA . ASN A 1 479 ? 216.822 199.867 212.006 1.00 29.76 738 ASN A CA 1
ATOM 3224 C C . ASN A 1 479 ? 216.046 198.874 212.862 1.00 29.76 738 ASN A C 1
ATOM 3225 O O . ASN A 1 479 ? 214.821 198.779 212.759 1.00 29.76 738 ASN A O 1
ATOM 3230 N N . ALA A 1 480 ? 216.766 198.107 213.686 1.00 29.09 739 ALA A N 1
ATOM 3231 C CA . ALA A 1 480 ? 216.140 197.003 214.409 1.00 29.09 739 ALA A CA 1
ATOM 3232 C C . ALA A 1 480 ? 215.288 197.502 215.570 1.00 29.09 739 ALA A C 1
ATOM 3233 O O . ALA A 1 480 ? 214.238 196.922 215.872 1.00 29.09 739 ALA A O 1
ATOM 3235 N N . ARG A 1 481 ? 215.719 198.574 216.233 1.00 31.17 740 ARG A N 1
ATOM 3236 C CA . ARG A 1 481 ? 214.890 199.198 217.257 1.00 31.17 740 ARG A CA 1
ATOM 3237 C C . ARG A 1 481 ? 213.519 199.549 216.703 1.00 31.17 740 ARG A C 1
ATOM 3238 O O . ARG A 1 481 ? 212.485 199.185 217.278 1.00 31.17 740 ARG A O 1
ATOM 3246 N N . LEU A 1 482 ? 213.499 200.271 215.583 1.00 28.23 741 LEU A N 1
ATOM 3247 C CA . LEU A 1 482 ? 212.243 200.702 214.988 1.00 28.23 741 LEU A CA 1
ATOM 3248 C C . LEU A 1 482 ? 211.399 199.519 214.534 1.00 28.23 741 LEU A C 1
ATOM 3249 O O . LEU A 1 482 ? 210.180 199.514 214.723 1.00 28.23 741 LEU A O 1
ATOM 3254 N N . ALA A 1 483 ? 212.018 198.529 213.894 1.00 27.38 742 ALA A N 1
ATOM 3255 C CA . ALA A 1 483 ? 211.276 197.343 213.482 1.00 27.38 742 ALA A CA 1
ATOM 3256 C C . ALA A 1 483 ? 210.619 196.641 214.666 1.00 27.38 742 ALA A C 1
ATOM 3257 O O . ALA A 1 483 ? 209.463 196.208 214.575 1.00 27.38 742 ALA A O 1
ATOM 3259 N N . ALA A 1 484 ? 211.327 196.536 215.795 1.00 28.12 743 ALA A N 1
ATOM 3260 C CA . ALA A 1 484 ? 210.744 195.898 216.974 1.00 28.12 743 ALA A CA 1
ATOM 3261 C C . ALA A 1 484 ? 209.614 196.731 217.565 1.00 28.12 743 ALA A C 1
ATOM 3262 O O . ALA A 1 484 ? 208.568 196.189 217.953 1.00 28.12 743 ALA A O 1
ATOM 3264 N N . MET A 1 485 ? 209.799 198.052 217.624 1.00 29.81 744 MET A N 1
ATOM 3265 C CA . MET A 1 485 ? 208.716 198.934 218.042 1.00 29.81 744 MET A CA 1
ATOM 3266 C C . MET A 1 485 ? 207.484 198.733 217.172 1.00 29.81 744 MET A C 1
ATOM 3267 O O . MET A 1 485 ? 206.366 198.617 217.681 1.00 29.81 744 MET A O 1
ATOM 3272 N N . LEU A 1 486 ? 207.665 198.747 215.850 1.00 27.32 745 LEU A N 1
ATOM 3273 C CA . LEU A 1 486 ? 206.539 198.581 214.939 1.00 27.32 745 LEU A CA 1
ATOM 3274 C C . LEU A 1 486 ? 205.858 197.234 215.129 1.00 27.32 745 LEU A C 1
ATOM 3275 O O . LEU A 1 486 ? 204.634 197.143 215.036 1.00 27.32 745 LEU A O 1
ATOM 3280 N N . ARG A 1 487 ? 206.625 196.172 215.381 1.00 28.08 746 ARG A N 1
ATOM 3281 C CA . ARG A 1 487 ? 206.002 194.867 215.606 1.00 28.08 746 ARG A CA 1
ATOM 3282 C C . ARG A 1 487 ? 205.153 194.875 216.872 1.00 28.08 746 ARG A C 1
ATOM 3283 O O . ARG A 1 487 ? 204.028 194.353 216.893 1.00 28.08 746 ARG A O 1
ATOM 3291 N N . GLN A 1 488 ? 205.642 195.533 217.919 1.00 30.36 747 GLN A N 1
ATOM 3292 C CA . GLN A 1 488 ? 204.876 195.569 219.156 1.00 30.36 747 GLN A CA 1
ATOM 3293 C C . GLN A 1 488 ? 203.626 196.420 218.982 1.00 30.36 747 GLN A C 1
ATOM 3294 O O . GLN A 1 488 ? 202.540 196.045 219.434 1.00 30.36 747 GLN A O 1
ATOM 3300 N N . LEU A 1 489 ? 203.773 197.577 218.340 1.00 28.64 748 LEU A N 1
ATOM 3301 C CA . LEU A 1 489 ? 202.639 198.448 218.059 1.00 28.64 748 LEU A CA 1
ATOM 3302 C C . LEU A 1 489 ? 201.631 197.791 217.124 1.00 28.64 748 LEU A C 1
ATOM 3303 O O . LEU A 1 489 ? 200.439 198.102 217.183 1.00 28.64 748 LEU A O 1
ATOM 3308 N N . ALA A 1 490 ? 202.088 196.900 216.244 1.00 28.32 749 ALA A N 1
ATOM 3309 C CA . ALA A 1 490 ? 201.174 196.097 215.442 1.00 28.32 749 ALA A CA 1
ATOM 3310 C C . ALA A 1 490 ? 200.397 195.118 216.298 1.00 28.32 749 ALA A C 1
ATOM 3311 O O . ALA A 1 490 ? 199.238 194.817 216.002 1.00 28.32 749 ALA A O 1
ATOM 3313 N N . GLN A 1 491 ? 201.020 194.604 217.353 1.00 31.50 750 GLN A N 1
ATOM 3314 C CA . GLN A 1 491 ? 200.285 193.732 218.263 1.00 31.50 750 GLN A CA 1
ATOM 3315 C C . GLN A 1 491 ? 199.314 194.526 219.137 1.00 31.50 750 GLN A C 1
ATOM 3316 O O . GLN A 1 491 ? 198.251 194.014 219.505 1.00 31.50 750 GLN A O 1
ATOM 3322 N N . TYR A 1 492 ? 199.671 195.763 219.490 1.00 32.07 751 TYR A N 1
ATOM 3323 C CA . TYR A 1 492 ? 198.786 196.621 220.275 1.00 32.07 751 TYR A CA 1
ATOM 3324 C C . TYR A 1 492 ? 197.560 197.077 219.488 1.00 32.07 751 TYR A C 1
ATOM 3325 O O . TYR A 1 492 ? 196.437 197.045 220.003 1.00 32.07 751 TYR A O 1
ATOM 3334 N N . HIS A 1 493 ? 197.749 197.517 218.246 1.00 30.13 752 HIS A N 1
ATOM 3335 C CA . HIS A 1 493 ? 196.649 198.005 217.418 1.00 30.13 752 HIS A CA 1
ATOM 3336 C C . HIS A 1 493 ? 195.956 196.927 216.602 1.00 30.13 752 HIS A C 1
ATOM 3337 O O . HIS A 1 493 ? 195.215 197.262 215.677 1.00 30.13 752 HIS A O 1
ATOM 3344 N N . ALA A 1 494 ? 196.163 195.653 216.904 1.00 31.93 753 ALA A N 1
ATOM 3345 C CA . ALA A 1 494 ? 195.302 194.638 216.320 1.00 31.93 753 ALA A CA 1
ATOM 3346 C C . ALA A 1 494 ? 193.854 194.900 216.711 1.00 31.93 753 ALA A C 1
ATOM 3347 O O . ALA A 1 494 ? 193.560 195.389 217.804 1.00 31.93 753 ALA A O 1
ATOM 3349 N N . LYS A 1 495 ? 192.939 194.566 215.804 1.00 34.87 754 LYS A N 1
ATOM 3350 C CA . LYS A 1 495 ? 191.535 194.956 215.926 1.00 34.87 754 LYS A CA 1
ATOM 3351 C C . LYS A 1 495 ? 191.343 196.468 215.851 1.00 34.87 754 LYS A C 1
ATOM 3352 O O . LYS A 1 495 ? 190.405 197.008 216.436 1.00 34.87 754 LYS A O 1
ATOM 3358 N N . ASP A 1 496 ? 192.225 197.175 215.150 1.00 33.57 755 ASP A N 1
ATOM 3359 C CA . ASP A 1 496 ? 192.029 198.598 214.875 1.00 33.57 755 ASP A CA 1
ATOM 3360 C C . ASP A 1 496 ? 192.460 198.892 213.443 1.00 33.57 755 ASP A C 1
ATOM 3361 O O . ASP A 1 496 ? 193.634 199.180 213.179 1.00 33.57 755 ASP A O 1
ATOM 3366 N N . PRO A 1 497 ? 191.526 198.836 212.486 1.00 30.83 756 PRO A N 1
ATOM 3367 C CA . PRO A 1 497 ? 191.940 198.781 211.073 1.00 30.83 756 PRO A CA 1
ATOM 3368 C C . PRO A 1 497 ? 192.770 199.960 210.594 1.00 30.83 756 PRO A C 1
ATOM 3369 O O . PRO A 1 497 ? 193.712 199.757 209.819 1.00 30.83 756 PRO A O 1
ATOM 3373 N N . ASN A 1 498 ? 192.483 201.182 211.043 1.00 28.31 757 ASN A N 1
ATOM 3374 C CA . ASN A 1 498 ? 193.200 202.335 210.505 1.00 28.31 757 ASN A CA 1
ATOM 3375 C C . ASN A 1 498 ? 194.595 202.463 211.101 1.00 28.31 757 ASN A C 1
ATOM 3376 O O . ASN A 1 498 ? 195.570 202.712 210.380 1.00 28.31 757 ASN A O 1
ATOM 3381 N N . ASN A 1 499 ? 194.713 202.271 212.412 1.00 28.40 758 ASN A N 1
ATOM 3382 C CA . ASN A 1 499 ? 196.026 202.276 213.041 1.00 28.40 758 ASN A CA 1
ATOM 3383 C C . ASN A 1 499 ? 196.877 201.123 212.532 1.00 28.40 758 ASN A C 1
ATOM 3384 O O . ASN A 1 499 ? 198.078 201.282 212.303 1.00 28.40 758 ASN A O 1
ATOM 3389 N N . LEU A 1 500 ? 196.268 199.955 212.342 1.00 26.85 759 LEU A N 1
ATOM 3390 C CA . LEU A 1 500 ? 196.996 198.825 211.783 1.00 26.85 759 LEU A CA 1
ATOM 3391 C C . LEU A 1 500 ? 197.459 199.109 210.355 1.00 26.85 759 LEU A C 1
ATOM 3392 O O . LEU A 1 500 ? 198.563 198.715 209.962 1.00 26.85 759 LEU A O 1
ATOM 3397 N N . PHE A 1 501 ? 196.626 199.781 209.558 1.00 26.40 760 PHE A N 1
ATOM 3398 C CA . PHE A 1 501 ? 197.039 200.190 208.217 1.00 26.40 760 PHE A CA 1
ATOM 3399 C C . PHE A 1 501 ? 198.247 201.121 208.254 1.00 26.40 760 PHE A C 1
ATOM 3400 O O . PHE A 1 501 ? 199.199 200.956 207.476 1.00 26.40 760 PHE A O 1
ATOM 3408 N N . MET A 1 502 ? 198.238 202.096 209.163 1.00 26.36 761 MET A N 1
ATOM 3409 C CA . MET A 1 502 ? 199.400 202.973 209.295 1.00 26.36 761 MET A CA 1
ATOM 3410 C C . MET A 1 502 ? 200.632 202.198 209.751 1.00 26.36 761 MET A C 1
ATOM 3411 O O . MET A 1 502 ? 201.753 202.481 209.311 1.00 26.36 761 MET A O 1
ATOM 3416 N N . VAL A 1 503 ? 200.439 201.213 210.629 1.00 26.86 762 VAL A N 1
ATOM 3417 C CA . VAL A 1 503 ? 201.552 200.387 211.094 1.00 26.86 762 VAL A CA 1
ATOM 3418 C C . VAL A 1 503 ? 202.170 199.613 209.938 1.00 26.86 762 VAL A C 1
ATOM 3419 O O . VAL A 1 503 ? 203.396 199.529 209.816 1.00 26.86 762 VAL A O 1
ATOM 3423 N N . ARG A 1 504 ? 201.338 199.006 209.092 1.00 26.07 763 ARG A N 1
ATOM 3424 C CA . ARG A 1 504 ? 201.874 198.277 207.944 1.00 26.07 763 ARG A CA 1
ATOM 3425 C C . ARG A 1 504 ? 202.614 199.203 206.987 1.00 26.07 763 ARG A C 1
ATOM 3426 O O . ARG A 1 504 ? 203.676 198.842 206.465 1.00 26.07 763 ARG A O 1
ATOM 3434 N N . LEU A 1 505 ? 202.070 200.394 206.729 1.00 25.21 764 LEU A N 1
ATOM 3435 C CA . LEU A 1 505 ? 202.797 201.347 205.894 1.00 25.21 764 LEU A CA 1
ATOM 3436 C C . LEU A 1 505 ? 204.161 201.693 206.478 1.00 25.21 764 LEU A C 1
ATOM 3437 O O . LEU A 1 505 ? 205.156 201.740 205.749 1.00 25.21 764 LEU A O 1
ATOM 3442 N N . ALA A 1 506 ? 204.231 201.944 207.786 1.00 26.08 765 ALA A N 1
ATOM 3443 C CA . ALA A 1 506 ? 205.518 202.275 208.398 1.00 26.08 765 ALA A CA 1
ATOM 3444 C C . ALA A 1 506 ? 206.488 201.100 208.362 1.00 26.08 765 ALA A C 1
ATOM 3445 O O . ALA A 1 506 ? 207.684 201.283 208.095 1.00 26.08 765 ALA A O 1
ATOM 3447 N N . GLN A 1 507 ? 205.999 199.888 208.616 1.00 26.15 766 GLN A N 1
ATOM 3448 C CA . GLN A 1 507 ? 206.856 198.714 208.509 1.00 26.15 766 GLN A CA 1
ATOM 3449 C C . GLN A 1 507 ? 207.449 198.602 207.114 1.00 26.15 766 GLN A C 1
ATOM 3450 O O . GLN A 1 507 ? 208.667 198.473 206.952 1.00 26.15 766 GLN A O 1
ATOM 3456 N N . GLY A 1 508 ? 206.600 198.660 206.087 1.00 26.48 767 GLY A N 1
ATOM 3457 C CA . GLY A 1 508 ? 207.106 198.628 204.726 1.00 26.48 767 GLY A CA 1
ATOM 3458 C C . GLY A 1 508 ? 208.102 199.734 204.436 1.00 26.48 767 GLY A C 1
ATOM 3459 O O . GLY A 1 508 ? 209.116 199.506 203.777 1.00 26.48 767 GLY A O 1
ATOM 3460 N N . LEU A 1 509 ? 207.823 200.953 204.905 1.00 25.82 768 LEU A N 1
ATOM 3461 C CA . LEU A 1 509 ? 208.711 202.075 204.617 1.00 25.82 768 LEU A CA 1
ATOM 3462 C C . LEU A 1 509 ? 210.077 201.916 205.266 1.00 25.82 768 LEU A C 1
ATOM 3463 O O . LEU A 1 509 ? 211.075 202.399 204.723 1.00 25.82 768 LEU A O 1
ATOM 3468 N N . THR A 1 510 ? 210.148 201.259 206.422 1.00 27.31 769 THR A N 1
ATOM 3469 C CA . THR A 1 510 ? 211.445 201.043 207.056 1.00 27.31 769 THR A CA 1
ATOM 3470 C C . THR A 1 510 ? 212.355 200.179 206.188 1.00 27.31 769 THR A C 1
ATOM 3471 O O . THR A 1 510 ? 213.564 200.414 206.118 1.00 27.31 769 THR A O 1
ATOM 3475 N N . HIS A 1 511 ? 211.796 199.169 205.530 1.00 27.77 770 HIS A N 1
ATOM 3476 C CA . HIS A 1 511 ? 212.543 198.242 204.691 1.00 27.77 770 HIS A CA 1
ATOM 3477 C C . HIS A 1 511 ? 212.591 198.668 203.222 1.00 27.77 770 HIS A C 1
ATOM 3478 O O . HIS A 1 511 ? 212.857 197.832 202.355 1.00 27.77 770 HIS A O 1
ATOM 3485 N N . LEU A 1 512 ? 212.310 199.936 202.930 1.00 26.10 771 LEU A N 1
ATOM 3486 C CA . LEU A 1 512 ? 212.264 200.450 201.564 1.00 26.10 771 LEU A CA 1
ATOM 3487 C C . LEU A 1 512 ? 213.532 200.105 200.790 1.00 26.10 771 LEU A C 1
ATOM 3488 O O . LEU A 1 512 ? 214.649 200.391 201.234 1.00 26.10 771 LEU A O 1
ATOM 3493 N N . GLY A 1 513 ? 213.354 199.405 199.671 1.00 27.27 772 GLY A N 1
ATOM 3494 C CA . GLY A 1 513 ? 214.479 199.035 198.841 1.00 27.27 772 GLY A CA 1
ATOM 3495 C C . GLY A 1 513 ? 215.338 197.983 199.479 1.00 27.27 772 GLY A C 1
ATOM 3496 O O . GLY A 1 513 ? 216.479 197.782 199.064 1.00 27.27 772 GLY A O 1
ATOM 3497 N N . LYS A 1 514 ? 214.802 197.293 200.478 1.00 30.09 773 LYS A N 1
ATOM 3498 C CA . LYS A 1 514 ? 215.560 196.369 201.306 1.00 30.09 773 LYS A CA 1
ATOM 3499 C C . LYS A 1 514 ? 216.742 197.071 201.958 1.00 30.09 773 LYS A C 1
ATOM 3500 O O . LYS A 1 514 ? 217.789 196.465 202.169 1.00 30.09 773 LYS A O 1
ATOM 3506 N N . GLY A 1 515 ? 216.589 198.356 202.285 1.00 27.00 774 GLY A N 1
ATOM 3507 C CA . GLY A 1 515 ? 217.654 199.079 202.944 1.00 27.00 774 GLY A CA 1
ATOM 3508 C C . GLY A 1 515 ? 218.590 199.860 202.052 1.00 27.00 774 GLY A C 1
ATOM 3509 O O . GLY A 1 515 ? 219.546 200.450 202.565 1.00 27.00 774 GLY A O 1
ATOM 3510 N N . THR A 1 516 ? 218.371 199.869 200.742 1.00 28.64 775 THR A N 1
ATOM 3511 C CA . THR A 1 516 ? 219.298 200.484 199.802 1.00 28.64 775 THR A CA 1
ATOM 3512 C C . THR A 1 516 ? 218.872 201.859 199.302 1.00 28.64 775 THR A C 1
ATOM 3513 O O . THR A 1 516 ? 219.581 202.433 198.473 1.00 28.64 775 THR A O 1
ATOM 3517 N N . LEU A 1 517 ? 217.739 202.397 199.750 1.00 27.12 776 LEU A N 1
ATOM 3518 C CA . LEU A 1 517 ? 217.227 203.663 199.240 1.00 27.12 776 LEU A CA 1
ATOM 3519 C C . LEU A 1 517 ? 217.070 204.675 200.366 1.00 27.12 776 LEU A C 1
ATOM 3520 O O . LEU A 1 517 ? 217.005 204.318 201.542 1.00 27.12 776 LEU A O 1
ATOM 3525 N N . THR A 1 518 ? 217.028 205.955 199.992 1.00 26.89 777 THR A N 1
ATOM 3526 C CA . THR A 1 518 ? 216.783 207.050 200.923 1.00 26.89 777 THR A CA 1
ATOM 3527 C C . THR A 1 518 ? 215.702 207.974 200.370 1.00 26.89 777 THR A C 1
ATOM 3528 O O . THR A 1 518 ? 215.416 207.979 199.172 1.00 26.89 777 THR A O 1
ATOM 3532 N N . LEU A 1 519 ? 215.077 208.741 201.266 1.00 25.81 778 LEU A N 1
ATOM 3533 C CA . LEU A 1 519 ? 214.156 209.807 200.884 1.00 25.81 778 LEU A CA 1
ATOM 3534 C C . LEU A 1 519 ? 214.628 211.204 201.262 1.00 25.81 778 LEU A C 1
ATOM 3535 O O . LEU A 1 519 ? 213.888 212.163 201.036 1.00 25.81 778 LEU A O 1
ATOM 3540 N N . CYS A 1 520 ? 215.814 211.355 201.836 1.00 28.82 779 CYS A N 1
ATOM 3541 C CA . CYS A 1 520 ? 216.255 212.675 202.266 1.00 28.82 779 CYS A CA 1
ATOM 3542 C C . CYS A 1 520 ? 216.360 213.616 201.065 1.00 28.82 779 CYS A C 1
ATOM 3543 O O . CYS A 1 520 ? 216.836 213.208 200.001 1.00 28.82 779 CYS A O 1
ATOM 3546 N N . PRO A 1 521 ? 215.911 214.872 201.188 1.00 29.01 780 PRO A N 1
ATOM 3547 C CA . PRO A 1 521 ? 216.009 215.795 200.045 1.00 29.01 780 PRO A CA 1
ATOM 3548 C C . PRO A 1 521 ? 217.412 216.302 199.771 1.00 29.01 780 PRO A C 1
ATOM 3549 O O . PRO A 1 521 ? 217.693 216.698 198.635 1.00 29.01 780 PRO A O 1
ATOM 3553 N N . TYR A 1 522 ? 218.290 216.330 200.766 1.00 32.40 781 TYR A N 1
ATOM 3554 C CA . TYR A 1 522 ? 219.633 216.864 200.599 1.00 32.40 781 TYR A CA 1
ATOM 3555 C C . TYR A 1 522 ? 220.612 215.818 200.078 1.00 32.40 781 TYR A C 1
ATOM 3556 O O . TYR A 1 522 ? 220.437 214.613 200.269 1.00 32.40 781 TYR A O 1
ATOM 3565 N N . HIS A 1 523 ? 221.649 216.312 199.406 1.00 36.11 782 HIS A N 1
ATOM 3566 C CA . HIS A 1 523 ? 222.713 215.493 198.845 1.00 36.11 782 HIS A CA 1
ATOM 3567 C C . HIS A 1 523 ? 223.957 216.359 198.713 1.00 36.11 782 HIS A C 1
ATOM 3568 O O . HIS A 1 523 ? 223.908 217.579 198.880 1.00 36.11 782 HIS A O 1
ATOM 3575 N N . SER A 1 524 ? 225.076 215.710 198.403 1.00 38.69 783 SER A N 1
ATOM 3576 C CA . SER A 1 524 ? 226.362 216.378 198.213 1.00 38.69 783 SER A CA 1
ATOM 3577 C C . SER A 1 524 ? 226.752 217.206 199.439 1.00 38.69 783 SER A C 1
ATOM 3578 O O . SER A 1 524 ? 226.786 218.434 199.422 1.00 38.69 783 SER A O 1
ATOM 3581 N N . ASP A 1 525 ? 227.068 216.472 200.509 1.00 40.38 784 ASP A N 1
ATOM 3582 C CA . ASP A 1 525 ? 227.533 217.039 201.774 1.00 40.38 784 ASP A CA 1
ATOM 3583 C C . ASP A 1 525 ? 226.415 217.855 202.433 1.00 40.38 784 ASP A C 1
ATOM 3584 O O . ASP A 1 525 ? 226.651 218.871 203.083 1.00 40.38 784 ASP A O 1
ATOM 3589 N N . ARG A 1 526 ? 225.172 217.441 202.211 1.00 38.20 785 ARG A N 1
ATOM 3590 C CA . ARG A 1 526 ? 223.999 218.069 202.819 1.00 38.20 785 ARG A CA 1
ATOM 3591 C C . ARG A 1 526 ? 223.946 219.568 202.529 1.00 38.20 785 ARG A C 1
ATOM 3592 O O . ARG A 1 526 ? 223.545 220.364 203.378 1.00 38.20 785 ARG A O 1
ATOM 3600 N N . GLN A 1 527 ? 224.350 219.963 201.323 1.00 39.82 786 GLN A N 1
ATOM 3601 C CA . GLN A 1 527 ? 224.419 221.372 200.969 1.00 39.82 786 GLN A CA 1
ATOM 3602 C C . GLN A 1 527 ? 223.554 221.748 199.777 1.00 39.82 786 GLN A C 1
ATOM 3603 O O . GLN A 1 527 ? 223.399 222.943 199.506 1.00 39.82 786 GLN A O 1
ATOM 3609 N N . LEU A 1 528 ? 223.001 220.776 199.059 1.00 38.40 787 LEU A N 1
ATOM 3610 C CA . LEU A 1 528 ? 222.126 221.017 197.921 1.00 38.40 787 LEU A CA 1
ATOM 3611 C C . LEU A 1 528 ? 220.792 220.336 198.180 1.00 38.40 787 LEU A C 1
ATOM 3612 O O . LEU A 1 528 ? 220.756 219.178 198.601 1.00 38.40 787 LEU A O 1
ATOM 3617 N N . MET A 1 529 ? 219.703 221.054 197.936 1.00 33.15 788 MET A N 1
ATOM 3618 C CA . MET A 1 529 ? 218.357 220.541 198.152 1.00 33.15 788 MET A CA 1
ATOM 3619 C C . MET A 1 529 ? 217.726 220.207 196.806 1.00 33.15 788 MET A C 1
ATOM 3620 O O . MET A 1 529 ? 217.674 221.057 195.914 1.00 33.15 788 MET A O 1
ATOM 3625 N N . SER A 1 530 ? 217.254 218.973 196.662 1.00 30.67 789 SER A N 1
ATOM 3626 C CA . SER A 1 530 ? 216.524 218.561 195.470 1.00 30.67 789 SER A CA 1
ATOM 3627 C C . SER A 1 530 ? 215.081 219.042 195.562 1.00 30.67 789 SER A C 1
ATOM 3628 O O . SER A 1 530 ? 214.331 218.608 196.441 1.00 30.67 789 SER A O 1
ATOM 3631 N N . GLN A 1 531 ? 214.695 219.934 194.648 1.00 29.07 790 GLN A N 1
ATOM 3632 C CA . GLN A 1 531 ? 213.340 220.474 194.636 1.00 29.07 790 GLN A CA 1
ATOM 3633 C C . GLN A 1 531 ? 212.282 219.433 194.292 1.00 29.07 790 GLN A C 1
ATOM 3634 O O . GLN A 1 531 ? 211.151 219.534 194.770 1.00 29.07 790 GLN A O 1
ATOM 3640 N N . VAL A 1 532 ? 212.605 218.447 193.458 1.00 26.99 791 VAL A N 1
ATOM 3641 C CA . VAL A 1 532 ? 211.623 217.413 193.141 1.00 26.99 791 VAL A CA 1
ATOM 3642 C C . VAL A 1 532 ? 211.350 216.514 194.343 1.00 26.99 791 VAL A C 1
ATOM 3643 O O . VAL A 1 532 ? 210.205 216.091 194.572 1.00 26.99 791 VAL A O 1
ATOM 3647 N N . ALA A 1 533 ? 212.371 216.255 195.162 1.00 27.42 792 ALA A N 1
ATOM 3648 C CA . ALA A 1 533 ? 212.156 215.535 196.411 1.00 27.42 792 ALA A CA 1
ATOM 3649 C C . ALA A 1 533 ? 211.258 216.319 197.355 1.00 27.42 792 ALA A C 1
ATOM 3650 O O . ALA A 1 533 ? 210.348 215.755 197.975 1.00 27.42 792 ALA A O 1
ATOM 3652 N N . VAL A 1 534 ? 211.505 217.621 197.485 1.00 27.93 793 VAL A N 1
ATOM 3653 C CA . VAL A 1 534 ? 210.668 218.457 198.334 1.00 27.93 793 VAL A CA 1
ATOM 3654 C C . VAL A 1 534 ? 209.237 218.464 197.822 1.00 27.93 793 VAL A C 1
ATOM 3655 O O . VAL A 1 534 ? 208.285 218.410 198.604 1.00 27.93 793 VAL A O 1
ATOM 3659 N N . ALA A 1 535 ? 209.061 218.559 196.505 1.00 26.98 794 ALA A N 1
ATOM 3660 C CA . ALA A 1 535 ? 207.717 218.557 195.943 1.00 26.98 794 ALA A CA 1
ATOM 3661 C C . ALA A 1 535 ? 206.972 217.267 196.265 1.00 26.98 794 ALA A C 1
ATOM 3662 O O . ALA A 1 535 ? 205.802 217.305 196.661 1.00 26.98 794 ALA A O 1
ATOM 3664 N N . GLY A 1 536 ? 207.640 216.118 196.152 1.00 26.18 795 GLY A N 1
ATOM 3665 C CA . GLY A 1 536 ? 206.975 214.867 196.495 1.00 26.18 795 GLY A CA 1
ATOM 3666 C C . GLY A 1 536 ? 206.648 214.749 197.974 1.00 26.18 795 GLY A C 1
ATOM 3667 O O . GLY A 1 536 ? 205.529 214.371 198.357 1.00 26.18 795 GLY A O 1
ATOM 3668 N N . LEU A 1 537 ? 207.610 215.098 198.828 1.00 26.31 796 LEU A N 1
ATOM 3669 C CA . LEU A 1 537 ? 207.380 215.031 200.266 1.00 26.31 796 LEU A CA 1
ATOM 3670 C C . LEU A 1 537 ? 206.237 215.946 200.685 1.00 26.31 796 LEU A C 1
ATOM 3671 O O . LEU A 1 537 ? 205.378 215.553 201.483 1.00 26.31 796 LEU A O 1
ATOM 3676 N N . LEU A 1 538 ? 206.224 217.183 200.178 1.00 27.82 797 LEU A N 1
ATOM 3677 C CA . LEU A 1 538 ? 205.144 218.107 200.503 1.00 27.82 797 LEU A CA 1
ATOM 3678 C C . LEU A 1 538 ? 203.804 217.628 199.973 1.00 27.82 797 LEU A C 1
ATOM 3679 O O . LEU A 1 538 ? 202.786 217.766 200.654 1.00 27.82 797 LEU A O 1
ATOM 3684 N N . THR A 1 539 ? 203.773 217.049 198.776 1.00 26.65 798 THR A N 1
ATOM 3685 C CA . THR A 1 539 ? 202.514 216.501 198.290 1.00 26.65 798 THR A CA 1
ATOM 3686 C C . THR A 1 539 ? 201.949 215.486 199.273 1.00 26.65 798 THR A C 1
ATOM 3687 O O . THR A 1 539 ? 200.781 215.577 199.680 1.00 26.65 798 THR A O 1
ATOM 3691 N N . VAL A 1 540 ? 202.805 214.604 199.781 1.00 25.97 799 VAL A N 1
ATOM 3692 C CA . VAL A 1 540 ? 202.315 213.552 200.665 1.00 25.97 799 VAL A CA 1
ATOM 3693 C C . VAL A 1 540 ? 201.900 214.132 202.016 1.00 25.97 799 VAL A C 1
ATOM 3694 O O . VAL A 1 540 ? 200.830 213.809 202.541 1.00 25.97 799 VAL A O 1
ATOM 3698 N N . LEU A 1 541 ? 202.753 214.952 202.627 1.00 27.26 800 LEU A N 1
ATOM 3699 C CA . LEU A 1 541 ? 202.453 215.434 203.974 1.00 27.26 800 LEU A CA 1
ATOM 3700 C C . LEU A 1 541 ? 201.287 216.426 203.997 1.00 27.26 800 LEU A C 1
ATOM 3701 O O . LEU A 1 541 ? 200.488 216.431 204.949 1.00 27.26 800 LEU A O 1
ATOM 3706 N N . VAL A 1 542 ? 201.127 217.242 202.953 1.00 28.20 801 VAL A N 1
ATOM 3707 C CA . VAL A 1 542 ? 199.941 218.084 202.886 1.00 28.20 801 VAL A CA 1
ATOM 3708 C C . VAL A 1 542 ? 198.695 217.240 202.680 1.00 28.20 801 VAL A C 1
ATOM 3709 O O . VAL A 1 542 ? 197.631 217.569 203.210 1.00 28.20 801 VAL A O 1
ATOM 3713 N N . SER A 1 543 ? 198.783 216.141 201.927 1.00 26.56 802 SER A N 1
ATOM 3714 C CA . SER A 1 543 ? 197.628 215.255 201.876 1.00 26.56 802 SER A CA 1
ATOM 3715 C C . SER A 1 543 ? 197.365 214.578 203.218 1.00 26.56 802 SER A C 1
ATOM 3716 O O . SER A 1 543 ? 196.220 214.233 203.521 1.00 26.56 802 SER A O 1
ATOM 3719 N N . PHE A 1 544 ? 198.403 214.374 204.031 1.00 27.36 803 PHE A N 1
ATOM 3720 C CA . PHE A 1 544 ? 198.218 213.836 205.377 1.00 27.36 803 PHE A CA 1
ATOM 3721 C C . PHE A 1 544 ? 197.682 214.853 206.371 1.00 27.36 803 PHE A C 1
ATOM 3722 O O . PHE A 1 544 ? 197.259 214.458 207.461 1.00 27.36 803 PHE A O 1
ATOM 3730 N N . LEU A 1 545 ? 197.669 216.129 206.033 1.00 29.83 804 LEU A N 1
ATOM 3731 C CA . LEU A 1 545 ? 196.891 217.028 206.910 1.00 29.83 804 LEU A CA 1
ATOM 3732 C C . LEU A 1 545 ? 195.375 216.816 206.795 1.00 29.83 804 LEU A C 1
ATOM 3733 O O . LEU A 1 545 ? 194.626 217.617 207.352 1.00 29.83 804 LEU A O 1
ATOM 3738 N N . ASP A 1 546 ? 194.913 215.790 206.089 1.00 29.98 805 ASP A N 1
ATOM 3739 C CA . ASP A 1 546 ? 193.521 215.351 206.053 1.00 29.98 805 ASP A CA 1
ATOM 3740 C C . ASP A 1 546 ? 193.541 213.845 205.799 1.00 29.98 805 ASP A C 1
ATOM 3741 O O . ASP A 1 546 ? 192.920 213.325 204.882 1.00 29.98 805 ASP A O 1
ATOM 3746 N N . VAL A 1 547 ? 194.264 213.125 206.657 1.00 28.83 806 VAL A N 1
ATOM 3747 C CA . VAL A 1 547 ? 194.501 211.698 206.452 1.00 28.83 806 VAL A CA 1
ATOM 3748 C C . VAL A 1 547 ? 193.200 210.910 206.457 1.00 28.83 806 VAL A C 1
ATOM 3749 O O . VAL A 1 547 ? 193.034 209.955 205.690 1.00 28.83 806 VAL A O 1
ATOM 3753 N N . ARG A 1 548 ? 192.261 211.287 207.314 1.00 31.66 807 ARG A N 1
ATOM 3754 C CA . ARG A 1 548 ? 191.036 210.511 207.451 1.00 31.66 807 ARG A CA 1
ATOM 3755 C C . ARG A 1 548 ? 190.198 210.504 206.176 1.00 31.66 807 ARG A C 1
ATOM 3756 O O . ARG A 1 548 ? 189.455 209.546 205.939 1.00 31.66 807 ARG A O 1
ATOM 3764 N N . ASN A 1 549 ? 190.293 211.543 205.345 1.00 31.37 808 ASN A N 1
ATOM 3765 C CA . ASN A 1 549 ? 189.497 211.621 204.123 1.00 31.37 808 ASN A CA 1
ATOM 3766 C C . ASN A 1 549 ? 190.285 211.429 202.835 1.00 31.37 808 ASN A C 1
ATOM 3767 O O . ASN A 1 549 ? 189.724 210.916 201.869 1.00 31.37 808 ASN A O 1
ATOM 3772 N N . ILE A 1 550 ? 191.548 211.841 202.774 1.00 27.93 809 ILE A N 1
ATOM 3773 C CA . ILE A 1 550 ? 192.360 211.606 201.583 1.00 27.93 809 ILE A CA 1
ATOM 3774 C C . ILE A 1 550 ? 193.019 210.231 201.636 1.00 27.93 809 ILE A C 1
ATOM 3775 O O . ILE A 1 550 ? 192.826 209.410 200.736 1.00 27.93 809 ILE A O 1
ATOM 3780 N N . ILE A 1 551 ? 193.787 209.959 202.689 1.00 27.78 810 ILE A N 1
ATOM 3781 C CA . ILE A 1 551 ? 194.605 208.749 202.707 1.00 27.78 810 ILE A CA 1
ATOM 3782 C C . ILE A 1 551 ? 193.761 207.533 203.066 1.00 27.78 810 ILE A C 1
ATOM 3783 O O . ILE A 1 551 ? 193.817 206.499 202.394 1.00 27.78 810 ILE A O 1
ATOM 3788 N N . LEU A 1 552 ? 192.979 207.627 204.133 1.00 28.63 811 LEU A N 1
ATOM 3789 C CA . LEU A 1 552 ? 192.107 206.530 204.517 1.00 28.63 811 LEU A CA 1
ATOM 3790 C C . LEU A 1 552 ? 190.837 206.483 203.680 1.00 28.63 811 LEU A C 1
ATOM 3791 O O . LEU A 1 552 ? 190.102 205.496 203.757 1.00 28.63 811 LEU A O 1
ATOM 3796 N N . GLY A 1 553 ? 190.566 207.521 202.895 1.00 29.83 812 GLY A N 1
ATOM 3797 C CA . GLY A 1 553 ? 189.495 207.503 201.920 1.00 29.83 812 GLY A CA 1
ATOM 3798 C C . GLY A 1 553 ? 189.888 206.890 200.591 1.00 29.83 812 GLY A C 1
ATOM 3799 O O . GLY A 1 553 ? 190.487 205.815 200.548 1.00 29.83 812 GLY A O 1
ATOM 3800 N N . LYS A 1 554 ? 189.523 207.551 199.494 1.00 31.53 813 LYS A N 1
ATOM 3801 C CA . LYS A 1 554 ? 189.691 206.986 198.161 1.00 31.53 813 LYS A CA 1
ATOM 3802 C C . LYS A 1 554 ? 191.065 207.217 197.541 1.00 31.53 813 LYS A C 1
ATOM 3803 O O . LYS A 1 554 ? 191.428 206.490 196.614 1.00 31.53 813 LYS A O 1
ATOM 3809 N N . SER A 1 555 ? 191.837 208.196 198.015 1.00 28.60 814 SER A N 1
ATOM 3810 C CA . SER A 1 555 ? 192.904 208.805 197.226 1.00 28.60 814 SER A CA 1
ATOM 3811 C C . SER A 1 555 ? 194.302 208.439 197.720 1.00 28.60 814 SER A C 1
ATOM 3812 O O . SER A 1 555 ? 195.253 209.194 197.514 1.00 28.60 814 SER A O 1
ATOM 3815 N N . HIS A 1 556 ? 194.445 207.287 198.367 1.00 28.26 815 HIS A N 1
ATOM 3816 C CA . HIS A 1 556 ? 195.746 206.847 198.867 1.00 28.26 815 HIS A CA 1
ATOM 3817 C C . HIS A 1 556 ? 196.808 206.691 197.780 1.00 28.26 815 HIS A C 1
ATOM 3818 O O . HIS A 1 556 ? 197.996 206.617 198.111 1.00 28.26 815 HIS A O 1
ATOM 3825 N N . TYR A 1 557 ? 196.427 206.672 196.503 1.00 26.71 816 TYR A N 1
ATOM 3826 C CA . TYR A 1 557 ? 197.411 206.685 195.426 1.00 26.71 816 TYR A CA 1
ATOM 3827 C C . TYR A 1 557 ? 198.384 207.858 195.499 1.00 26.71 816 TYR A C 1
ATOM 3828 O O . TYR A 1 557 ? 199.494 207.759 194.963 1.00 26.71 816 TYR A O 1
ATOM 3837 N N . VAL A 1 558 ? 198.040 208.941 196.196 1.00 26.36 817 VAL A N 1
ATOM 3838 C CA . VAL A 1 558 ? 198.992 210.038 196.309 1.00 26.36 817 VAL A CA 1
ATOM 3839 C C . VAL A 1 558 ? 200.230 209.643 197.098 1.00 26.36 817 VAL A C 1
ATOM 3840 O O . VAL A 1 558 ? 201.244 210.346 197.031 1.00 26.36 817 VAL A O 1
ATOM 3844 N N . LEU A 1 559 ? 200.190 208.528 197.832 1.00 25.70 818 LEU A N 1
ATOM 3845 C CA . LEU A 1 559 ? 201.405 208.045 198.477 1.00 25.70 818 LEU A CA 1
ATOM 3846 C C . LEU A 1 559 ? 202.524 207.824 197.473 1.00 25.70 818 LEU A C 1
ATOM 3847 O O . LEU A 1 559 ? 203.700 208.022 197.804 1.00 25.70 818 LEU A O 1
ATOM 3852 N N . TYR A 1 560 ? 202.184 207.457 196.235 1.00 24.88 819 TYR A N 1
ATOM 3853 C CA . TYR A 1 560 ? 203.208 207.274 195.213 1.00 24.88 819 TYR A CA 1
ATOM 3854 C C . TYR A 1 560 ? 203.977 208.544 194.879 1.00 24.88 819 TYR A C 1
ATOM 3855 O O . TYR A 1 560 ? 205.014 208.453 194.216 1.00 24.88 819 TYR A O 1
ATOM 3864 N N . GLY A 1 561 ? 203.554 209.711 195.360 1.00 24.41 820 GLY A N 1
ATOM 3865 C CA . GLY A 1 561 ? 204.410 210.875 195.234 1.00 24.41 820 GLY A CA 1
ATOM 3866 C C . GLY A 1 561 ? 205.748 210.728 195.926 1.00 24.41 820 GLY A C 1
ATOM 3867 O O . GLY A 1 561 ? 206.721 211.375 195.520 1.00 24.41 820 GLY A O 1
ATOM 3868 N N . LEU A 1 562 ? 205.850 209.821 196.897 1.00 25.58 821 LEU A N 1
ATOM 3869 C CA . LEU A 1 562 ? 207.145 209.574 197.516 1.00 25.58 821 LEU A CA 1
ATOM 3870 C C . LEU A 1 562 ? 208.178 209.095 196.512 1.00 25.58 821 LEU A C 1
ATOM 3871 O O . LEU A 1 562 ? 209.377 209.238 196.764 1.00 25.58 821 LEU A O 1
ATOM 3876 N N . VAL A 1 563 ? 207.750 208.537 195.379 1.00 25.56 822 VAL A N 1
ATOM 3877 C CA . VAL A 1 563 ? 208.717 208.055 194.400 1.00 25.56 822 VAL A CA 1
ATOM 3878 C C . VAL A 1 563 ? 209.568 209.198 193.870 1.00 25.56 822 VAL A C 1
ATOM 3879 O O . VAL A 1 563 ? 210.712 208.984 193.456 1.00 25.56 822 VAL A O 1
ATOM 3883 N N . ALA A 1 564 ? 209.037 210.423 193.860 1.00 24.63 823 ALA A N 1
ATOM 3884 C CA . ALA A 1 564 ? 209.837 211.554 193.399 1.00 24.63 823 ALA A CA 1
ATOM 3885 C C . ALA A 1 564 ? 211.084 211.793 194.246 1.00 24.63 823 ALA A C 1
ATOM 3886 O O . ALA A 1 564 ? 212.070 212.343 193.746 1.00 24.63 823 ALA A O 1
ATOM 3888 N N . ALA A 1 565 ? 211.074 211.398 195.515 1.00 25.49 824 ALA A N 1
ATOM 3889 C CA . ALA A 1 565 ? 212.223 211.601 196.390 1.00 25.49 824 ALA A CA 1
ATOM 3890 C C . ALA A 1 565 ? 213.167 210.407 196.473 1.00 25.49 824 ALA A C 1
ATOM 3891 O O . ALA A 1 565 ? 214.280 210.561 196.981 1.00 25.49 824 ALA A O 1
ATOM 3893 N N . MET A 1 566 ? 212.762 209.232 196.001 1.00 25.99 825 MET A N 1
ATOM 3894 C CA . MET A 1 566 ? 213.610 208.051 196.096 1.00 25.99 825 MET A CA 1
ATOM 3895 C C . MET A 1 566 ? 214.912 208.230 195.325 1.00 25.99 825 MET A C 1
ATOM 3896 O O . MET A 1 566 ? 214.917 208.662 194.170 1.00 25.99 825 MET A O 1
ATOM 3901 N N . GLN A 1 567 ? 216.017 207.902 195.986 1.00 28.36 826 GLN A N 1
ATOM 3902 C CA . GLN A 1 567 ? 217.354 208.006 195.424 1.00 28.36 826 GLN A CA 1
ATOM 3903 C C . GLN A 1 567 ? 218.193 206.872 195.982 1.00 28.36 826 GLN A C 1
ATOM 3904 O O . GLN A 1 567 ? 217.890 206.342 197.056 1.00 28.36 826 GLN A O 1
ATOM 3910 N N . PRO A 1 568 ? 219.246 206.467 195.277 1.00 28.95 827 PRO A N 1
ATOM 3911 C CA . PRO A 1 568 ? 220.184 205.499 195.849 1.00 28.95 827 PRO A CA 1
ATOM 3912 C C . PRO A 1 568 ? 221.153 206.152 196.824 1.00 28.95 827 PRO A C 1
ATOM 3913 O O . PRO A 1 568 ? 221.548 207.311 196.680 1.00 28.95 827 PRO A O 1
ATOM 3917 N N . ARG A 1 569 ? 221.531 205.376 197.835 1.00 29.02 828 ARG A N 1
ATOM 3918 C CA . ARG A 1 569 ? 222.418 205.815 198.906 1.00 29.02 828 ARG A CA 1
ATOM 3919 C C . ARG A 1 569 ? 223.796 205.163 198.836 1.00 29.02 828 ARG A C 1
ATOM 3920 O O . ARG A 1 569 ? 224.520 205.145 199.833 1.00 29.02 828 ARG A O 1
ATOM 3928 N N . MET A 1 570 ? 224.179 204.647 197.671 1.00 32.31 829 MET A N 1
ATOM 3929 C CA . MET A 1 570 ? 225.436 203.937 197.486 1.00 32.31 829 MET A CA 1
ATOM 3930 C C . MET A 1 570 ? 226.499 204.837 196.875 1.00 32.31 829 MET A C 1
ATOM 3931 O O . MET A 1 570 ? 226.205 205.653 195.999 1.00 32.31 829 MET A O 1
ATOM 3936 N N . LEU A 1 571 ? 227.736 204.684 197.345 1.00 34.21 830 LEU A N 1
ATOM 3937 C CA . LEU A 1 571 ? 228.901 205.244 196.673 1.00 34.21 830 LEU A CA 1
ATOM 3938 C C . LEU A 1 571 ? 229.409 204.254 195.632 1.00 34.21 830 LEU A C 1
ATOM 3939 O O . LEU A 1 571 ? 229.515 203.054 195.897 1.00 34.21 830 LEU A O 1
ATOM 3944 N N . VAL A 1 572 ? 229.749 204.770 194.454 1.00 34.91 831 VAL A N 1
ATOM 3945 C CA . VAL A 1 572 ? 230.276 203.969 193.354 1.00 34.91 831 VAL A CA 1
ATOM 3946 C C . VAL A 1 572 ? 231.392 204.759 192.691 1.00 34.91 831 VAL A C 1
ATOM 3947 O O . VAL A 1 572 ? 231.256 205.963 192.458 1.00 34.91 831 VAL A O 1
ATOM 3951 N N . THR A 1 573 ? 232.490 204.081 192.374 1.00 36.28 832 THR A N 1
ATOM 3952 C CA . THR A 1 573 ? 233.629 204.710 191.725 1.00 36.28 832 THR A CA 1
ATOM 3953 C C . THR A 1 573 ? 233.897 204.074 190.369 1.00 36.28 832 THR A C 1
ATOM 3954 O O . THR A 1 573 ? 233.713 202.868 190.188 1.00 36.28 832 THR A O 1
ATOM 3958 N N . PHE A 1 574 ? 234.325 204.906 189.421 1.00 38.33 833 PHE A N 1
ATOM 3959 C CA . PHE A 1 574 ? 234.647 204.489 188.064 1.00 38.33 833 PHE A CA 1
ATOM 3960 C C . PHE A 1 574 ? 236.060 204.928 187.710 1.00 38.33 833 PHE A C 1
ATOM 3961 O O . PHE A 1 574 ? 236.611 205.854 188.307 1.00 38.33 833 PHE A O 1
ATOM 3969 N N . ASP A 1 575 ? 236.647 204.246 186.731 1.00 41.52 834 ASP A N 1
ATOM 3970 C CA . ASP A 1 575 ? 237.760 204.811 185.983 1.00 41.52 834 ASP A CA 1
ATOM 3971 C C . ASP A 1 575 ? 237.241 205.858 184.999 1.00 41.52 834 ASP A C 1
ATOM 3972 O O . ASP A 1 575 ? 236.040 206.109 184.892 1.00 41.52 834 ASP A O 1
ATOM 3977 N N . GLU A 1 576 ? 238.161 206.476 184.262 1.00 43.24 835 GLU A N 1
ATOM 3978 C CA . GLU A 1 576 ? 237.794 207.497 183.287 1.00 43.24 835 GLU A CA 1
ATOM 3979 C C . GLU A 1 576 ? 237.000 206.946 182.108 1.00 43.24 835 GLU A C 1
ATOM 3980 O O . GLU A 1 576 ? 236.588 207.729 181.247 1.00 43.24 835 GLU A O 1
ATOM 3986 N N . GLU A 1 577 ? 236.781 205.635 182.040 1.00 44.96 836 GLU A N 1
ATOM 3987 C CA . GLU A 1 577 ? 235.953 205.022 181.010 1.00 44.96 836 GLU A CA 1
ATOM 3988 C C . GLU A 1 577 ? 234.601 204.572 181.554 1.00 44.96 836 GLU A C 1
ATOM 3989 O O . GLU A 1 577 ? 233.879 203.844 180.867 1.00 44.96 836 GLU A O 1
ATOM 3995 N N . LEU A 1 578 ? 234.246 204.984 182.772 1.00 41.86 837 LEU A N 1
ATOM 3996 C CA . LEU A 1 578 ? 232.986 204.595 183.408 1.00 41.86 837 LEU A CA 1
ATOM 3997 C C . LEU A 1 578 ? 232.881 203.085 183.607 1.00 41.86 837 LEU A C 1
ATOM 3998 O O . LEU A 1 578 ? 231.807 202.498 183.470 1.00 41.86 837 LEU A O 1
ATOM 4003 N N . ARG A 1 579 ? 234.000 202.449 183.950 1.00 42.34 838 ARG A N 1
ATOM 4004 C CA . ARG A 1 579 ? 234.014 201.015 184.202 1.00 42.34 838 ARG A CA 1
ATOM 4005 C C . ARG A 1 579 ? 234.187 200.764 185.691 1.00 42.34 838 ARG A C 1
ATOM 4006 O O . ARG A 1 579 ? 235.090 201.345 186.304 1.00 42.34 838 ARG A O 1
ATOM 4014 N N . PRO A 1 580 ? 233.345 199.931 186.309 1.00 41.33 839 PRO A N 1
ATOM 4015 C CA . PRO A 1 580 ? 233.468 199.674 187.752 1.00 41.33 839 PRO A CA 1
ATOM 4016 C C . PRO A 1 580 ? 234.893 199.459 188.240 1.00 41.33 839 PRO A C 1
ATOM 4017 O O . PRO A 1 580 ? 235.525 198.461 187.885 1.00 41.33 839 PRO A O 1
ATOM 4021 N N . LEU A 1 581 ? 235.399 200.376 189.060 1.00 38.34 840 LEU A N 1
ATOM 4022 C CA . LEU A 1 581 ? 236.768 200.313 189.569 1.00 38.34 840 LEU A CA 1
ATOM 4023 C C . LEU A 1 581 ? 236.733 200.208 191.088 1.00 38.34 840 LEU A C 1
ATOM 4024 O O . LEU A 1 581 ? 236.588 201.232 191.780 1.00 38.34 840 LEU A O 1
ATOM 4029 N N . PRO A 1 582 ? 236.863 199.010 191.653 1.00 38.00 841 PRO A N 1
ATOM 4030 C CA . PRO A 1 582 ? 236.924 198.870 193.115 1.00 38.00 841 PRO A CA 1
ATOM 4031 C C . PRO A 1 582 ? 238.117 199.587 193.735 1.00 38.00 841 PRO A C 1
ATOM 4032 O O . PRO A 1 582 ? 239.252 199.452 193.277 1.00 38.00 841 PRO A O 1
ATOM 4036 N N . VAL A 1 583 ? 237.846 200.365 194.785 1.00 36.47 842 VAL A N 1
ATOM 4037 C CA . VAL A 1 583 ? 238.873 200.976 195.623 1.00 36.47 842 VAL A CA 1
ATOM 4038 C C . VAL A 1 583 ? 238.440 200.844 197.078 1.00 36.47 842 VAL A C 1
ATOM 4039 O O . VAL A 1 583 ? 237.307 200.470 197.378 1.00 36.47 842 VAL A O 1
ATOM 4043 N N . SER A 1 584 ? 239.361 201.149 197.988 1.00 36.34 843 SER A N 1
ATOM 4044 C CA . SER A 1 584 ? 239.109 201.046 199.419 1.00 36.34 843 SER A CA 1
ATOM 4045 C C . SER A 1 584 ? 238.931 202.428 200.036 1.00 36.34 843 SER A C 1
ATOM 4046 O O . SER A 1 584 ? 239.678 203.361 199.730 1.00 36.34 843 SER A O 1
ATOM 4049 N N . VAL A 1 585 ? 237.929 202.543 200.907 1.00 35.14 844 VAL A N 1
ATOM 4050 C CA . VAL A 1 585 ? 237.513 203.797 201.518 1.00 35.14 844 VAL A CA 1
ATOM 4051 C C . VAL A 1 585 ? 237.426 203.631 203.028 1.00 35.14 844 VAL A C 1
ATOM 4052 O O . VAL A 1 585 ? 237.222 202.528 203.547 1.00 35.14 844 VAL A O 1
ATOM 4056 N N . ARG A 1 586 ? 237.588 204.751 203.730 1.00 37.80 845 ARG A N 1
ATOM 4057 C CA . ARG A 1 586 ? 237.492 204.864 205.181 1.00 37.80 845 ARG A CA 1
ATOM 4058 C C . ARG A 1 586 ? 236.262 205.727 205.456 1.00 37.80 845 ARG A C 1
ATOM 4059 O O . ARG A 1 586 ? 236.302 206.951 205.310 1.00 37.80 845 ARG A O 1
ATOM 4067 N N . VAL A 1 587 ? 235.133 205.064 205.677 1.00 35.94 846 VAL A N 1
ATOM 4068 C CA . VAL A 1 587 ? 233.854 205.728 205.899 1.00 35.94 846 VAL A CA 1
ATOM 4069 C C . VAL A 1 587 ? 233.694 206.030 207.387 1.00 35.94 846 VAL A C 1
ATOM 4070 O O . VAL A 1 587 ? 233.475 205.120 208.190 1.00 35.94 846 VAL A O 1
ATOM 4074 N N . GLY A 1 588 ? 233.783 207.308 207.754 1.00 38.77 847 GLY A N 1
ATOM 4075 C CA . GLY A 1 588 ? 233.506 207.746 209.109 1.00 38.77 847 GLY A CA 1
ATOM 4076 C C . GLY A 1 588 ? 232.265 208.619 209.193 1.00 38.77 847 GLY A C 1
ATOM 4077 O O . GLY A 1 588 ? 231.390 208.555 208.323 1.00 38.77 847 GLY A O 1
ATOM 4078 N N . GLN A 1 589 ? 232.199 209.476 210.213 1.00 40.73 848 GLN A N 1
ATOM 4079 C CA . GLN A 1 589 ? 231.091 210.407 210.388 1.00 40.73 848 GLN A CA 1
ATOM 4080 C C . GLN A 1 589 ? 231.531 211.858 210.245 1.00 40.73 848 GLN A C 1
ATOM 4081 O O . GLN A 1 589 ? 230.980 212.598 209.424 1.00 40.73 848 GLN A O 1
ATOM 4087 N N . ALA A 1 590 ? 232.514 212.286 211.029 1.00 42.47 849 ALA A N 1
ATOM 4088 C CA . ALA A 1 590 ? 232.982 213.667 210.998 1.00 42.47 849 ALA A CA 1
ATOM 4089 C C . ALA A 1 590 ? 231.834 214.631 211.263 1.00 42.47 849 ALA A C 1
ATOM 4090 O O . ALA A 1 590 ? 231.937 215.823 210.977 1.00 42.47 849 ALA A O 1
ATOM 4092 N N . PHE A 1 606 ? 235.592 204.576 212.758 1.00 41.15 865 PHE A N 1
ATOM 4093 C CA . PHE A 1 606 ? 235.484 204.302 211.330 1.00 41.15 865 PHE A CA 1
ATOM 4094 C C . PHE A 1 606 ? 236.052 202.938 210.945 1.00 41.15 865 PHE A C 1
ATOM 4095 O O . PHE A 1 606 ? 237.063 202.495 211.488 1.00 41.15 865 PHE A O 1
ATOM 4103 N N . GLN A 1 607 ? 235.388 202.278 210.004 1.00 38.48 866 GLN A N 1
ATOM 4104 C CA . GLN A 1 607 ? 235.811 200.996 209.469 1.00 38.48 866 GLN A CA 1
ATOM 4105 C C . GLN A 1 607 ? 236.369 201.189 208.062 1.00 38.48 866 GLN A C 1
ATOM 4106 O O . GLN A 1 607 ? 236.398 202.299 207.526 1.00 38.48 866 GLN A O 1
ATOM 4112 N N . THR A 1 608 ? 236.824 200.090 207.466 1.00 36.28 867 THR A N 1
ATOM 4113 C CA . THR A 1 608 ? 237.415 200.093 206.135 1.00 36.28 867 THR A CA 1
ATOM 4114 C C . THR A 1 608 ? 236.542 199.250 205.224 1.00 36.28 867 THR A C 1
ATOM 4115 O O . THR A 1 608 ? 236.158 198.136 205.593 1.00 36.28 867 THR A O 1
ATOM 4119 N N . HIS A 1 609 ? 236.237 199.769 204.038 1.00 33.51 868 HIS A N 1
ATOM 4120 C CA . HIS A 1 609 ? 235.326 199.086 203.133 1.00 33.51 868 HIS A CA 1
ATOM 4121 C C . HIS A 1 609 ? 235.824 199.207 201.704 1.00 33.51 868 HIS A C 1
ATOM 4122 O O . HIS A 1 609 ? 236.656 200.052 201.386 1.00 33.51 868 HIS A O 1
ATOM 4129 N N . THR A 1 610 ? 235.348 198.302 200.856 1.00 34.64 869 THR A N 1
ATOM 4130 C CA . THR A 1 610 ? 235.690 198.287 199.441 1.00 34.64 869 THR A CA 1
ATOM 4131 C C . THR A 1 610 ? 234.473 198.748 198.651 1.00 34.64 869 THR A C 1
ATOM 4132 O O . THR A 1 610 ? 233.384 198.186 198.800 1.00 34.64 869 THR A O 1
ATOM 4136 N N . THR A 1 611 ? 234.662 199.749 197.803 1.00 34.97 870 THR A N 1
ATOM 4137 C CA . THR A 1 611 ? 233.551 200.297 197.044 1.00 34.97 870 THR A CA 1
ATOM 4138 C C . THR A 1 611 ? 232.969 199.220 196.130 1.00 34.97 870 THR A C 1
ATOM 4139 O O . THR A 1 611 ? 233.722 198.467 195.506 1.00 34.97 870 THR A O 1
ATOM 4143 N N . PRO A 1 612 ? 231.635 199.105 196.030 1.00 33.52 871 PRO A N 1
ATOM 4144 C CA . PRO A 1 612 ? 230.545 200.025 196.375 1.00 33.52 871 PRO A CA 1
ATOM 4145 C C . PRO A 1 612 ? 230.076 199.922 197.822 1.00 33.52 871 PRO A C 1
ATOM 4146 O O . PRO A 1 612 ? 229.748 198.834 198.286 1.00 33.52 871 PRO A O 1
ATOM 4150 N N . VAL A 1 613 ? 230.030 201.056 198.517 1.00 32.87 872 VAL A N 1
ATOM 4151 C CA . VAL A 1 613 ? 229.665 201.114 199.926 1.00 32.87 872 VAL A CA 1
ATOM 4152 C C . VAL A 1 613 ? 228.406 201.953 200.093 1.00 32.87 872 VAL A C 1
ATOM 4153 O O . VAL A 1 613 ? 228.279 203.022 199.490 1.00 32.87 872 VAL A O 1
ATOM 4157 N N . LEU A 1 614 ? 227.468 201.453 200.895 1.00 31.40 873 LEU A N 1
ATOM 4158 C CA . LEU A 1 614 ? 226.287 202.221 201.276 1.00 31.40 873 LEU A CA 1
ATOM 4159 C C . LEU A 1 614 ? 226.659 203.221 202.362 1.00 31.40 873 LEU A C 1
ATOM 4160 O O . LEU A 1 614 ? 227.158 202.831 203.421 1.00 31.40 873 LEU A O 1
ATOM 4165 N N . LEU A 1 615 ? 226.419 204.504 202.106 1.00 32.64 874 LEU A N 1
ATOM 4166 C CA . LEU A 1 615 ? 226.532 205.525 203.136 1.00 32.64 874 LEU A CA 1
ATOM 4167 C C . LEU A 1 615 ? 225.192 205.726 203.836 1.00 32.64 874 LEU A C 1
ATOM 4168 O O . LEU A 1 615 ? 224.128 205.584 203.233 1.00 32.64 874 LEU A O 1
ATOM 4173 N N . ALA A 1 616 ? 225.259 206.055 205.124 1.00 33.84 875 ALA A N 1
ATOM 4174 C CA . ALA A 1 616 ? 224.103 206.454 205.913 1.00 33.84 875 ALA A CA 1
ATOM 4175 C C . ALA A 1 616 ? 224.019 207.974 206.001 1.00 33.84 875 ALA A C 1
ATOM 4176 O O . ALA A 1 616 ? 224.813 208.707 205.410 1.00 33.84 875 ALA A O 1
ATOM 4178 N N . HIS A 1 617 ? 223.033 208.449 206.761 1.00 32.77 876 HIS A N 1
ATOM 4179 C CA . HIS A 1 617 ? 222.576 209.825 206.610 1.00 32.77 876 HIS A CA 1
ATOM 4180 C C . HIS A 1 617 ? 223.703 210.839 206.774 1.00 32.77 876 HIS A C 1
ATOM 4181 O O . HIS A 1 617 ? 223.789 211.800 205.999 1.00 32.77 876 HIS A O 1
ATOM 4188 N N . GLY A 1 618 ? 224.568 210.659 207.767 1.00 33.95 877 GLY A N 1
ATOM 4189 C CA . GLY A 1 618 ? 225.582 211.665 208.031 1.00 33.95 877 GLY A CA 1
ATOM 4190 C C . GLY A 1 618 ? 227.028 211.220 207.963 1.00 33.95 877 GLY A C 1
ATOM 4191 O O . GLY A 1 618 ? 227.847 211.696 208.752 1.00 33.95 877 GLY A O 1
ATOM 4192 N N . GLU A 1 619 ? 227.374 210.333 207.036 1.00 37.10 878 GLU A N 1
ATOM 4193 C CA . GLU A 1 619 ? 228.703 209.744 207.000 1.00 37.10 878 GLU A CA 1
ATOM 4194 C C . GLU A 1 619 ? 229.532 210.315 205.857 1.00 37.10 878 GLU A C 1
ATOM 4195 O O . GLU A 1 619 ? 229.011 210.645 204.789 1.00 37.10 878 GLU A O 1
ATOM 4201 N N . ARG A 1 620 ? 230.834 210.432 206.104 1.00 39.29 879 ARG A N 1
ATOM 4202 C CA . ARG A 1 620 ? 231.799 210.911 205.122 1.00 39.29 879 ARG A CA 1
ATOM 4203 C C . ARG A 1 620 ? 232.783 209.798 204.795 1.00 39.29 879 ARG A C 1
ATOM 4204 O O . ARG A 1 620 ? 233.397 209.233 205.700 1.00 39.29 879 ARG A O 1
ATOM 4212 N N . ALA A 1 621 ? 232.950 209.495 203.511 1.00 36.36 880 ALA A N 1
ATOM 4213 C CA . ALA A 1 621 ? 233.986 208.577 203.051 1.00 36.36 880 ALA A CA 1
ATOM 4214 C C . ALA A 1 621 ? 235.223 209.340 202.601 1.00 36.36 880 ALA A C 1
ATOM 4215 O O . ALA A 1 621 ? 235.113 210.388 201.960 1.00 36.36 880 ALA A O 1
ATOM 4217 N N . GLU A 1 622 ? 236.404 208.823 202.951 1.00 38.41 881 GLU A N 1
ATOM 4218 C CA . GLU A 1 622 ? 237.663 209.339 202.416 1.00 38.41 881 GLU A CA 1
ATOM 4219 C C . GLU A 1 622 ? 238.520 208.189 201.901 1.00 38.41 881 GLU A C 1
ATOM 4220 O O . GLU A 1 622 ? 238.626 207.153 202.559 1.00 38.41 881 GLU A O 1
ATOM 4226 N N . LEU A 1 623 ? 239.101 208.355 200.711 1.00 36.99 882 LEU A N 1
ATOM 4227 C CA . LEU A 1 623 ? 239.901 207.292 200.107 1.00 36.99 882 LEU A CA 1
ATOM 4228 C C . LEU A 1 623 ? 241.031 206.858 201.036 1.00 36.99 882 LEU A C 1
ATOM 4229 O O . LEU A 1 623 ? 241.762 207.690 201.578 1.00 36.99 882 LEU A O 1
ATOM 4234 N N . ALA A 1 624 ? 241.166 205.539 201.218 1.00 37.35 883 ALA A N 1
ATOM 4235 C CA . ALA A 1 624 ? 242.173 205.001 202.130 1.00 37.35 883 ALA A CA 1
ATOM 4236 C C . ALA A 1 624 ? 243.599 205.261 201.654 1.00 37.35 883 ALA A C 1
ATOM 4237 O O . ALA A 1 624 ? 244.461 205.641 202.454 1.00 37.35 883 ALA A O 1
ATOM 4239 N N . THR A 1 625 ? 243.876 205.062 200.370 1.00 38.92 884 THR A N 1
ATOM 4240 C CA . THR A 1 625 ? 245.232 205.167 199.850 1.00 38.92 884 THR A CA 1
ATOM 4241 C C . THR A 1 625 ? 245.329 206.285 198.821 1.00 38.92 884 THR A C 1
ATOM 4242 O O . THR A 1 625 ? 244.327 206.741 198.262 1.00 38.92 884 THR A O 1
ATOM 4246 N N . GLU A 1 626 ? 246.562 206.723 198.582 1.00 40.07 885 GLU A N 1
ATOM 4247 C CA . GLU A 1 626 ? 246.862 207.802 197.653 1.00 40.07 885 GLU A CA 1
ATOM 4248 C C . GLU A 1 626 ? 247.044 207.337 196.212 1.00 40.07 885 GLU A C 1
ATOM 4249 O O . GLU A 1 626 ? 247.472 208.132 195.374 1.00 40.07 885 GLU A O 1
ATOM 4255 N N . GLU A 1 627 ? 246.722 206.085 195.895 1.00 38.82 886 GLU A N 1
ATOM 4256 C CA . GLU A 1 627 ? 246.904 205.620 194.525 1.00 38.82 886 GLU A CA 1
ATOM 4257 C C . GLU A 1 627 ? 246.050 206.420 193.550 1.00 38.82 886 GLU A C 1
ATOM 4258 O O . GLU A 1 627 ? 246.501 206.756 192.451 1.00 38.82 886 GLU A O 1
ATOM 4264 N N . PHE A 1 628 ? 244.814 206.725 193.927 1.00 38.18 887 PHE A N 1
ATOM 4265 C CA . PHE A 1 628 ? 243.849 207.378 193.058 1.00 38.18 887 PHE A CA 1
ATOM 4266 C C . PHE A 1 628 ? 243.500 208.761 193.589 1.00 38.18 887 PHE A C 1
ATOM 4267 O O . PHE A 1 628 ? 243.623 209.039 194.784 1.00 38.18 887 PHE A O 1
ATOM 4275 N N . LEU A 1 629 ? 243.066 209.633 192.676 1.00 38.64 888 LEU A N 1
ATOM 4276 C CA . LEU A 1 629 ? 242.622 210.977 193.017 1.00 38.64 888 LEU A CA 1
ATOM 4277 C C . LEU A 1 629 ? 241.226 211.204 192.447 1.00 38.64 888 LEU A C 1
ATOM 4278 O O . LEU A 1 629 ? 241.003 210.964 191.250 1.00 38.64 888 LEU A O 1
ATOM 4283 N N . PRO A 1 630 ? 240.268 211.662 193.248 1.00 38.94 889 PRO A N 1
ATOM 4284 C CA . PRO A 1 630 ? 238.913 211.863 192.733 1.00 38.94 889 PRO A CA 1
ATOM 4285 C C . PRO A 1 630 ? 238.759 213.197 192.021 1.00 38.94 889 PRO A C 1
ATOM 4286 O O . PRO A 1 630 ? 239.369 214.202 192.391 1.00 38.94 889 PRO A O 1
ATOM 4290 N N . VAL A 1 631 ? 237.929 213.194 190.976 1.00 40.84 890 VAL A N 1
ATOM 4291 C CA . VAL A 1 631 ? 237.687 214.423 190.226 1.00 40.84 890 VAL A CA 1
ATOM 4292 C C . VAL A 1 631 ? 236.791 215.375 191.013 1.00 40.84 890 VAL A C 1
ATOM 4293 O O . VAL A 1 631 ? 236.967 216.597 190.957 1.00 40.84 890 VAL A O 1
ATOM 4297 N N . THR A 1 632 ? 235.817 214.839 191.756 1.00 41.06 891 THR A N 1
ATOM 4298 C CA . THR A 1 632 ? 235.029 215.665 192.666 1.00 41.06 891 THR A CA 1
ATOM 4299 C C . THR A 1 632 ? 235.534 215.544 194.102 1.00 41.06 891 THR A C 1
ATOM 4300 O O . THR A 1 632 ? 235.893 214.450 194.542 1.00 41.06 891 THR A O 1
ATOM 4304 N N . PRO A 1 633 ? 235.582 216.643 194.861 1.00 41.21 892 PRO A N 1
ATOM 4305 C CA . PRO A 1 633 ? 235.958 216.545 196.282 1.00 41.21 892 PRO A CA 1
ATOM 4306 C C . PRO A 1 633 ? 234.997 215.750 197.162 1.00 41.21 892 PRO A C 1
ATOM 4307 O O . PRO A 1 633 ? 235.389 215.368 198.270 1.00 41.21 892 PRO A O 1
ATOM 4311 N N . ILE A 1 634 ? 233.769 215.482 196.726 1.00 40.75 893 ILE A N 1
ATOM 4312 C CA . ILE A 1 634 ? 232.771 214.811 197.555 1.00 40.75 893 ILE A CA 1
ATOM 4313 C C . ILE A 1 634 ? 232.614 213.389 197.040 1.00 40.75 893 ILE A C 1
ATOM 4314 O O . ILE A 1 634 ? 232.233 213.179 195.884 1.00 40.75 893 ILE A O 1
ATOM 4319 N N . LEU A 1 635 ? 232.868 212.413 197.910 1.00 37.49 894 LEU A N 1
ATOM 4320 C CA . LEU A 1 635 ? 232.745 211.000 197.552 1.00 37.49 894 LEU A CA 1
ATOM 4321 C C . LEU A 1 635 ? 231.353 210.476 197.898 1.00 37.49 894 LEU A C 1
ATOM 4322 O O . LEU A 1 635 ? 231.161 209.628 198.769 1.00 37.49 894 LEU A O 1
ATOM 4327 N N . GLU A 1 636 ? 230.366 211.029 197.203 1.00 38.50 895 GLU A N 1
ATOM 4328 C CA . GLU A 1 636 ? 228.975 210.627 197.354 1.00 38.50 895 GLU A CA 1
ATOM 4329 C C . GLU A 1 636 ? 228.407 210.320 195.974 1.00 38.50 895 GLU A C 1
ATOM 4330 O O . GLU A 1 636 ? 228.635 211.076 195.026 1.00 38.50 895 GLU A O 1
ATOM 4336 N N . GLY A 1 637 ? 227.693 209.210 195.858 1.00 35.33 896 GLY A N 1
ATOM 4337 C CA . GLY A 1 637 ? 227.130 208.812 194.570 1.00 35.33 896 GLY A CA 1
ATOM 4338 C C . GLY A 1 637 ? 228.154 208.233 193.623 1.00 35.33 896 GLY A C 1
ATOM 4339 O O . GLY A 1 637 ? 228.853 207.280 193.962 1.00 35.33 896 GLY A O 1
ATOM 4340 N N . PHE A 1 638 ? 228.234 208.790 192.415 1.00 36.04 897 PHE A N 1
ATOM 4341 C CA . PHE A 1 638 ? 229.153 208.322 191.384 1.00 36.04 897 PHE A CA 1
ATOM 4342 C C . PHE A 1 638 ? 230.353 209.255 191.305 1.00 36.04 897 PHE A C 1
ATOM 4343 O O . PHE A 1 638 ? 230.193 210.464 191.107 1.00 36.04 897 PHE A O 1
ATOM 4351 N N . VAL A 1 639 ? 231.551 208.689 191.450 1.00 37.79 898 VAL A N 1
ATOM 4352 C CA . VAL A 1 639 ? 232.798 209.446 191.425 1.00 37.79 898 VAL A CA 1
ATOM 4353 C C . VAL A 1 639 ? 233.745 208.823 190.408 1.00 37.79 898 VAL A C 1
ATOM 4354 O O . VAL A 1 639 ? 233.927 207.603 190.392 1.00 37.79 898 VAL A O 1
ATOM 4358 N N . ILE A 1 640 ? 234.337 209.656 189.561 1.00 39.49 899 ILE A N 1
ATOM 4359 C CA . ILE A 1 640 ? 235.355 209.220 188.610 1.00 39.49 899 ILE A CA 1
ATOM 4360 C C . ILE A 1 640 ? 236.729 209.388 189.245 1.00 39.49 899 ILE A C 1
ATOM 4361 O O . ILE A 1 640 ? 237.031 210.435 189.826 1.00 39.49 899 ILE A O 1
ATOM 4366 N N . LEU A 1 641 ? 237.565 208.361 189.128 1.00 38.53 900 LEU A N 1
ATOM 4367 C CA . LEU A 1 641 ? 238.873 208.317 189.768 1.00 38.53 900 LEU A CA 1
ATOM 4368 C C . LEU A 1 641 ? 239.969 208.296 188.713 1.00 38.53 900 LEU A C 1
ATOM 4369 O O . LEU A 1 641 ? 239.925 207.482 187.787 1.00 38.53 900 LEU A O 1
ATOM 4374 N N . ARG A 1 642 ? 240.936 209.197 188.840 1.00 41.05 901 ARG A N 1
ATOM 4375 C CA . ARG A 1 642 ? 242.084 209.223 187.947 1.00 41.05 901 ARG A CA 1
ATOM 4376 C C . ARG A 1 642 ? 243.223 208.392 188.531 1.00 41.05 901 ARG A C 1
ATOM 4377 O O . ARG A 1 642 ? 243.156 207.893 189.655 1.00 41.05 901 ARG A O 1
ATOM 4385 N N . LYS A 1 643 ? 244.281 208.243 187.741 1.00 41.29 902 LYS A N 1
ATOM 4386 C CA . LYS A 1 643 ? 245.463 207.509 188.162 1.00 41.29 902 LYS A CA 1
ATOM 4387 C C . LYS A 1 643 ? 246.381 208.423 188.971 1.00 41.29 902 LYS A C 1
ATOM 4388 O O . LYS A 1 643 ? 246.080 209.591 189.221 1.00 41.29 902 LYS A O 1
ATOM 4394 N N . ASN A 1 644 ? 247.513 207.876 189.399 1.00 43.71 903 ASN A N 1
ATOM 4395 C CA . ASN A 1 644 ? 248.516 208.625 190.151 1.00 43.71 903 ASN A CA 1
ATOM 4396 C C . ASN A 1 644 ? 248.807 209.996 189.550 1.00 43.71 903 ASN A C 1
ATOM 4397 O O . ASN A 1 644 ? 249.723 210.693 189.988 1.00 43.71 903 ASN A O 1
ATOM 4402 N N . SER B 2 1 ? 202.423 207.029 227.935 1.00 45.67 1 SER C N 1
ATOM 4403 C CA . SER B 2 1 ? 201.142 206.299 227.727 1.00 45.67 1 SER C CA 1
ATOM 4404 C C . SER B 2 1 ? 200.507 205.956 229.072 1.00 45.67 1 SER C C 1
ATOM 4405 O O . SER B 2 1 ? 199.846 206.793 229.684 1.00 45.67 1 SER C O 1
ATOM 4408 N N . ASP B 2 2 ? 200.696 204.713 229.521 1.00 51.55 2 ASP C N 1
ATOM 4409 C CA . ASP B 2 2 ? 200.246 204.322 230.853 1.00 51.55 2 ASP C CA 1
ATOM 4410 C C . ASP B 2 2 ? 201.122 204.928 231.946 1.00 51.55 2 ASP C C 1
ATOM 4411 O O . ASP B 2 2 ? 200.613 205.539 232.892 1.00 51.55 2 ASP C O 1
ATOM 4416 N N . ILE B 2 3 ? 202.438 204.779 231.828 1.00 47.44 3 ILE C N 1
ATOM 4417 C CA . ILE B 2 3 ? 203.372 205.275 232.839 1.00 47.44 3 ILE C CA 1
ATOM 4418 C C . ILE B 2 3 ? 202.923 204.814 234.218 1.00 47.44 3 ILE C C 1
ATOM 4419 O O . ILE B 2 3 ? 202.380 205.596 234.996 1.00 47.44 3 ILE C O 1
ATOM 4424 N N . SER B 2 27 ? 208.676 204.472 234.960 1.00 50.03 27 SER C N 1
ATOM 4425 C CA . SER B 2 27 ? 208.565 203.703 233.727 1.00 50.03 27 SER C CA 1
ATOM 4426 C C . SER B 2 27 ? 208.518 204.635 232.524 1.00 50.03 27 SER C C 1
ATOM 4427 O O . SER B 2 27 ? 207.998 205.745 232.606 1.00 50.03 27 SER C O 1
ATOM 4430 N N . GLN B 2 28 ? 209.067 204.181 231.406 1.00 47.57 28 GLN C N 1
ATOM 4431 C CA . GLN B 2 28 ? 209.193 205.030 230.215 1.00 47.57 28 GLN C CA 1
ATOM 4432 C C . GLN B 2 28 ? 210.033 206.243 230.623 1.00 47.57 28 GLN C C 1
ATOM 4433 O O . GLN B 2 28 ? 210.959 206.106 231.435 1.00 47.57 28 GLN C O 1
ATOM 4439 N N . SER B 2 29 ? 209.741 207.427 230.095 1.00 41.73 29 SER C N 1
ATOM 4440 C CA . SER B 2 29 ? 210.580 208.587 230.330 1.00 41.73 29 SER C CA 1
ATOM 4441 C C . SER B 2 29 ? 209.733 209.846 230.394 1.00 41.73 29 SER C C 1
ATOM 4442 O O . SER B 2 29 ? 208.766 209.998 229.645 1.00 41.73 29 SER C O 1
ATOM 4445 N N . VAL B 2 30 ? 210.104 210.738 231.304 1.00 42.61 30 VAL C N 1
ATOM 4446 C CA . VAL B 2 30 ? 209.503 212.056 231.437 1.00 42.61 30 VAL C CA 1
ATOM 4447 C C . VAL B 2 30 ? 210.658 213.045 231.418 1.00 42.61 30 VAL C C 1
ATOM 4448 O O . VAL B 2 30 ? 211.630 212.879 232.163 1.00 42.61 30 VAL C O 1
ATOM 4452 N N . SER B 2 31 ? 210.570 214.058 230.563 1.00 41.67 31 SER C N 1
ATOM 4453 C CA . SER B 2 31 ? 211.660 215.022 230.441 1.00 41.67 31 SER C CA 1
ATOM 4454 C C . SER B 2 31 ? 211.561 216.041 231.572 1.00 41.67 31 SER C C 1
ATOM 4455 O O . SER B 2 31 ? 211.050 217.154 231.421 1.00 41.67 31 SER C O 1
ATOM 4458 N N . SER B 2 32 ? 212.067 215.639 232.734 1.00 44.07 32 SER C N 1
ATOM 4459 C CA . SER B 2 32 ? 212.093 216.475 233.927 1.00 44.07 32 SER C CA 1
ATOM 4460 C C . SER B 2 32 ? 210.713 216.977 234.323 1.00 44.07 32 SER C C 1
ATOM 4461 O O . SER B 2 32 ? 210.600 217.987 235.022 1.00 44.07 32 SER C O 1
ATOM 4464 N N . ALA B 2 33 ? 209.650 216.291 233.910 1.00 43.14 33 ALA C N 1
ATOM 4465 C CA . ALA B 2 33 ? 208.297 216.703 234.278 1.00 43.14 33 ALA C CA 1
ATOM 4466 C C . ALA B 2 33 ? 207.845 215.945 235.523 1.00 43.14 33 ALA C C 1
ATOM 4467 O O . ALA B 2 33 ? 206.931 215.120 235.498 1.00 43.14 33 ALA C O 1
ATOM 4469 N N . VAL B 2 34 ? 208.499 216.263 236.635 1.00 46.18 34 VAL C N 1
ATOM 4470 C CA . VAL B 2 34 ? 208.194 215.629 237.913 1.00 46.18 34 VAL C CA 1
ATOM 4471 C C . VAL B 2 34 ? 208.041 216.694 238.990 1.00 46.18 34 VAL C C 1
ATOM 4472 O O . VAL B 2 34 ? 208.881 217.583 239.120 1.00 46.18 34 VAL C O 1
ATOM 4476 N N . GLN B 2 90 ? 204.738 212.774 241.432 1.00 47.79 90 GLN C N 1
ATOM 4477 C CA . GLN B 2 90 ? 203.861 212.977 240.284 1.00 47.79 90 GLN C CA 1
ATOM 4478 C C . GLN B 2 90 ? 204.638 213.296 239.020 1.00 47.79 90 GLN C C 1
ATOM 4479 O O . GLN B 2 90 ? 205.646 213.998 239.061 1.00 47.79 90 GLN C O 1
ATOM 4485 N N . GLN B 2 91 ? 204.156 212.780 237.895 1.00 44.61 91 GLN C N 1
ATOM 4486 C CA . GLN B 2 91 ? 204.601 213.209 236.579 1.00 44.61 91 GLN C CA 1
ATOM 4487 C C . GLN B 2 91 ? 203.460 213.927 235.877 1.00 44.61 91 GLN C C 1
ATOM 4488 O O . GLN B 2 91 ? 202.293 213.553 236.019 1.00 44.61 91 GLN C O 1
ATOM 4494 N N . TYR B 2 92 ? 203.808 214.980 235.143 1.00 42.89 92 TYR C N 1
ATOM 4495 C CA . TYR B 2 92 ? 202.876 215.719 234.297 1.00 42.89 92 TYR C CA 1
ATOM 4496 C C . TYR B 2 92 ? 203.443 215.825 232.882 1.00 42.89 92 TYR C C 1
ATOM 4497 O O . TYR B 2 92 ? 203.634 216.911 232.339 1.00 42.89 92 TYR C O 1
ATOM 4506 N N . TYR B 2 93 ? 203.731 214.670 232.282 1.00 36.71 93 TYR C N 1
ATOM 4507 C CA . TYR B 2 93 ? 204.419 214.656 230.996 1.00 36.71 93 TYR C CA 1
ATOM 4508 C C . TYR B 2 93 ? 203.654 215.468 229.961 1.00 36.71 93 TYR C C 1
ATOM 4509 O O . TYR B 2 93 ? 204.233 216.311 229.270 1.00 36.71 93 TYR C O 1
ATOM 4518 N N . SER B 2 94 ? 202.354 215.219 229.826 1.00 34.70 94 SER C N 1
ATOM 4519 C CA . SER B 2 94 ? 201.522 216.038 228.960 1.00 34.70 94 SER C CA 1
ATOM 4520 C C . SER B 2 94 ? 200.115 216.118 229.530 1.00 34.70 94 SER C C 1
ATOM 4521 O O . SER B 2 94 ? 199.774 215.444 230.502 1.00 34.70 94 SER C O 1
ATOM 4524 N N . TYR B 2 95 ? 199.294 216.952 228.892 1.00 35.90 95 TYR C N 1
ATOM 4525 C CA . TYR B 2 95 ? 197.901 217.131 229.272 1.00 35.90 95 TYR C CA 1
ATOM 4526 C C . TYR B 2 95 ? 197.008 216.011 228.774 1.00 35.90 95 TYR C C 1
ATOM 4527 O O . TYR B 2 95 ? 195.854 215.923 229.197 1.00 35.90 95 TYR C O 1
ATOM 4536 N N . TYR B 2 96 ? 197.506 215.176 227.877 1.00 33.45 96 TYR C N 1
ATOM 4537 C CA . TYR B 2 96 ? 196.720 214.138 227.237 1.00 33.45 96 TYR C CA 1
ATOM 4538 C C . TYR B 2 96 ? 197.005 212.759 227.801 1.00 33.45 96 TYR C C 1
ATOM 4539 O O . TYR B 2 96 ? 196.458 211.772 227.307 1.00 33.45 96 TYR C O 1
ATOM 4548 N N . TYR B 2 97 ? 197.828 212.678 228.815 1.00 38.32 97 TYR C N 1
ATOM 4549 C CA . TYR B 2 97 ? 198.165 211.465 229.514 1.00 38.32 97 TYR C CA 1
ATOM 4550 C C . TYR B 2 97 ? 197.489 211.480 230.877 1.00 38.32 97 TYR C C 1
ATOM 4551 O O . TYR B 2 97 ? 197.198 212.554 231.412 1.00 38.32 97 TYR C O 1
ATOM 4560 N N . PRO B 2 98 ? 197.199 210.322 231.461 1.00 43.60 98 PRO C N 1
ATOM 4561 C CA . PRO B 2 98 ? 196.689 210.322 232.833 1.00 43.60 98 PRO C CA 1
ATOM 4562 C C . PRO B 2 98 ? 197.703 210.949 233.774 1.00 43.60 98 PRO C C 1
ATOM 4563 O O . PRO B 2 98 ? 198.913 210.777 233.618 1.00 43.60 98 PRO C O 1
ATOM 4567 N N . VAL B 2 99 ? 197.199 211.691 234.752 1.00 46.86 99 VAL C N 1
ATOM 4568 C CA . VAL B 2 99 ? 198.061 212.393 235.690 1.00 46.86 99 VAL C CA 1
ATOM 4569 C C . VAL B 2 99 ? 198.536 211.432 236.771 1.00 46.86 99 VAL C C 1
ATOM 4570 O O . VAL B 2 99 ? 197.895 210.418 237.039 1.00 46.86 99 VAL C O 1
ATOM 4574 N N . TYR C 3 34 ? 191.553 230.896 232.126 1.00 58.72 34 TYR D N 1
ATOM 4575 C CA . TYR C 3 34 ? 192.768 230.706 231.345 1.00 58.72 34 TYR D CA 1
ATOM 4576 C C . TYR C 3 34 ? 193.665 229.656 231.985 1.00 58.72 34 TYR D C 1
ATOM 4577 O O . TYR C 3 34 ? 194.723 229.325 231.454 1.00 58.72 34 TYR D O 1
ATOM 4586 N N . TYR C 3 35 ? 193.248 229.158 233.147 1.00 55.39 35 TYR D N 1
ATOM 4587 C CA . TYR C 3 35 ? 194.043 228.208 233.913 1.00 55.39 35 TYR D CA 1
ATOM 4588 C C . TYR C 3 35 ? 193.549 226.785 233.659 1.00 55.39 35 TYR D C 1
ATOM 4589 O O . TYR C 3 35 ? 193.054 226.487 232.568 1.00 55.39 35 TYR D O 1
ATOM 4598 N N . SER C 3 36 ? 193.658 225.907 234.651 1.00 50.65 36 SER D N 1
ATOM 4599 C CA . SER C 3 36 ? 193.053 224.586 234.581 1.00 50.65 36 SER D CA 1
ATOM 4600 C C . SER C 3 36 ? 192.919 224.054 235.997 1.00 50.65 36 SER D C 1
ATOM 4601 O O . SER C 3 36 ? 193.731 224.367 236.871 1.00 50.65 36 SER D O 1
ATOM 4604 N N . ILE C 3 37 ? 191.902 223.220 236.203 1.00 52.52 37 ILE D N 1
ATOM 4605 C CA . ILE C 3 37 ? 191.464 222.826 237.534 1.00 52.52 37 ILE D CA 1
ATOM 4606 C C . ILE C 3 37 ? 191.398 221.310 237.594 1.00 52.52 37 ILE D C 1
ATOM 4607 O O . ILE C 3 37 ? 190.807 220.674 236.715 1.00 52.52 37 ILE D O 1
ATOM 4612 N N . HIS C 3 38 ? 192.009 220.738 238.625 1.00 51.31 38 HIS D N 1
ATOM 4613 C CA . HIS C 3 38 ? 192.130 219.294 238.747 1.00 51.31 38 HIS D CA 1
ATOM 4614 C C . HIS C 3 38 ? 191.460 218.792 240.021 1.00 51.31 38 HIS D C 1
ATOM 4615 O O . HIS C 3 38 ? 190.945 219.580 240.813 1.00 51.31 38 HIS D O 1
ATOM 4622 N N . ALA C 3 52 ? 189.943 213.737 237.182 1.00 52.53 52 ALA D N 1
ATOM 4623 C CA . ALA C 3 52 ? 189.562 214.377 235.929 1.00 52.53 52 ALA D CA 1
ATOM 4624 C C . ALA C 3 52 ? 190.146 215.781 235.846 1.00 52.53 52 ALA D C 1
ATOM 4625 O O . ALA C 3 52 ? 190.490 216.378 236.865 1.00 52.53 52 ALA D O 1
ATOM 4627 N N . SER C 3 53 ? 190.256 216.304 234.627 1.00 48.53 53 SER D N 1
ATOM 4628 C CA . SER C 3 53 ? 190.784 217.640 234.404 1.00 48.53 53 SER D CA 1
ATOM 4629 C C . SER C 3 53 ? 189.964 218.339 233.334 1.00 48.53 53 SER D C 1
ATOM 4630 O O . SER C 3 53 ? 189.370 217.700 232.462 1.00 48.53 53 SER D O 1
ATOM 4633 N N . ILE C 3 54 ? 189.951 219.665 233.408 1.00 46.35 54 ILE D N 1
ATOM 4634 C CA . ILE C 3 54 ? 189.270 220.512 232.440 1.00 46.35 54 ILE D CA 1
ATOM 4635 C C . ILE C 3 54 ? 190.226 221.621 232.038 1.00 46.35 54 ILE D C 1
ATOM 4636 O O . ILE C 3 54 ? 190.880 222.222 232.896 1.00 46.35 54 ILE D O 1
ATOM 4641 N N . TYR C 3 55 ? 190.340 221.861 230.736 1.00 42.67 55 TYR D N 1
ATOM 4642 C CA . TYR C 3 55 ? 191.131 222.967 230.206 1.00 42.67 55 TYR D CA 1
ATOM 4643 C C . TYR C 3 55 ? 190.181 223.830 229.390 1.00 42.67 55 TYR D C 1
ATOM 4644 O O . TYR C 3 55 ? 189.891 223.506 228.223 1.00 42.67 55 TYR D O 1
ATOM 4653 N N . PRO C 3 56 ? 189.634 224.904 229.968 1.00 45.04 56 PRO D N 1
ATOM 4654 C CA . PRO C 3 56 ? 188.701 225.741 229.200 1.00 45.04 56 PRO D CA 1
ATOM 4655 C C . PRO C 3 56 ? 189.370 226.409 228.020 1.00 45.04 56 PRO D C 1
ATOM 4656 O O . PRO C 3 56 ? 188.819 226.420 226.913 1.00 45.04 56 PRO D O 1
ATOM 4660 N N . TYR C 3 57 ? 190.563 226.967 228.235 1.00 45.14 57 TYR D N 1
ATOM 4661 C CA . TYR C 3 57 ? 191.284 227.673 227.188 1.00 45.14 57 TYR D CA 1
ATOM 4662 C C . TYR C 3 57 ? 191.591 226.769 226.002 1.00 45.14 57 TYR D C 1
ATOM 4663 O O . TYR C 3 57 ? 192.019 227.270 224.959 1.00 45.14 57 TYR D O 1
ATOM 4672 N N . TYR C 3 58 ? 191.359 225.458 226.133 1.00 40.51 58 TYR D N 1
ATOM 4673 C CA . TYR C 3 58 ? 191.519 224.506 225.046 1.00 40.51 58 TYR D CA 1
ATOM 4674 C C . TYR C 3 58 ? 190.246 223.705 224.823 1.00 40.51 58 TYR D C 1
ATOM 4675 O O . TYR C 3 58 ? 190.239 222.806 223.975 1.00 40.51 58 TYR D O 1
ATOM 4684 N N . SER C 3 59 ? 189.173 224.001 225.553 1.00 42.68 59 SER D N 1
ATOM 4685 C CA . SER C 3 59 ? 187.903 223.299 225.395 1.00 42.68 59 SER D CA 1
ATOM 4686 C C . SER C 3 59 ? 188.116 221.792 225.476 1.00 42.68 59 SER D C 1
ATOM 4687 O O . SER C 3 59 ? 187.441 221.011 224.803 1.00 42.68 59 SER D O 1
ATOM 4690 N N . TYR C 3 60 ? 189.053 221.374 226.323 1.00 40.28 60 TYR D N 1
ATOM 4691 C CA . TYR C 3 60 ? 189.438 219.972 226.424 1.00 40.28 60 TYR D CA 1
ATOM 4692 C C . TYR C 3 60 ? 189.036 219.414 227.783 1.00 40.28 60 TYR D C 1
ATOM 4693 O O . TYR C 3 60 ? 189.173 220.088 228.807 1.00 40.28 60 TYR D O 1
ATOM 4702 N N . THR C 3 61 ? 188.523 218.188 227.790 1.00 44.67 61 THR D N 1
ATOM 4703 C CA . THR C 3 61 ? 188.107 217.524 229.017 1.00 44.67 61 THR D CA 1
ATOM 4704 C C . THR C 3 61 ? 188.765 216.157 229.071 1.00 44.67 61 THR D C 1
ATOM 4705 O O . THR C 3 61 ? 188.692 215.398 228.101 1.00 44.67 61 THR D O 1
ATOM 4709 N N . SER C 3 62 ? 189.393 215.838 230.199 1.00 45.68 62 SER D N 1
ATOM 4710 C CA . SER C 3 62 ? 189.983 214.518 230.389 1.00 45.68 62 SER D CA 1
ATOM 4711 C C . SER C 3 62 ? 189.527 213.878 231.697 1.00 45.68 62 SER D C 1
ATOM 4712 O O . SER C 3 62 ? 189.091 214.564 232.618 1.00 45.68 62 SER D O 1
ATOM 4715 N N . ARG C 3 101 ? 195.110 223.157 240.835 1.00 54.06 101 ARG D N 1
ATOM 4716 C CA . ARG C 3 101 ? 195.262 223.910 239.600 1.00 54.06 101 ARG D CA 1
ATOM 4717 C C . ARG C 3 101 ? 196.739 224.025 239.239 1.00 54.06 101 ARG D C 1
ATOM 4718 O O . ARG C 3 101 ? 197.569 224.280 240.110 1.00 54.06 101 ARG D O 1
ATOM 4726 N N . TYR C 3 102 ? 197.068 223.855 237.960 1.00 48.18 102 TYR D N 1
ATOM 4727 C CA . TYR C 3 102 ? 198.462 223.931 237.544 1.00 48.18 102 TYR D CA 1
ATOM 4728 C C . TYR C 3 102 ? 198.998 225.340 237.733 1.00 48.18 102 TYR D C 1
ATOM 4729 O O . TYR C 3 102 ? 198.318 226.326 237.442 1.00 48.18 102 TYR D O 1
ATOM 4738 N N . GLN C 3 103 ? 200.240 225.432 238.207 1.00 50.58 103 GLN D N 1
ATOM 4739 C CA . GLN C 3 103 ? 200.827 226.743 238.446 1.00 50.58 103 GLN D CA 1
ATOM 4740 C C . GLN C 3 103 ? 200.987 227.508 237.137 1.00 50.58 103 GLN D C 1
ATOM 4741 O O . GLN C 3 103 ? 200.689 228.705 237.068 1.00 50.58 103 GLN D O 1
ATOM 4747 N N . SER C 3 104 ? 201.450 226.831 236.089 1.00 48.60 104 SER D N 1
ATOM 4748 C CA . SER C 3 104 ? 201.685 227.437 234.786 1.00 48.60 104 SER D CA 1
ATOM 4749 C C . SER C 3 104 ? 200.772 226.802 233.750 1.00 48.60 104 SER D C 1
ATOM 4750 O O . SER C 3 104 ? 200.652 225.577 233.688 1.00 48.60 104 SER D O 1
ATOM 4753 N N . SER C 3 105 ? 200.117 227.645 232.954 1.00 45.37 105 SER D N 1
ATOM 4754 C CA . SER C 3 105 ? 199.273 227.158 231.869 1.00 45.37 105 SER D CA 1
ATOM 4755 C C . SER C 3 105 ? 200.099 226.561 230.737 1.00 45.37 105 SER D C 1
ATOM 4756 O O . SER C 3 105 ? 199.681 225.587 230.103 1.00 45.37 105 SER D O 1
ATOM 4759 N N . SER C 3 106 ? 201.263 227.146 230.457 1.00 44.45 106 SER D N 1
ATOM 4760 C CA . SER C 3 106 ? 202.071 226.696 229.330 1.00 44.45 106 SER D CA 1
ATOM 4761 C C . SER C 3 106 ? 202.674 225.316 229.562 1.00 44.45 106 SER D C 1
ATOM 4762 O O . SER C 3 106 ? 202.616 224.458 228.676 1.00 44.45 106 SER D O 1
ATOM 4765 N N . TYR C 3 107 ? 203.267 225.075 230.734 1.00 43.53 107 TYR D N 1
ATOM 4766 C CA . TYR C 3 107 ? 203.920 223.797 230.989 1.00 43.53 107 TYR D CA 1
ATOM 4767 C C . TYR C 3 107 ? 203.309 223.018 232.144 1.00 43.53 107 TYR D C 1
ATOM 4768 O O . TYR C 3 107 ? 203.754 221.898 232.410 1.00 43.53 107 TYR D O 1
ATOM 4777 N N . GLY C 3 108 ? 202.317 223.564 232.838 1.00 45.74 108 GLY D N 1
ATOM 4778 C CA . GLY C 3 108 ? 201.717 222.870 233.962 1.00 45.74 108 GLY D CA 1
ATOM 4779 C C . GLY C 3 108 ? 202.684 222.412 235.037 1.00 45.74 108 GLY D C 1
ATOM 4780 O O . GLY C 3 108 ? 202.795 221.211 235.289 1.00 45.74 108 GLY D O 1
ATOM 4781 N N . TYR C 3 109 ? 203.377 223.344 235.693 1.00 47.20 109 TYR D N 1
ATOM 4782 C CA . TYR C 3 109 ? 204.459 222.999 236.617 1.00 47.20 109 TYR D CA 1
ATOM 4783 C C . TYR C 3 109 ? 203.890 222.487 237.943 1.00 47.20 109 TYR D C 1
ATOM 4784 O O . TYR C 3 109 ? 203.997 223.119 238.995 1.00 47.20 109 TYR D O 1
ATOM 4793 N N . GLY C 3 110 ? 203.280 221.312 237.887 1.00 47.74 110 GLY D N 1
ATOM 4794 C CA . GLY C 3 110 ? 202.688 220.737 239.081 1.00 47.74 110 GLY D CA 1
ATOM 4795 C C . GLY C 3 110 ? 201.293 221.240 239.376 1.00 47.74 110 GLY D C 1
ATOM 4796 O O . GLY C 3 110 ? 201.123 222.347 239.881 1.00 47.74 110 GLY D O 1
ATOM 4797 N N . SER D 4 29 ? 198.207 213.692 165.640 1.00 39.04 29 SER E N 1
ATOM 4798 C CA . SER D 4 29 ? 198.166 213.047 166.944 1.00 39.04 29 SER E CA 1
ATOM 4799 C C . SER D 4 29 ? 199.463 213.320 167.698 1.00 39.04 29 SER E C 1
ATOM 4800 O O . SER D 4 29 ? 200.555 213.109 167.172 1.00 39.04 29 SER E O 1
ATOM 4803 N N . VAL D 4 30 ? 199.333 213.775 168.943 1.00 37.30 30 VAL E N 1
ATOM 4804 C CA . VAL D 4 30 ? 200.480 213.965 169.823 1.00 37.30 30 VAL E CA 1
ATOM 4805 C C . VAL D 4 30 ? 200.714 212.692 170.625 1.00 37.30 30 VAL E C 1
ATOM 4806 O O . VAL D 4 30 ? 201.366 212.713 171.674 1.00 37.30 30 VAL E O 1
ATOM 4810 N N . SER D 4 31 ? 200.203 211.564 170.127 1.00 34.86 31 SER E N 1
ATOM 4811 C CA . SER D 4 31 ? 200.254 210.312 170.858 1.00 34.86 31 SER E CA 1
ATOM 4812 C C . SER D 4 31 ? 200.238 209.177 169.838 1.00 34.86 31 SER E C 1
ATOM 4813 O O . SER D 4 31 ? 199.257 208.462 169.662 1.00 34.86 31 SER E O 1
ATOM 4816 N N . SER D 4 32 ? 201.374 208.991 169.178 1.00 38.05 32 SER E N 1
ATOM 4817 C CA . SER D 4 32 ? 201.464 208.066 168.062 1.00 38.05 32 SER E CA 1
ATOM 4818 C C . SER D 4 32 ? 202.920 207.671 167.901 1.00 38.05 32 SER E C 1
ATOM 4819 O O . SER D 4 32 ? 203.808 208.199 168.573 1.00 38.05 32 SER E O 1
ATOM 4822 N N . ALA D 4 33 ? 203.152 206.736 166.992 1.00 40.84 33 ALA E N 1
ATOM 4823 C CA . ALA D 4 33 ? 204.487 206.270 166.670 1.00 40.84 33 ALA E CA 1
ATOM 4824 C C . ALA D 4 33 ? 204.574 206.119 165.161 1.00 40.84 33 ALA E C 1
ATOM 4825 O O . ALA D 4 33 ? 203.625 205.654 164.526 1.00 40.84 33 ALA E O 1
ATOM 4827 N N . VAL D 4 34 ? 205.700 206.525 164.589 1.00 46.95 34 VAL E N 1
ATOM 4828 C CA . VAL D 4 34 ? 205.900 206.402 163.152 1.00 46.95 34 VAL E CA 1
ATOM 4829 C C . VAL D 4 34 ? 207.049 205.442 162.877 1.00 46.95 34 VAL E C 1
ATOM 4830 O O . VAL D 4 34 ? 208.074 205.480 163.553 1.00 46.95 34 VAL E O 1
ATOM 4834 N N . TYR D 4 50 ? 211.717 202.353 163.901 1.00 44.13 50 TYR E N 1
ATOM 4835 C CA . TYR D 4 50 ? 210.577 202.651 164.756 1.00 44.13 50 TYR E CA 1
ATOM 4836 C C . TYR D 4 50 ? 210.809 203.903 165.589 1.00 44.13 50 TYR E C 1
ATOM 4837 O O . TYR D 4 50 ? 211.935 204.348 165.765 1.00 44.13 50 TYR E O 1
ATOM 4846 N N . SER D 4 51 ? 209.714 204.483 166.069 1.00 46.80 51 SER E N 1
ATOM 4847 C CA . SER D 4 51 ? 209.746 205.680 166.908 1.00 46.80 51 SER E CA 1
ATOM 4848 C C . SER D 4 51 ? 210.440 206.831 166.187 1.00 46.80 51 SER E C 1
ATOM 4849 O O . SER D 4 51 ? 211.128 207.649 166.798 1.00 46.80 51 SER E O 1
ATOM 4852 N N . ALA D 4 52 ? 210.258 206.877 164.870 1.00 48.69 52 ALA E N 1
ATOM 4853 C CA . ALA D 4 52 ? 210.767 207.922 163.988 1.00 48.69 52 ALA E CA 1
ATOM 4854 C C . ALA D 4 52 ? 212.279 207.925 163.783 1.00 48.69 52 ALA E C 1
ATOM 4855 O O . ALA D 4 52 ? 212.740 208.243 162.683 1.00 48.69 52 ALA E O 1
ATOM 4857 N N . SER D 4 53 ? 213.070 207.590 164.809 1.00 50.20 53 SER E N 1
ATOM 4858 C CA . SER D 4 53 ? 214.522 207.638 164.668 1.00 50.20 53 SER E CA 1
ATOM 4859 C C . SER D 4 53 ? 215.224 206.417 165.253 1.00 50.20 53 SER E C 1
ATOM 4860 O O . SER D 4 53 ? 216.333 206.541 165.778 1.00 50.20 53 SER E O 1
ATOM 4863 N N . SER D 4 54 ? 214.621 205.238 165.180 1.00 48.20 54 SER E N 1
ATOM 4864 C CA . SER D 4 54 ? 215.301 204.044 165.682 1.00 48.20 54 SER E CA 1
ATOM 4865 C C . SER D 4 54 ? 215.318 202.950 164.625 1.00 48.20 54 SER E C 1
ATOM 4866 O O . SER D 4 54 ? 214.833 201.845 164.855 1.00 48.20 54 SER E O 1
ATOM 4869 N N . TYR D 4 92 ? 200.970 204.248 164.064 1.00 37.81 92 TYR E N 1
ATOM 4870 C CA . TYR D 4 92 ? 200.376 203.445 165.124 1.00 37.81 92 TYR E CA 1
ATOM 4871 C C . TYR D 4 92 ? 199.730 204.356 166.162 1.00 37.81 92 TYR E C 1
ATOM 4872 O O . TYR D 4 92 ? 200.287 205.391 166.520 1.00 37.81 92 TYR E O 1
ATOM 4881 N N . TYR D 4 93 ? 198.553 203.967 166.643 1.00 38.35 93 TYR E N 1
ATOM 4882 C CA . TYR D 4 93 ? 197.809 204.730 167.640 1.00 38.35 93 TYR E CA 1
ATOM 4883 C C . TYR D 4 93 ? 197.862 203.954 168.946 1.00 38.35 93 TYR E C 1
ATOM 4884 O O . TYR D 4 93 ? 197.275 202.876 169.057 1.00 38.35 93 TYR E O 1
ATOM 4893 N N . TYR D 4 94 ? 198.549 204.515 169.938 1.00 34.85 94 TYR E N 1
ATOM 4894 C CA . TYR D 4 94 ? 198.838 203.757 171.147 1.00 34.85 94 TYR E CA 1
ATOM 4895 C C . TYR D 4 94 ? 197.566 203.355 171.881 1.00 34.85 94 TYR E C 1
ATOM 4896 O O . TYR D 4 94 ? 197.420 202.202 172.299 1.00 34.85 94 TYR E O 1
ATOM 4905 N N . SER D 4 95 ? 196.625 204.285 172.041 1.00 34.47 95 SER E N 1
ATOM 4906 C CA . SER D 4 95 ? 195.432 203.975 172.822 1.00 34.47 95 SER E CA 1
ATOM 4907 C C . SER D 4 95 ? 194.512 203.021 172.074 1.00 34.47 95 SER E C 1
ATOM 4908 O O . SER D 4 95 ? 194.147 201.962 172.593 1.00 34.47 95 SER E O 1
ATOM 4911 N N . SER D 4 96 ? 194.122 203.381 170.853 1.00 37.36 96 SER E N 1
ATOM 4912 C CA . SER D 4 96 ? 193.254 202.504 170.076 1.00 37.36 96 SER E CA 1
ATOM 4913 C C . SER D 4 96 ? 194.006 201.272 169.588 1.00 37.36 96 SER E C 1
ATOM 4914 O O . SER D 4 96 ? 193.464 200.160 169.613 1.00 37.36 96 SER E O 1
ATOM 4917 N N . SER D 4 97 ? 195.252 201.450 169.142 1.00 38.38 97 SER E N 1
ATOM 4918 C CA . SER D 4 97 ? 196.064 200.415 168.508 1.00 38.38 97 SER E CA 1
ATOM 4919 C C . SER D 4 97 ? 195.648 200.192 167.063 1.00 38.38 97 SER E C 1
ATOM 4920 O O . SER D 4 97 ? 195.898 199.123 166.499 1.00 38.38 97 SER E O 1
ATOM 4923 N N . LEU D 4 98 ? 195.012 201.183 166.452 1.00 39.97 98 LEU E N 1
ATOM 4924 C CA . LEU D 4 98 ? 194.583 201.095 165.070 1.00 39.97 98 LEU E CA 1
ATOM 4925 C C . LEU D 4 98 ? 195.788 201.184 164.145 1.00 39.97 98 LEU E C 1
ATOM 4926 O O . LEU D 4 98 ? 196.372 202.252 163.978 1.00 39.97 98 LEU E O 1
ATOM 4931 N N . SER E 5 33 ? 201.721 184.336 175.505 1.00 43.40 33 SER F N 1
ATOM 4932 C CA . SER E 5 33 ? 200.787 185.197 176.221 1.00 43.40 33 SER F CA 1
ATOM 4933 C C . SER E 5 33 ? 201.491 186.440 176.752 1.00 43.40 33 SER F C 1
ATOM 4934 O O . SER E 5 33 ? 201.051 187.051 177.723 1.00 43.40 33 SER F O 1
ATOM 4937 N N . SER E 5 34 ? 202.600 186.801 176.112 1.00 40.04 34 SER F N 1
ATOM 4938 C CA . SER E 5 34 ? 203.368 187.978 176.478 1.00 40.04 34 SER F CA 1
ATOM 4939 C C . SER E 5 34 ? 203.390 189.025 175.375 1.00 40.04 34 SER F C 1
ATOM 4940 O O . SER E 5 34 ? 203.951 190.108 175.579 1.00 40.04 34 SER F O 1
ATOM 4943 N N . TYR E 5 35 ? 202.796 188.734 174.221 1.00 37.92 35 TYR F N 1
ATOM 4944 C CA . TYR E 5 35 ? 202.781 189.617 173.068 1.00 37.92 35 TYR F CA 1
ATOM 4945 C C . TYR E 5 35 ? 201.371 189.691 172.506 1.00 37.92 35 TYR F C 1
ATOM 4946 O O . TYR E 5 35 ? 200.482 188.921 172.876 1.00 37.92 35 TYR F O 1
ATOM 4955 N N . SER E 5 36 ? 201.180 190.645 171.602 1.00 38.43 36 SER F N 1
ATOM 4956 C CA . SER E 5 36 ? 199.920 190.859 170.908 1.00 38.43 36 SER F CA 1
ATOM 4957 C C . SER E 5 36 ? 200.134 190.721 169.407 1.00 38.43 36 SER F C 1
ATOM 4958 O O . SER E 5 36 ? 201.184 191.104 168.881 1.00 38.43 36 SER F O 1
ATOM 4961 N N . MET E 5 37 ? 199.133 190.174 168.725 1.00 41.38 37 MET F N 1
ATOM 4962 C CA . MET E 5 37 ? 199.177 189.927 167.293 1.00 41.38 37 MET F CA 1
ATOM 4963 C C . MET E 5 37 ? 198.316 190.928 166.533 1.00 41.38 37 MET F C 1
ATOM 4964 O O . MET E 5 37 ? 197.343 191.471 167.062 1.00 41.38 37 MET F O 1
ATOM 4969 N N . HIS E 5 38 ? 198.682 191.146 165.274 1.00 41.10 38 HIS F N 1
ATOM 4970 C CA . HIS E 5 38 ? 197.954 192.035 164.376 1.00 41.10 38 HIS F CA 1
ATOM 4971 C C . HIS E 5 38 ? 197.509 191.280 163.131 1.00 41.10 38 HIS F C 1
ATOM 4972 O O . HIS E 5 38 ? 198.318 190.640 162.460 1.00 41.10 38 HIS F O 1
ATOM 4979 N N . TYR E 5 53 ? 193.183 193.622 165.582 1.00 37.93 53 TYR F N 1
ATOM 4980 C CA . TYR E 5 53 ? 194.171 193.539 166.648 1.00 37.93 53 TYR F CA 1
ATOM 4981 C C . TYR E 5 53 ? 193.609 192.681 167.771 1.00 37.93 53 TYR F C 1
ATOM 4982 O O . TYR E 5 53 ? 192.417 192.763 168.064 1.00 37.93 53 TYR F O 1
ATOM 4991 N N . ILE E 5 54 ? 194.465 191.886 168.412 1.00 37.73 54 ILE F N 1
ATOM 4992 C CA . ILE E 5 54 ? 194.063 191.028 169.523 1.00 37.73 54 ILE F CA 1
ATOM 4993 C C . ILE E 5 54 ? 195.138 191.041 170.603 1.00 37.73 54 ILE F C 1
ATOM 4994 O O . ILE E 5 54 ? 196.328 190.906 170.307 1.00 37.73 54 ILE F O 1
ATOM 4999 N N . TYR E 5 55 ? 194.713 191.214 171.852 1.00 35.35 55 TYR F N 1
ATOM 5000 C CA . TYR E 5 55 ? 195.569 191.044 173.025 1.00 35.35 55 TYR F CA 1
ATOM 5001 C C . TYR E 5 55 ? 194.957 189.861 173.757 1.00 35.35 55 TYR F C 1
ATOM 5002 O O . TYR E 5 55 ? 193.925 190.024 174.438 1.00 35.35 55 TYR F O 1
ATOM 5011 N N . PRO E 5 56 ? 195.491 188.645 173.586 1.00 36.87 56 PRO F N 1
ATOM 5012 C CA . PRO E 5 56 ? 194.841 187.465 174.175 1.00 36.87 56 PRO F CA 1
ATOM 5013 C C . PRO E 5 56 ? 194.909 187.391 175.691 1.00 36.87 56 PRO F C 1
ATOM 5014 O O . PRO E 5 56 ? 194.188 186.574 176.275 1.00 36.87 56 PRO F O 1
ATOM 5018 N N . TYR E 5 57 ? 195.735 188.202 176.349 1.00 36.49 57 TYR F N 1
ATOM 5019 C CA . TYR E 5 57 ? 195.738 188.234 177.808 1.00 36.49 57 TYR F CA 1
ATOM 5020 C C . TYR E 5 57 ? 194.540 189.020 178.314 1.00 36.49 57 TYR F C 1
ATOM 5021 O O . TYR E 5 57 ? 193.708 188.501 179.064 1.00 36.49 57 TYR F O 1
ATOM 5030 N N . SER E 5 58 ? 194.446 190.285 177.909 1.00 36.39 58 SER F N 1
ATOM 5031 C CA . SER E 5 58 ? 193.311 191.111 178.281 1.00 36.39 58 SER F CA 1
ATOM 5032 C C . SER E 5 58 ? 192.069 190.713 177.509 1.00 36.39 58 SER F C 1
ATOM 5033 O O . SER E 5 58 ? 190.959 191.069 177.911 1.00 36.39 58 SER F O 1
ATOM 5036 N N . SER E 5 59 ? 192.240 189.985 176.408 1.00 38.48 59 SER F N 1
ATOM 5037 C CA . SER E 5 59 ? 191.163 189.722 175.461 1.00 38.48 59 SER F CA 1
ATOM 5038 C C . SER E 5 59 ? 190.632 191.030 174.894 1.00 38.48 59 SER F C 1
ATOM 5039 O O . SER E 5 59 ? 189.424 191.238 174.790 1.00 38.48 59 SER F O 1
ATOM 5042 N N . TYR E 5 60 ? 191.543 191.921 174.527 1.00 36.49 60 TYR F N 1
ATOM 5043 C CA . TYR E 5 60 ? 191.173 193.190 173.915 1.00 36.49 60 TYR F CA 1
ATOM 5044 C C . TYR E 5 60 ? 191.255 193.065 172.403 1.00 36.49 60 TYR F C 1
ATOM 5045 O O . TYR E 5 60 ? 192.282 192.648 171.872 1.00 36.49 60 TYR F O 1
ATOM 5054 N N . THR E 5 61 ? 190.192 193.447 171.709 1.00 38.08 61 THR F N 1
ATOM 5055 C CA . THR E 5 61 ? 190.123 193.255 170.272 1.00 38.08 61 THR F CA 1
ATOM 5056 C C . THR E 5 61 ? 189.771 194.570 169.599 1.00 38.08 61 THR F C 1
ATOM 5057 O O . THR E 5 61 ? 189.122 195.436 170.188 1.00 38.08 61 THR F O 1
ATOM 5061 N N . TYR E 5 62 ? 190.209 194.710 168.356 1.00 40.06 62 TYR F N 1
ATOM 5062 C CA . TYR E 5 62 ? 189.909 195.916 167.594 1.00 40.06 62 TYR F CA 1
ATOM 5063 C C . TYR E 5 62 ? 189.879 195.635 166.097 1.00 40.06 62 TYR F C 1
ATOM 5064 O O . TYR E 5 62 ? 190.920 195.448 165.469 1.00 40.06 62 TYR F O 1
ATOM 5073 N N . LYS E 5 102 ? 203.185 192.460 167.692 1.00 36.06 102 LYS F N 1
ATOM 5074 C CA . LYS E 5 102 ? 203.596 193.783 168.143 1.00 36.06 102 LYS F CA 1
ATOM 5075 C C . LYS E 5 102 ? 204.995 193.721 168.732 1.00 36.06 102 LYS F C 1
ATOM 5076 O O . LYS E 5 102 ? 205.384 192.716 169.321 1.00 36.06 102 LYS F O 1
ATOM 5082 N N . TYR E 5 103 ? 205.753 194.805 168.579 1.00 36.40 103 TYR F N 1
ATOM 5083 C CA . TYR E 5 103 ? 207.113 194.876 169.107 1.00 36.40 103 TYR F CA 1
ATOM 5084 C C . TYR E 5 103 ? 207.029 195.265 170.583 1.00 36.40 103 TYR F C 1
ATOM 5085 O O . TYR E 5 103 ? 207.368 196.372 171.003 1.00 36.40 103 TYR F O 1
ATOM 5094 N N . GLN E 5 104 ? 206.563 194.305 171.381 1.00 34.68 104 GLN F N 1
ATOM 5095 C CA . GLN E 5 104 ? 206.364 194.485 172.821 1.00 34.68 104 GLN F CA 1
ATOM 5096 C C . GLN E 5 104 ? 205.423 195.668 173.011 1.00 34.68 104 GLN F C 1
ATOM 5097 O O . GLN E 5 104 ? 204.267 195.588 172.567 1.00 34.68 104 GLN F O 1
ATOM 5103 N N . TRP E 5 105 ? 205.840 196.749 173.657 1.00 31.29 105 TRP F N 1
ATOM 5104 C CA . TRP E 5 105 ? 204.970 197.874 173.954 1.00 31.29 105 TRP F CA 1
ATOM 5105 C C . TRP E 5 105 ? 205.064 198.987 172.926 1.00 31.29 105 TRP F C 1
ATOM 5106 O O . TRP E 5 105 ? 204.387 200.007 173.079 1.00 31.29 105 TRP F O 1
ATOM 5117 N N . ARG E 5 106 ? 205.885 198.827 171.897 1.00 34.24 106 ARG F N 1
ATOM 5118 C CA . ARG E 5 106 ? 206.074 199.865 170.900 1.00 34.24 106 ARG F CA 1
ATOM 5119 C C . ARG E 5 106 ? 205.102 199.674 169.745 1.00 34.24 106 ARG F C 1
ATOM 5120 O O . ARG E 5 106 ? 204.657 198.562 169.458 1.00 34.24 106 ARG F O 1
ATOM 5128 N N . GLY E 5 107 ? 204.770 200.774 169.083 1.00 36.73 107 GLY F N 1
ATOM 5129 C CA . GLY E 5 107 ? 203.908 200.682 167.927 1.00 36.73 107 GLY F CA 1
ATOM 5130 C C . GLY E 5 107 ? 204.718 200.411 166.682 1.00 36.73 107 GLY F C 1
ATOM 5131 O O . GLY E 5 107 ? 205.209 201.336 166.030 1.00 36.73 107 GLY F O 1
ATOM 5132 N N . ALA E 5 108 ? 204.855 199.136 166.344 1.00 39.36 108 ALA F N 1
ATOM 5133 C CA . ALA E 5 108 ? 205.629 198.723 165.187 1.00 39.36 108 ALA F CA 1
ATOM 5134 C C . ALA E 5 108 ? 205.395 197.244 164.916 1.00 39.36 108 ALA F C 1
ATOM 5135 O O . ALA E 5 108 ? 205.305 196.446 165.848 1.00 39.36 108 ALA F O 1
ATOM 5140 N N . PHE F 6 2 ? 217.678 189.536 204.950 1.00 31.87 2 PHE Z N 1
ATOM 5141 C CA . PHE F 6 2 ? 218.930 189.055 204.390 1.00 31.87 2 PHE Z CA 1
ATOM 5142 C C . PHE F 6 2 ? 220.038 189.168 205.438 1.00 31.87 2 PHE Z C 1
ATOM 5143 O O . PHE F 6 2 ? 219.944 189.978 206.341 1.00 31.87 2 PHE Z O 1
ATOM 5151 N N . PRO F 6 3 ? 221.108 188.365 205.327 1.00 31.87 3 PRO Z N 1
ATOM 5152 C CA . PRO F 6 3 ? 222.325 188.645 206.091 1.00 31.87 3 PRO Z CA 1
ATOM 5153 C C . PRO F 6 3 ? 223.141 189.782 205.482 1.00 31.87 3 PRO Z C 1
ATOM 5154 O O . PRO F 6 3 ? 222.798 190.303 204.427 1.00 31.87 3 PRO Z O 1
ATOM 5158 N N . ASP F 6 4 ? 224.232 190.150 206.157 1.00 31.87 4 ASP Z N 1
ATOM 5159 C CA . ASP F 6 4 ? 224.306 191.407 206.878 1.00 31.87 4 ASP Z CA 1
ATOM 5160 C C . ASP F 6 4 ? 225.661 192.076 206.659 1.00 31.87 4 ASP Z C 1
ATOM 5161 O O . ASP F 6 4 ? 226.408 192.285 207.608 1.00 31.87 4 ASP Z O 1
ATOM 5166 N N . VAL F 6 5 ? 225.970 192.403 205.401 1.00 31.87 5 VAL Z N 1
ATOM 5167 C CA . VAL F 6 5 ? 227.106 191.820 204.711 1.00 31.87 5 VAL Z CA 1
ATOM 5168 C C . VAL F 6 5 ? 228.390 192.243 205.430 1.00 31.87 5 VAL Z C 1
ATOM 5169 O O . VAL F 6 5 ? 229.082 191.394 205.962 1.00 31.87 5 VAL Z O 1
ATOM 5178 N N . LEU F 6 7 ? 231.468 193.992 204.465 1.00 31.87 7 LEU Z N 1
ATOM 5179 C CA . LEU F 6 7 ? 232.465 194.580 203.589 1.00 31.87 7 LEU Z CA 1
ATOM 5180 C C . LEU F 6 7 ? 231.936 195.853 202.932 1.00 31.87 7 LEU Z C 1
ATOM 5181 O O . LEU F 6 7 ? 232.667 196.826 202.780 1.00 31.87 7 LEU Z O 1
ATOM 5186 N N . HIS F 6 8 ? 230.658 195.828 202.542 1.00 31.87 8 HIS Z N 1
ATOM 5187 C CA . HIS F 6 8 ? 230.052 196.924 201.807 1.00 31.87 8 HIS Z CA 1
ATOM 5188 C C . HIS F 6 8 ? 229.122 197.772 202.676 1.00 31.87 8 HIS Z C 1
ATOM 5189 O O . HIS F 6 8 ? 228.381 198.600 202.158 1.00 31.87 8 HIS Z O 1
ATOM 5196 N N . ARG F 6 9 ? 229.162 197.554 203.995 1.00 31.87 9 ARG Z N 1
ATOM 5197 C CA . ARG F 6 9 ? 228.492 198.429 204.943 1.00 31.87 9 ARG Z CA 1
ATOM 5198 C C . ARG F 6 9 ? 226.970 198.321 204.845 1.00 31.87 9 ARG Z C 1
ATOM 5199 O O . ARG F 6 9 ? 226.252 199.198 205.311 1.00 31.87 9 ARG Z O 1
ATOM 5207 N N . TYR F 6 10 ? 226.491 197.237 204.227 1.00 31.87 10 TYR Z N 1
ATOM 5208 C CA . TYR F 6 10 ? 225.074 196.929 204.155 1.00 31.87 10 TYR Z CA 1
ATOM 5209 C C . TYR F 6 10 ? 224.574 196.246 205.426 1.00 31.87 10 TYR Z C 1
ATOM 5210 O O . TYR F 6 10 ? 225.059 195.184 205.796 1.00 31.87 10 TYR Z O 1
ATOM 5219 N N . TRP F 6 11 ? 223.582 196.860 206.078 1.00 31.87 11 TRP Z N 1
ATOM 5220 C CA . TRP F 6 11 ? 222.908 196.244 207.207 1.00 31.87 11 TRP Z CA 1
ATOM 5221 C C . TRP F 6 11 ? 221.593 195.597 206.786 1.00 31.87 11 TRP Z C 1
ATOM 5222 O O . TRP F 6 11 ? 220.700 196.273 206.289 1.00 31.87 11 TRP Z O 1
ATOM 5233 N N . GLY F 6 12 ? 221.485 194.288 206.986 1.00 31.87 12 GLY Z N 1
ATOM 5234 C CA . GLY F 6 12 ? 220.279 193.568 206.646 1.00 31.87 12 GLY Z CA 1
ATOM 5235 C C . GLY F 6 12 ? 219.259 193.577 207.767 1.00 31.87 12 GLY Z C 1
ATOM 5236 O O . GLY F 6 12 ? 219.300 194.421 208.655 1.00 31.87 12 GLY Z O 1
ATOM 5237 N N . TRP F 6 13 ? 218.330 192.621 207.723 1.00 31.87 13 TRP Z N 1
ATOM 5238 C CA . TRP F 6 13 ? 217.534 192.273 208.885 1.00 31.87 13 TRP Z CA 1
ATOM 5239 C C . TRP F 6 13 ? 217.233 190.777 208.888 1.00 31.87 13 TRP Z C 1
ATOM 5240 O O . TRP F 6 13 ? 217.880 190.018 208.176 1.00 31.87 13 TRP Z O 1
ATOM 5251 N N . ASP F 6 14 ? 216.251 190.360 209.692 1.00 31.87 14 ASP Z N 1
ATOM 5252 C CA . ASP F 6 14 ? 216.029 188.949 209.949 1.00 31.87 14 ASP Z CA 1
ATOM 5253 C C . ASP F 6 14 ? 214.691 188.482 209.375 1.00 31.87 14 ASP Z C 1
ATOM 5254 O O . ASP F 6 14 ? 213.772 189.277 209.216 1.00 31.87 14 ASP Z O 1
ATOM 5259 N N . CYS F 6 15 ? 214.584 187.181 209.084 1.00 31.87 15 CYS Z N 1
ATOM 5260 C CA . CYS F 6 15 ? 214.642 186.265 207.953 1.00 31.87 15 CYS Z CA 1
ATOM 5261 C C . CYS F 6 15 ? 216.060 185.801 207.615 1.00 31.87 15 CYS Z C 1
ATOM 5262 O O . CYS F 6 15 ? 216.276 185.154 206.595 1.00 31.87 15 CYS Z O 1
ATOM 5265 N N . GLY F 6 16 ? 217.019 186.119 208.483 1.00 31.87 16 GLY Z N 1
ATOM 5266 C CA . GLY F 6 16 ? 218.372 186.379 208.041 1.00 31.87 16 GLY Z CA 1
ATOM 5267 C C . GLY F 6 16 ? 219.421 186.396 209.134 1.00 31.87 16 GLY Z C 1
ATOM 5268 O O . GLY F 6 16 ? 219.818 185.332 209.621 1.00 31.87 16 GLY Z O 1
#